Protein AF-A0AAN9JGE2-F1 (afdb_monomer_lite)

Structure (mmCIF, N/CA/C/O backbone):
data_AF-A0AAN9JGE2-F1
#
_entry.id   AF-A0AAN9JGE2-F1
#
loop_
_atom_site.group_PDB
_atom_site.id
_atom_site.type_symbol
_atom_site.label_atom_id
_atom_site.label_alt_id
_atom_site.label_comp_id
_atom_site.label_asym_id
_atom_site.label_entity_id
_atom_site.label_seq_id
_atom_site.pdbx_PDB_ins_code
_atom_site.Cartn_x
_atom_site.Cartn_y
_atom_site.Cartn_z
_atom_site.occupancy
_atom_site.B_iso_or_equiv
_atom_site.auth_seq_id
_atom_site.auth_comp_id
_atom_site.auth_asym_id
_atom_site.auth_atom_id
_atom_site.pdbx_PDB_model_num
ATOM 1 N N . MET A 1 1 ? -5.950 -10.313 -7.139 1.00 84.75 1 MET A N 1
ATOM 2 C CA . MET A 1 1 ? -5.772 -11.489 -8.020 1.00 84.75 1 MET A CA 1
ATOM 3 C C . MET A 1 1 ? -5.142 -11.085 -9.342 1.00 84.75 1 MET A C 1
ATOM 5 O O . MET A 1 1 ? -3.982 -11.417 -9.514 1.00 84.75 1 MET A O 1
ATOM 9 N N . PHE A 1 2 ? -5.814 -10.304 -10.202 1.00 87.06 2 PHE A N 1
ATOM 10 C CA . PHE A 1 2 ? -5.231 -9.838 -11.477 1.00 87.06 2 PHE A CA 1
ATOM 11 C C . PHE A 1 2 ? -3.859 -9.171 -11.321 1.00 87.06 2 PHE A C 1
ATOM 13 O O . PHE A 1 2 ? -2.926 -9.536 -12.023 1.00 87.06 2 PHE A O 1
ATOM 20 N N . LEU A 1 3 ? -3.704 -8.286 -10.329 1.00 87.06 3 LEU A N 1
ATOM 21 C CA . LEU A 1 3 ? -2.427 -7.616 -10.067 1.00 87.06 3 LEU A CA 1
ATOM 22 C C . LEU A 1 3 ? -1.265 -8.584 -9.779 1.00 87.06 3 LEU A C 1
ATOM 24 O O . LEU A 1 3 ? -0.150 -8.345 -10.221 1.00 87.06 3 LEU A O 1
ATOM 28 N N . CYS A 1 4 ? -1.513 -9.690 -9.069 1.00 81.06 4 CYS A N 1
ATOM 29 C CA . CYS A 1 4 ? -0.460 -10.640 -8.690 1.00 81.06 4 CYS A CA 1
ATOM 30 C C . CYS A 1 4 ? 0.099 -11.422 -9.888 1.00 81.06 4 CYS A C 1
ATOM 32 O O . CYS A 1 4 ? 1.195 -11.960 -9.789 1.00 81.06 4 CYS A O 1
ATOM 34 N N . GLY A 1 5 ? -0.655 -11.509 -10.987 1.00 82.44 5 GLY A N 1
ATOM 35 C CA . GLY A 1 5 ? -0.239 -12.152 -12.235 1.00 82.44 5 GLY A CA 1
ATOM 36 C C . GLY A 1 5 ? 0.051 -11.164 -13.364 1.00 82.44 5 GLY A C 1
ATOM 37 O O . GLY A 1 5 ? 0.254 -11.598 -14.490 1.00 82.44 5 GLY A O 1
ATOM 38 N N . ALA A 1 6 ? 0.035 -9.858 -13.091 1.00 88.25 6 ALA A N 1
ATOM 39 C CA . ALA A 1 6 ? 0.161 -8.838 -14.121 1.00 88.25 6 ALA A CA 1
ATOM 40 C C . ALA A 1 6 ? 1.601 -8.763 -14.654 1.00 88.25 6 ALA A C 1
ATOM 42 O O . ALA A 1 6 ? 2.536 -8.550 -13.877 1.00 88.25 6 ALA A O 1
ATOM 43 N N . ASN A 1 7 ? 1.757 -8.930 -15.969 1.00 91.44 7 ASN A N 1
ATOM 44 C CA . ASN A 1 7 ? 3.033 -8.801 -16.682 1.00 91.44 7 ASN A CA 1
ATOM 45 C C . ASN A 1 7 ? 3.090 -7.556 -17.584 1.00 91.44 7 ASN A C 1
ATOM 47 O O . ASN A 1 7 ? 4.145 -7.263 -18.137 1.00 91.44 7 ASN A O 1
ATOM 51 N N . ASP A 1 8 ? 1.991 -6.802 -17.671 1.00 93.19 8 ASP A N 1
ATOM 52 C CA . ASP A 1 8 ? 1.842 -5.662 -18.579 1.00 93.19 8 ASP A CA 1
ATOM 53 C C . ASP A 1 8 ? 1.583 -4.385 -17.784 1.00 93.19 8 ASP A C 1
ATOM 55 O O . ASP A 1 8 ? 0.832 -4.405 -16.798 1.00 93.19 8 ASP A O 1
ATOM 59 N N . LEU A 1 9 ? 2.119 -3.253 -18.252 1.00 92.50 9 LEU A N 1
ATOM 60 C CA . LEU A 1 9 ? 1.913 -1.947 -17.610 1.00 92.50 9 LEU A CA 1
ATOM 61 C C . LEU A 1 9 ? 0.428 -1.588 -17.458 1.00 92.50 9 LEU A C 1
ATOM 63 O O . LEU A 1 9 ? 0.024 -1.036 -16.433 1.00 92.50 9 LEU A O 1
ATOM 67 N N . ILE A 1 10 ? -0.406 -1.939 -18.444 1.00 93.62 10 ILE A N 1
ATOM 68 C CA . ILE A 1 10 ? -1.849 -1.658 -18.409 1.00 93.62 10 ILE A CA 1
ATOM 69 C C . ILE A 1 10 ? -2.514 -2.425 -17.268 1.00 93.62 10 ILE A C 1
ATOM 71 O O . ILE A 1 10 ? -3.238 -1.833 -16.474 1.00 93.62 10 ILE A O 1
ATOM 75 N N . THR A 1 11 ? -2.261 -3.727 -17.147 1.00 93.19 11 THR A N 1
ATOM 76 C CA . THR A 1 11 ? -2.870 -4.552 -16.092 1.00 93.19 11 THR A CA 1
ATOM 77 C C . THR A 1 11 ? -2.390 -4.111 -14.709 1.00 93.19 11 THR A C 1
ATOM 79 O O . THR A 1 11 ? -3.181 -4.050 -13.763 1.00 93.19 11 THR A O 1
ATOM 82 N N . ILE A 1 12 ? -1.113 -3.736 -14.605 1.00 92.50 12 ILE A N 1
ATOM 83 C CA . ILE A 1 12 ? -0.514 -3.172 -13.395 1.00 92.50 12 ILE A CA 1
ATOM 84 C C . ILE A 1 12 ? -1.156 -1.835 -13.010 1.00 92.50 12 ILE A C 1
ATOM 86 O O . ILE A 1 12 ? -1.272 -1.554 -11.822 1.00 92.50 12 ILE A O 1
ATOM 90 N N . PHE A 1 13 ? -1.610 -1.028 -13.970 1.00 93.56 13 PHE A N 1
ATOM 91 C CA . PHE A 1 13 ? -2.326 0.217 -13.693 1.00 93.56 13 PHE A CA 1
ATOM 92 C C . PHE A 1 13 ? -3.817 -0.001 -13.390 1.00 93.56 13 PHE A C 1
ATOM 94 O O . PHE A 1 13 ? -4.349 0.497 -12.400 1.00 93.56 13 PHE A O 1
ATOM 101 N N . VAL A 1 14 ? -4.512 -0.770 -14.227 1.00 94.25 14 VAL A N 1
ATOM 102 C CA . VAL A 1 14 ? -5.971 -0.924 -14.166 1.00 94.25 14 VAL A CA 1
ATOM 103 C C . VAL A 1 14 ? -6.402 -1.725 -12.938 1.00 94.25 14 VAL A C 1
ATOM 105 O O . VAL A 1 14 ? -7.416 -1.399 -12.319 1.00 94.25 14 VAL A O 1
ATOM 108 N N . ALA A 1 15 ? -5.651 -2.758 -12.541 1.00 92.56 15 ALA A N 1
ATOM 109 C CA . ALA A 1 15 ? -6.052 -3.600 -11.415 1.00 92.56 15 ALA A CA 1
ATOM 110 C C . ALA A 1 15 ? -6.058 -2.848 -10.061 1.00 92.56 15 ALA A C 1
ATOM 112 O O . ALA A 1 15 ? -7.058 -2.955 -9.341 1.00 92.56 15 ALA A O 1
ATOM 113 N N . PRO A 1 16 ? -5.026 -2.058 -9.694 1.00 89.50 16 PRO A N 1
ATOM 114 C CA . PRO A 1 16 ? -5.050 -1.231 -8.491 1.00 89.50 16 PRO A CA 1
ATOM 115 C C . PRO A 1 16 ? -6.049 -0.076 -8.561 1.00 89.50 16 PRO A C 1
ATOM 117 O O . PRO A 1 16 ? -6.516 0.345 -7.505 1.00 89.50 16 PRO A O 1
ATOM 120 N N . GLU A 1 17 ? -6.399 0.425 -9.752 1.00 92.75 17 GLU A N 1
ATOM 121 C CA . GLU A 1 17 ? -7.434 1.457 -9.896 1.00 92.75 17 GLU A CA 1
ATOM 122 C C . GLU A 1 17 ? -8.849 0.912 -9.746 1.00 92.75 17 GLU A C 1
ATOM 124 O O . GLU A 1 17 ? -9.671 1.490 -9.039 1.00 92.75 17 GLU A O 1
ATOM 129 N N . CYS A 1 18 ? -9.138 -0.262 -10.304 1.00 92.38 18 CYS A N 1
ATOM 130 C CA . CYS A 1 18 ? -10.411 -0.922 -10.036 1.00 92.38 18 CYS A CA 1
ATOM 131 C C . CYS A 1 18 ? -10.565 -1.232 -8.536 1.00 92.38 18 CYS A C 1
ATOM 133 O O . CYS A 1 18 ? -11.643 -1.064 -7.966 1.00 92.38 18 CYS A O 1
ATOM 135 N N . PHE A 1 19 ? -9.480 -1.658 -7.881 1.00 90.94 19 PHE A N 1
ATOM 136 C CA . PHE A 1 19 ? -9.469 -1.877 -6.437 1.00 90.94 19 PHE A CA 1
ATOM 137 C C . PHE A 1 19 ? -9.648 -0.569 -5.646 1.00 90.94 19 PHE A C 1
ATOM 139 O O . PHE A 1 19 ? -10.393 -0.558 -4.665 1.00 90.94 19 PHE A O 1
ATOM 146 N N . SER A 1 20 ? -9.011 0.525 -6.078 1.00 91.00 20 SER A N 1
ATOM 147 C CA . SER A 1 20 ? -9.074 1.829 -5.407 1.00 91.00 20 SER A CA 1
ATOM 148 C C . SER A 1 20 ? -10.474 2.448 -5.474 1.00 91.00 20 SER A C 1
ATOM 150 O O . SER A 1 20 ? -10.998 2.923 -4.473 1.00 91.00 20 SER A O 1
ATOM 152 N N . LEU A 1 21 ? -11.149 2.362 -6.621 1.00 91.69 21 LEU A N 1
ATOM 153 C CA . LEU A 1 21 ? -12.521 2.854 -6.765 1.00 91.69 21 LEU A CA 1
ATOM 154 C C . LEU A 1 21 ? -13.483 2.119 -5.824 1.00 91.69 21 LEU A C 1
ATOM 156 O O . LEU A 1 21 ? -14.307 2.745 -5.154 1.00 91.69 21 LEU A O 1
ATOM 160 N N . CYS A 1 22 ? -13.334 0.797 -5.712 1.00 91.62 22 CYS A N 1
ATOM 161 C CA . CYS A 1 22 ? -14.091 -0.002 -4.754 1.00 91.62 22 CYS A CA 1
ATOM 162 C C . CYS A 1 22 ? -13.767 0.385 -3.304 1.00 91.62 22 CYS A C 1
ATOM 164 O O . CYS A 1 22 ? -14.681 0.477 -2.484 1.00 91.62 22 CYS A O 1
ATOM 166 N N . SER A 1 23 ? -12.496 0.647 -2.975 1.00 88.75 23 SER A N 1
ATOM 167 C CA . SER A 1 23 ? -12.109 1.054 -1.622 1.00 88.75 23 SER A CA 1
ATOM 168 C C . SER A 1 23 ? -12.645 2.432 -1.239 1.00 88.75 23 SER A C 1
ATOM 170 O O . SER A 1 23 ? -13.103 2.589 -0.107 1.00 88.75 23 SER A O 1
ATOM 172 N N . TYR A 1 24 ? -12.663 3.399 -2.164 1.00 89.88 24 TYR A N 1
ATOM 173 C CA . TYR A 1 24 ? -13.240 4.729 -1.935 1.00 89.88 24 TYR A CA 1
ATOM 174 C C . TYR A 1 24 ? -14.745 4.652 -1.661 1.00 89.88 24 TYR A C 1
ATOM 176 O O . TYR A 1 24 ? -15.251 5.280 -0.732 1.00 89.88 24 TYR A O 1
ATOM 184 N N . LEU A 1 25 ? -15.479 3.847 -2.434 1.00 88.88 25 LEU A N 1
ATOM 185 C CA . LEU A 1 25 ? -16.915 3.655 -2.209 1.00 88.88 25 LEU A CA 1
ATOM 186 C C . LEU A 1 25 ? -17.190 2.989 -0.858 1.00 88.88 25 LEU A C 1
ATOM 188 O O . LEU A 1 25 ? -18.124 3.369 -0.152 1.00 88.88 25 LEU A O 1
ATOM 192 N N . LEU A 1 26 ? -16.361 2.013 -0.490 1.00 87.31 26 LEU A N 1
ATOM 193 C CA . LEU A 1 26 ? -16.529 1.253 0.738 1.00 87.31 26 LEU A CA 1
ATOM 194 C C . LEU A 1 26 ? -16.151 2.074 1.986 1.00 87.31 26 LEU A C 1
ATOM 196 O O . LEU A 1 26 ? -16.805 1.941 3.020 1.00 87.31 26 LEU A O 1
ATOM 200 N N . SER A 1 27 ? -15.163 2.975 1.903 1.00 84.94 27 SER A N 1
ATOM 201 C CA . SER A 1 27 ? -14.836 3.892 3.009 1.00 84.94 27 SER A CA 1
ATOM 202 C C . SER A 1 27 ? -15.950 4.910 3.279 1.00 84.94 27 SER A C 1
ATOM 204 O O . SER A 1 27 ? -16.133 5.321 4.427 1.00 84.94 27 SER A O 1
ATOM 206 N N . GLY A 1 28 ? -16.704 5.283 2.238 1.00 83.06 28 GLY A N 1
ATOM 207 C CA . GLY A 1 28 ? -17.829 6.224 2.282 1.00 83.06 28 GLY A CA 1
ATOM 208 C C . GLY A 1 28 ? -19.195 5.565 2.473 1.00 83.06 28 GLY A C 1
ATOM 209 O O . GLY A 1 28 ? -20.222 6.176 2.169 1.00 83.06 28 GLY A O 1
ATOM 210 N N . TYR A 1 29 ? -19.232 4.312 2.938 1.00 84.50 29 TYR A N 1
ATOM 211 C CA . TYR A 1 29 ? -20.476 3.554 3.079 1.00 84.50 29 TYR A CA 1
ATOM 212 C C . TYR A 1 29 ? -21.480 4.247 4.018 1.00 84.50 29 TYR A C 1
ATOM 214 O O . TYR A 1 29 ? -22.675 4.325 3.716 1.00 84.50 29 TYR A O 1
ATOM 222 N N . THR A 1 30 ? -21.008 4.827 5.129 1.00 81.62 30 THR A N 1
ATOM 223 C CA . THR A 1 30 ? -21.854 5.556 6.086 1.00 81.62 30 THR A CA 1
ATOM 224 C C . THR A 1 30 ? -22.077 7.010 5.657 1.00 81.62 30 THR A C 1
ATOM 226 O O . THR A 1 30 ? -21.629 7.953 6.300 1.00 81.62 30 THR A O 1
ATOM 229 N N . LYS A 1 31 ? -22.875 7.207 4.596 1.00 78.12 31 LYS A N 1
ATOM 230 C CA . LYS A 1 31 ? -23.159 8.521 3.966 1.00 78.12 31 LYS A CA 1
ATOM 231 C C . LYS A 1 31 ? -23.604 9.639 4.921 1.00 78.12 31 LYS A C 1
ATOM 233 O O . LYS A 1 31 ? -23.471 10.816 4.595 1.00 78.12 31 LYS A O 1
ATOM 238 N N . LYS A 1 32 ? -24.188 9.284 6.069 1.00 81.06 32 LYS A N 1
ATOM 239 C CA . LYS A 1 32 ? -24.678 10.236 7.080 1.00 81.06 32 LYS A CA 1
ATOM 240 C C . LYS A 1 32 ? -23.567 10.766 7.993 1.00 81.06 32 LYS A C 1
ATOM 242 O O . LYS A 1 32 ? -23.759 11.803 8.622 1.00 81.06 32 LYS A O 1
ATOM 247 N N . ASP A 1 33 ? -22.423 10.088 8.070 1.00 78.44 33 ASP A N 1
ATOM 248 C CA . ASP A 1 33 ? -21.343 10.465 8.974 1.00 78.44 33 ASP A CA 1
ATOM 249 C C . ASP A 1 33 ? -20.359 11.406 8.276 1.00 78.44 33 ASP A C 1
ATOM 251 O O . ASP A 1 33 ? -19.608 11.020 7.380 1.00 78.44 33 ASP A O 1
ATOM 255 N N . ILE A 1 34 ? -20.306 12.649 8.757 1.00 84.94 34 ILE A N 1
ATOM 256 C CA . ILE A 1 34 ? -19.441 13.701 8.202 1.00 84.94 34 ILE A CA 1
ATOM 257 C C . ILE A 1 34 ? -17.969 13.262 8.195 1.00 84.94 34 ILE A C 1
ATOM 259 O O . ILE A 1 34 ? -17.261 13.505 7.224 1.00 84.94 34 ILE A O 1
ATOM 263 N N . ARG A 1 35 ? -17.515 12.552 9.236 1.00 82.31 35 ARG A N 1
ATOM 264 C CA . ARG A 1 35 ? -16.119 12.102 9.334 1.00 82.31 35 ARG A CA 1
ATOM 265 C C . ARG A 1 35 ? -15.763 10.997 8.334 1.00 82.31 35 ARG A C 1
ATOM 267 O O . ARG A 1 35 ? -14.647 10.994 7.823 1.00 82.31 35 ARG A O 1
ATOM 274 N N . SER A 1 36 ? -16.688 10.077 8.049 1.00 84.94 36 SER A N 1
ATOM 275 C CA . SER A 1 36 ? -16.485 9.055 7.009 1.00 84.94 36 SER A CA 1
ATOM 276 C C . SER A 1 36 ? -16.431 9.714 5.630 1.00 84.94 36 SER A C 1
ATOM 278 O O . SER A 1 36 ? -15.537 9.408 4.838 1.00 84.94 36 SER A O 1
ATOM 280 N N . ASN A 1 37 ? -17.307 10.693 5.377 1.00 87.12 37 ASN A N 1
ATOM 281 C CA . ASN A 1 37 ? -17.305 11.459 4.130 1.00 87.12 37 ASN A CA 1
ATOM 282 C C . ASN A 1 37 ? -16.023 12.291 3.960 1.00 87.12 37 ASN A C 1
ATOM 284 O O . ASN A 1 37 ? -15.447 12.313 2.872 1.00 87.12 37 ASN A O 1
ATOM 288 N N . GLU A 1 38 ? -15.537 12.936 5.024 1.00 87.62 38 GLU A N 1
ATOM 289 C CA . GLU A 1 38 ? -14.271 13.678 5.014 1.00 87.62 38 GLU A CA 1
ATOM 290 C C . GLU A 1 38 ? -13.087 12.750 4.707 1.00 87.62 38 GLU A C 1
ATOM 292 O O . GLU A 1 38 ? -12.303 13.026 3.798 1.00 87.62 38 GLU A O 1
ATOM 297 N N . ALA A 1 39 ? -12.987 11.619 5.413 1.00 87.88 39 ALA A N 1
ATOM 298 C CA . ALA A 1 39 ? -11.929 10.635 5.201 1.00 87.88 39 ALA A CA 1
ATOM 299 C C . ALA A 1 39 ? -11.959 10.051 3.780 1.00 87.88 39 ALA A C 1
ATOM 301 O O . ALA A 1 39 ? -10.919 9.932 3.137 1.00 87.88 39 ALA A O 1
ATOM 302 N N . THR A 1 40 ? -13.150 9.749 3.262 1.00 90.38 40 THR A N 1
ATOM 303 C CA . THR A 1 40 ? -13.338 9.232 1.900 1.00 90.38 40 THR A CA 1
ATOM 304 C C . THR A 1 40 ? -12.945 10.257 0.846 1.00 90.38 40 THR A C 1
ATOM 306 O O . THR A 1 40 ? -12.260 9.920 -0.113 1.00 90.38 40 THR A O 1
ATOM 309 N N . THR A 1 41 ? -13.319 11.523 1.042 1.00 90.94 41 THR A N 1
ATOM 310 C CA . THR A 1 41 ? -12.956 12.607 0.119 1.00 90.94 41 THR A CA 1
ATOM 311 C C . THR A 1 41 ? -11.441 12.805 0.090 1.00 90.94 41 THR A C 1
ATOM 313 O O . THR A 1 41 ? -10.852 12.888 -0.985 1.00 90.94 41 THR A O 1
ATOM 316 N N . LYS A 1 42 ? -10.782 12.798 1.258 1.00 92.19 42 LYS A N 1
ATOM 317 C CA . LYS A 1 42 ? -9.313 12.839 1.358 1.00 92.19 42 LYS A CA 1
ATOM 318 C C . LYS A 1 42 ? -8.670 11.649 0.648 1.00 92.19 42 LYS A C 1
ATOM 320 O O . LYS A 1 42 ? -7.727 11.834 -0.118 1.00 92.19 42 LYS A O 1
ATOM 325 N N . TYR A 1 43 ? -9.193 10.447 0.881 1.00 91.50 43 TYR A N 1
ATOM 326 C CA . TYR A 1 43 ? -8.658 9.222 0.297 1.00 91.50 43 TYR A CA 1
ATOM 327 C C . TYR A 1 43 ? -8.769 9.218 -1.228 1.00 91.50 43 TYR A C 1
ATOM 329 O O . TYR A 1 43 ? -7.783 8.949 -1.909 1.00 91.50 43 TYR A O 1
ATOM 337 N N . LEU A 1 44 ? -9.932 9.603 -1.757 1.00 93.38 44 LEU A N 1
ATOM 338 C CA . LEU A 1 44 ? -10.182 9.701 -3.191 1.00 93.38 44 LEU A CA 1
ATOM 339 C C . LEU A 1 44 ? -9.289 10.755 -3.854 1.00 93.38 44 LEU A C 1
ATOM 341 O O . LEU A 1 44 ? -8.708 10.480 -4.899 1.00 93.38 44 LEU A O 1
ATOM 345 N N . LEU A 1 45 ? -9.140 11.943 -3.256 1.00 94.12 45 LEU A N 1
ATOM 346 C CA . LEU A 1 45 ? -8.324 13.017 -3.833 1.00 94.12 45 LEU A CA 1
ATOM 347 C C . LEU A 1 45 ? -6.833 12.665 -3.850 1.00 94.12 45 LEU A C 1
ATOM 349 O O . LEU A 1 45 ? -6.184 12.793 -4.888 1.00 94.12 45 LEU A O 1
ATOM 353 N N . MET A 1 46 ? -6.288 12.184 -2.727 1.00 92.00 46 MET A N 1
ATOM 354 C CA . MET A 1 46 ? -4.879 11.775 -2.677 1.00 92.00 46 MET A CA 1
ATOM 355 C C . MET A 1 46 ? -4.619 10.538 -3.548 1.00 92.00 46 MET A C 1
ATOM 357 O O . MET A 1 46 ? -3.565 10.425 -4.173 1.00 92.00 46 MET A O 1
ATOM 361 N N . GLY A 1 47 ? -5.593 9.630 -3.628 1.00 92.31 47 GLY A N 1
ATOM 362 C CA . GLY A 1 47 ? -5.531 8.444 -4.468 1.00 92.31 47 GLY A CA 1
ATOM 363 C C . GLY A 1 47 ? -5.610 8.741 -5.963 1.00 92.31 47 GLY A C 1
ATOM 364 O O . GLY A 1 47 ? -4.841 8.181 -6.736 1.00 92.31 47 GLY A O 1
ATOM 365 N N . GLY A 1 48 ? -6.464 9.671 -6.390 1.00 93.50 48 GLY A N 1
ATOM 366 C CA . GLY A 1 48 ? -6.502 10.141 -7.776 1.00 93.50 48 GLY A CA 1
ATOM 367 C C . GLY A 1 48 ? -5.212 10.862 -8.182 1.00 93.50 48 GLY A C 1
ATOM 368 O O . GLY A 1 48 ? -4.674 10.611 -9.263 1.00 93.50 48 GLY A O 1
ATOM 369 N N . ALA A 1 49 ? -4.664 11.699 -7.295 1.00 94.62 49 ALA A N 1
ATOM 370 C CA . ALA A 1 49 ? -3.394 12.385 -7.528 1.00 94.62 49 ALA A CA 1
ATOM 371 C C . ALA A 1 49 ? -2.219 11.402 -7.685 1.00 94.62 49 ALA A C 1
ATOM 373 O O . ALA A 1 49 ? -1.462 11.504 -8.649 1.00 94.62 49 ALA A O 1
ATOM 374 N N . SER A 1 50 ? -2.087 10.414 -6.794 1.00 94.38 50 SER A N 1
ATOM 375 C CA . SER A 1 50 ? -1.015 9.409 -6.881 1.00 94.38 50 SER A CA 1
ATOM 376 C C . SER A 1 50 ? -1.126 8.529 -8.124 1.00 94.38 50 SER A C 1
ATOM 378 O O . SER A 1 50 ? -0.119 8.247 -8.769 1.00 94.38 50 SER A O 1
ATOM 380 N N . SER A 1 51 ? -2.346 8.161 -8.512 1.00 94.38 51 SER A N 1
ATOM 381 C CA . SER A 1 51 ? -2.604 7.372 -9.722 1.00 94.38 51 SER A CA 1
ATOM 382 C C . SER A 1 51 ? -2.248 8.155 -10.986 1.00 94.38 51 SER A C 1
ATOM 384 O O . SER A 1 51 ? -1.670 7.599 -11.913 1.00 94.38 51 SER A O 1
ATOM 386 N N . SER A 1 52 ? -2.497 9.468 -10.996 1.00 95.50 52 SER A N 1
ATOM 387 C CA . SER A 1 52 ? -2.102 10.351 -12.104 1.00 95.50 52 SER A CA 1
ATOM 388 C C . SER A 1 52 ? -0.578 10.434 -12.250 1.00 95.50 52 SER A C 1
ATOM 390 O O . SER A 1 52 ? -0.053 10.346 -13.360 1.00 95.50 52 SER A O 1
ATOM 392 N N . ILE A 1 53 ? 0.141 10.547 -11.125 1.00 95.81 53 ILE A N 1
ATOM 393 C CA . ILE A 1 53 ? 1.613 10.537 -11.094 1.00 95.81 53 ILE A CA 1
ATOM 394 C C . ILE A 1 53 ? 2.148 9.189 -11.598 1.00 95.81 53 ILE A C 1
ATOM 396 O O . ILE A 1 53 ? 3.077 9.157 -12.404 1.00 95.81 53 ILE A O 1
ATOM 400 N N . LEU A 1 54 ? 1.527 8.081 -11.185 1.00 94.88 54 LEU A N 1
ATOM 401 C CA . LEU A 1 54 ? 1.910 6.733 -11.604 1.00 94.88 54 LEU A CA 1
ATOM 402 C C . LEU A 1 54 ? 1.756 6.525 -13.119 1.00 94.88 54 LEU A C 1
ATOM 404 O O . LEU A 1 54 ? 2.685 6.036 -13.758 1.00 94.88 54 LEU A O 1
ATOM 408 N N . VAL A 1 55 ? 0.630 6.951 -13.711 1.00 95.31 55 VAL A N 1
ATOM 409 C CA . VAL A 1 55 ? 0.413 6.878 -15.172 1.00 95.31 55 VAL A CA 1
ATOM 410 C C . VAL A 1 55 ? 1.447 7.696 -15.923 1.00 95.31 55 VAL A C 1
ATOM 412 O O . VAL A 1 55 ? 1.949 7.248 -16.949 1.00 95.31 55 VAL A O 1
ATOM 415 N N . TYR A 1 56 ? 1.800 8.878 -15.420 1.00 95.69 56 TYR A N 1
ATOM 416 C CA . TYR A 1 56 ? 2.838 9.684 -16.051 1.00 95.69 56 TYR A CA 1
ATOM 417 C C . TYR A 1 56 ? 4.203 8.979 -16.003 1.00 95.69 56 TYR A C 1
ATOM 419 O O . TYR A 1 56 ? 4.926 8.988 -16.996 1.00 95.69 56 TYR A O 1
ATOM 427 N N . GLY A 1 57 ? 4.528 8.285 -14.907 1.00 95.44 57 GLY A N 1
ATOM 428 C CA . GLY A 1 57 ? 5.712 7.424 -14.829 1.00 95.44 57 GLY A CA 1
ATOM 429 C C . GLY A 1 57 ? 5.697 6.283 -15.857 1.00 95.44 57 GLY A C 1
ATOM 430 O O . GLY A 1 57 ? 6.685 6.068 -16.559 1.00 95.44 57 GLY A O 1
ATOM 431 N N . PHE A 1 58 ? 4.559 5.602 -16.021 1.00 94.88 58 PHE A N 1
ATOM 432 C CA . PHE A 1 58 ? 4.389 4.573 -17.056 1.00 94.88 58 PHE A CA 1
ATOM 433 C C . PHE A 1 58 ? 4.456 5.137 -18.475 1.00 94.88 58 PHE A C 1
ATOM 435 O O . PHE A 1 58 ? 5.030 4.497 -19.350 1.00 94.88 58 PHE A O 1
ATOM 442 N N . SER A 1 59 ? 3.949 6.348 -18.703 1.00 94.81 59 SER A N 1
ATOM 443 C CA . SER A 1 59 ? 4.056 7.027 -19.996 1.00 94.81 59 SER A CA 1
ATOM 444 C C . SER A 1 59 ? 5.514 7.277 -20.391 1.00 94.81 59 SER A C 1
ATOM 446 O O . SER A 1 59 ? 5.849 7.136 -21.566 1.00 94.81 59 SER A O 1
ATOM 448 N N . TRP A 1 60 ? 6.385 7.625 -19.437 1.00 94.00 60 TRP A N 1
ATOM 449 C CA . TRP A 1 60 ? 7.820 7.790 -19.700 1.00 94.00 60 TRP A CA 1
ATOM 450 C C . TRP A 1 60 ? 8.516 6.466 -20.019 1.00 94.00 60 TRP A C 1
ATOM 452 O O . TRP A 1 60 ? 9.333 6.432 -20.941 1.00 94.00 60 TRP A O 1
ATOM 462 N N . LEU A 1 61 ? 8.174 5.380 -19.313 1.00 93.12 61 LEU A N 1
ATOM 463 C CA . LEU A 1 61 ? 8.673 4.036 -19.635 1.00 93.12 61 LEU A CA 1
ATOM 464 C C . LEU A 1 61 ? 8.249 3.604 -21.040 1.00 93.12 61 LEU A C 1
ATOM 466 O O . LEU A 1 61 ? 9.093 3.232 -21.851 1.00 93.12 61 LEU A O 1
ATOM 470 N N . TYR A 1 62 ? 6.956 3.726 -21.337 1.00 94.00 62 TYR A N 1
ATOM 471 C CA . TYR A 1 62 ? 6.374 3.373 -22.629 1.00 94.00 62 TYR A CA 1
ATOM 472 C C . TYR A 1 62 ? 7.031 4.148 -23.781 1.00 94.00 62 TYR A C 1
ATOM 474 O O . TYR A 1 62 ? 7.457 3.561 -24.776 1.00 94.00 62 TYR A O 1
ATOM 482 N N . GLY A 1 63 ? 7.185 5.468 -23.623 1.00 92.75 63 GLY A N 1
ATOM 483 C CA . GLY A 1 63 ? 7.817 6.322 -24.630 1.00 92.75 63 GLY A CA 1
ATOM 484 C C . GLY A 1 63 ? 9.299 6.010 -24.851 1.00 92.75 63 GLY A C 1
ATOM 485 O O . GLY A 1 63 ? 9.753 5.988 -25.991 1.00 92.75 63 GLY A O 1
ATOM 486 N N . SER A 1 64 ? 10.048 5.727 -23.780 1.00 91.00 64 SER A N 1
ATOM 487 C CA . SER A 1 64 ? 11.489 5.422 -23.862 1.00 91.00 64 SER A CA 1
ATOM 488 C C . SER A 1 64 ? 11.773 4.022 -24.419 1.00 91.00 64 SER A C 1
ATOM 490 O O . SER A 1 64 ? 12.830 3.787 -25.003 1.00 91.00 64 SER A O 1
ATOM 492 N N . SER A 1 65 ? 10.826 3.099 -24.247 1.00 91.25 65 SER A N 1
ATOM 493 C CA . SER A 1 65 ? 10.909 1.732 -24.758 1.00 91.25 65 SER A CA 1
ATOM 494 C C . SER A 1 65 ? 10.609 1.619 -26.259 1.00 91.25 65 SER A C 1
ATOM 496 O O . SER A 1 65 ? 11.042 0.670 -26.902 1.00 91.25 65 SER A O 1
ATOM 498 N N . GLY A 1 66 ? 9.928 2.611 -26.843 1.00 88.50 66 GLY A N 1
ATOM 499 C CA . GLY A 1 66 ? 9.513 2.577 -28.250 1.00 88.50 66 GLY A CA 1
ATOM 500 C C . GLY A 1 66 ? 8.089 2.059 -28.473 1.00 88.50 66 GLY A C 1
ATOM 501 O O . GLY A 1 66 ? 7.716 1.816 -29.616 1.00 88.50 66 GLY A O 1
ATOM 502 N N . GLY A 1 67 ? 7.283 1.955 -27.410 1.00 89.94 67 GLY A N 1
ATOM 503 C CA . GLY A 1 67 ? 5.873 1.563 -27.486 1.00 89.94 67 GLY A CA 1
ATOM 504 C C . GLY A 1 67 ? 5.540 0.179 -26.927 1.00 89.94 67 GLY A C 1
ATOM 505 O O . GLY A 1 67 ? 4.418 -0.284 -27.121 1.00 89.94 67 GLY A O 1
ATOM 506 N N . GLU A 1 68 ? 6.468 -0.467 -26.221 1.00 92.06 68 GLU A N 1
ATOM 507 C CA . GLU A 1 68 ? 6.218 -1.771 -25.603 1.00 92.06 68 GLU A CA 1
ATOM 508 C C . GLU A 1 68 ? 5.453 -1.645 -24.278 1.00 92.06 68 GLU A C 1
ATOM 510 O O . GLU A 1 68 ? 5.618 -0.684 -23.517 1.00 92.06 68 GLU A O 1
ATOM 515 N N . ILE A 1 69 ? 4.596 -2.629 -24.001 1.00 92.12 69 ILE A N 1
ATOM 516 C CA . ILE A 1 69 ? 3.683 -2.628 -22.845 1.00 92.12 69 ILE A CA 1
ATOM 517 C C . ILE A 1 69 ? 4.015 -3.766 -21.872 1.00 92.12 69 ILE A C 1
ATOM 519 O O . ILE A 1 69 ? 3.819 -3.612 -20.659 1.00 92.12 69 ILE A O 1
ATOM 523 N N . GLU A 1 70 ? 4.518 -4.893 -22.381 1.00 94.56 70 GLU A N 1
ATOM 524 C CA . GLU A 1 70 ? 4.954 -6.018 -21.558 1.00 94.56 70 GLU A CA 1
ATOM 525 C C . GLU A 1 70 ? 6.255 -5.672 -20.823 1.00 94.56 70 GLU A C 1
ATOM 527 O O . GLU A 1 70 ? 7.185 -5.110 -21.399 1.00 94.56 70 GLU A O 1
ATOM 532 N N . LEU A 1 71 ? 6.366 -6.033 -19.540 1.00 92.12 71 LEU A N 1
ATOM 533 C CA . LEU A 1 71 ? 7.528 -5.671 -18.715 1.00 92.12 71 LEU A CA 1
ATOM 534 C C . LEU A 1 71 ? 8.860 -6.188 -19.284 1.00 92.12 71 LEU A C 1
ATOM 536 O O . LEU A 1 71 ? 9.873 -5.503 -19.170 1.00 92.12 71 LEU A O 1
ATOM 540 N N . GLN A 1 72 ? 8.869 -7.383 -19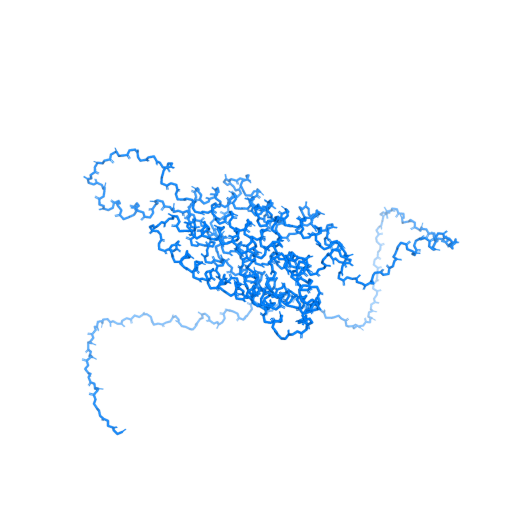.883 1.00 92.62 72 GLN A N 1
ATOM 541 C CA . GLN A 1 72 ? 10.079 -7.969 -20.472 1.00 92.62 72 GLN A CA 1
ATOM 542 C C . GLN A 1 72 ? 10.459 -7.287 -21.790 1.00 92.62 72 GLN A C 1
ATOM 544 O O . GLN A 1 72 ? 11.632 -6.992 -22.022 1.00 92.62 72 GLN A O 1
ATOM 549 N N . GLU A 1 73 ? 9.471 -6.991 -22.632 1.00 92.94 73 GLU A N 1
ATOM 550 C CA . GLU A 1 73 ? 9.682 -6.272 -23.889 1.00 92.94 73 GLU A CA 1
ATOM 551 C C . GLU A 1 73 ? 10.125 -4.834 -23.635 1.00 92.94 73 GLU A C 1
ATOM 553 O O . GLU A 1 73 ? 10.986 -4.330 -24.351 1.00 92.94 73 GLU A O 1
ATOM 558 N N . ILE A 1 74 ? 9.652 -4.217 -22.547 1.00 93.44 74 ILE A N 1
ATOM 559 C CA . ILE A 1 74 ? 10.083 -2.880 -22.144 1.00 93.44 74 ILE A CA 1
ATOM 560 C C . ILE A 1 74 ? 11.599 -2.816 -21.978 1.00 93.44 74 ILE A C 1
ATOM 562 O O . ILE A 1 74 ? 12.237 -1.912 -22.521 1.00 93.44 74 ILE A O 1
ATOM 566 N N . VAL A 1 75 ? 12.180 -3.798 -21.284 1.00 92.50 75 VAL A N 1
ATOM 567 C CA . VAL A 1 75 ? 13.632 -3.904 -21.080 1.00 92.50 75 VAL A CA 1
ATOM 568 C C . VAL A 1 75 ? 14.359 -4.042 -22.419 1.00 92.50 75 VAL A C 1
ATOM 570 O O . VAL A 1 75 ? 15.333 -3.329 -22.661 1.00 92.50 75 VAL A O 1
ATOM 573 N N . ASN A 1 76 ? 13.861 -4.895 -23.316 1.00 92.31 76 ASN A N 1
ATOM 574 C CA . ASN A 1 76 ? 14.442 -5.073 -24.649 1.00 92.31 76 ASN A CA 1
ATOM 575 C C . ASN A 1 76 ? 14.375 -3.778 -25.476 1.00 92.31 76 ASN A C 1
ATOM 577 O O . ASN A 1 76 ? 15.362 -3.398 -26.108 1.00 92.31 76 ASN A O 1
ATOM 581 N N . GLY A 1 77 ? 13.251 -3.062 -25.423 1.00 90.69 77 GLY A N 1
ATOM 582 C CA . GLY A 1 77 ? 13.072 -1.761 -26.063 1.00 90.69 77 GLY A CA 1
ATOM 583 C C . GLY A 1 77 ? 14.055 -0.710 -25.539 1.00 90.69 77 GLY A C 1
ATOM 584 O O . GLY A 1 77 ? 14.697 -0.026 -26.333 1.00 90.69 77 GLY A O 1
ATOM 585 N N . LEU A 1 78 ? 14.271 -0.646 -24.218 1.00 91.38 78 LEU A N 1
ATOM 586 C CA . LEU A 1 78 ? 15.255 0.256 -23.595 1.00 91.38 78 LEU A CA 1
ATOM 587 C C . LEU A 1 78 ? 16.699 -0.037 -24.030 1.00 91.38 78 LEU A C 1
ATOM 589 O O . LEU A 1 78 ? 17.501 0.890 -24.183 1.00 91.38 78 LEU A O 1
ATOM 593 N N . ILE A 1 79 ? 17.042 -1.316 -24.205 1.00 92.25 79 ILE A N 1
ATOM 594 C CA . ILE A 1 79 ? 18.362 -1.739 -24.689 1.00 92.25 79 ILE A CA 1
ATOM 595 C C . ILE A 1 79 ? 18.534 -1.326 -26.153 1.00 92.25 79 ILE A C 1
ATOM 597 O O . ILE A 1 79 ? 19.555 -0.735 -26.508 1.00 92.25 79 ILE A O 1
ATOM 601 N N . ASN A 1 80 ? 17.524 -1.578 -26.988 1.00 91.94 80 ASN A N 1
ATOM 602 C CA . ASN A 1 80 ? 17.556 -1.275 -28.420 1.00 91.94 80 ASN A CA 1
ATOM 603 C C . ASN A 1 80 ? 17.664 0.229 -28.701 1.00 91.94 80 ASN A C 1
ATOM 605 O O . ASN A 1 80 ? 18.408 0.638 -29.591 1.00 91.94 80 ASN A O 1
ATOM 609 N N . THR A 1 81 ? 16.956 1.060 -27.933 1.00 86.94 81 THR A N 1
ATOM 610 C CA . THR A 1 81 ? 17.009 2.524 -28.065 1.00 86.94 81 THR A CA 1
ATOM 611 C C . THR A 1 81 ? 18.204 3.153 -27.346 1.00 86.94 81 THR A C 1
ATOM 613 O O . THR A 1 81 ? 18.421 4.357 -27.477 1.00 86.94 81 THR A O 1
ATOM 616 N N . GLN A 1 82 ? 18.986 2.365 -26.593 1.00 85.88 82 GLN A N 1
ATOM 617 C CA . GLN A 1 82 ? 20.090 2.822 -25.738 1.00 85.88 82 GLN A CA 1
ATOM 618 C C . GLN A 1 82 ? 19.675 3.899 -24.712 1.00 85.88 82 GLN A C 1
ATOM 620 O O . GLN A 1 82 ? 20.506 4.663 -24.221 1.00 85.88 82 GLN A O 1
ATOM 625 N N . MET A 1 83 ? 18.389 3.952 -24.345 1.00 83.75 83 MET A N 1
ATOM 626 C CA . MET A 1 83 ? 17.826 4.963 -23.434 1.00 83.75 83 MET A CA 1
ATOM 627 C C . MET A 1 83 ? 17.873 4.554 -21.954 1.00 83.75 83 MET A C 1
ATOM 629 O O . MET A 1 83 ? 17.350 5.273 -21.100 1.00 83.75 83 MET A O 1
ATOM 633 N N . TYR A 1 84 ? 18.523 3.435 -21.624 1.00 82.69 84 TYR A N 1
ATOM 634 C CA . TYR A 1 84 ? 18.584 2.885 -20.264 1.00 82.69 84 TYR A CA 1
ATOM 635 C C . TYR A 1 84 ? 19.255 3.806 -19.231 1.00 82.69 84 TYR A C 1
ATOM 637 O O . TYR A 1 84 ? 18.954 3.692 -18.050 1.00 82.69 84 TYR A O 1
ATOM 645 N N . ASN A 1 85 ? 20.134 4.723 -19.654 1.00 84.81 85 ASN A N 1
ATOM 646 C CA . ASN A 1 85 ? 20.774 5.720 -18.781 1.00 84.81 85 ASN A CA 1
ATOM 647 C C . ASN A 1 85 ? 20.288 7.156 -19.068 1.00 84.81 85 ASN A C 1
ATOM 649 O O . ASN A 1 85 ? 20.958 8.140 -18.755 1.00 84.81 85 ASN A O 1
ATOM 653 N N . SER A 1 86 ? 19.148 7.295 -19.746 1.00 88.69 86 SER A N 1
ATOM 654 C CA . SER A 1 86 ? 18.576 8.607 -20.038 1.00 88.69 86 SER A CA 1
ATOM 655 C C . SER A 1 86 ? 17.965 9.224 -18.771 1.00 88.69 86 SER A C 1
ATOM 657 O O . SER A 1 86 ? 17.408 8.506 -17.944 1.00 88.69 86 SER A O 1
ATOM 659 N N . PRO A 1 87 ? 17.957 10.559 -18.612 1.00 89.38 87 PRO A N 1
ATOM 660 C CA . PRO A 1 87 ? 17.275 11.198 -17.482 1.00 89.38 87 PRO A CA 1
ATOM 661 C C . PRO A 1 87 ? 15.765 10.890 -17.435 1.00 89.38 87 PRO A C 1
ATOM 663 O O . PRO A 1 87 ? 15.149 10.991 -16.376 1.00 89.38 87 PRO A O 1
ATOM 666 N N . GLY A 1 88 ? 15.166 10.474 -18.560 1.00 90.88 88 GLY A N 1
ATOM 667 C CA . GLY A 1 88 ? 13.768 10.047 -18.627 1.00 90.88 88 GLY A CA 1
ATOM 668 C C . GLY A 1 88 ? 13.469 8.826 -17.754 1.00 90.88 88 GLY A C 1
ATOM 669 O O . GLY A 1 88 ? 12.416 8.787 -17.116 1.00 90.88 88 GLY A O 1
ATOM 670 N N . ILE A 1 89 ? 14.407 7.874 -17.643 1.00 91.75 89 ILE A N 1
ATOM 671 C CA . ILE A 1 89 ? 14.210 6.676 -16.812 1.00 91.75 89 ILE A CA 1
ATOM 672 C C . ILE A 1 89 ? 14.189 7.018 -15.322 1.00 91.75 89 ILE A C 1
ATOM 674 O O . ILE A 1 89 ? 13.386 6.470 -14.573 1.00 91.75 89 ILE A O 1
ATOM 678 N N . LEU A 1 90 ? 15.012 7.984 -14.902 1.00 92.00 90 LEU A N 1
ATOM 679 C CA . LEU A 1 90 ? 15.058 8.467 -13.524 1.00 92.00 90 LEU A CA 1
ATOM 680 C C . LEU A 1 90 ? 13.745 9.171 -13.152 1.00 92.00 90 LEU A C 1
ATOM 682 O O . LEU A 1 90 ? 13.194 8.943 -12.076 1.00 92.00 90 LEU A O 1
ATOM 686 N N . ILE A 1 91 ? 13.207 9.995 -14.057 1.00 93.81 91 ILE A N 1
ATOM 687 C CA . ILE A 1 91 ? 11.904 10.651 -13.867 1.00 93.81 91 ILE A CA 1
ATOM 688 C C . ILE A 1 91 ? 10.797 9.598 -13.740 1.00 93.81 91 ILE A C 1
ATOM 690 O O . ILE A 1 91 ? 9.967 9.687 -12.831 1.00 93.81 91 ILE A O 1
ATOM 694 N N . ALA A 1 92 ? 10.811 8.577 -14.604 1.00 94.75 92 ALA A N 1
ATOM 695 C CA . ALA A 1 92 ? 9.869 7.466 -14.529 1.00 94.75 92 ALA A CA 1
ATOM 696 C C . ALA A 1 92 ? 9.972 6.730 -13.185 1.00 94.75 92 ALA A C 1
ATOM 698 O O . ALA A 1 92 ? 8.952 6.505 -12.532 1.00 94.75 92 ALA A O 1
ATOM 699 N N . LEU A 1 93 ? 11.195 6.428 -12.739 1.00 94.69 93 LEU A N 1
ATOM 700 C CA . LEU A 1 93 ? 11.469 5.757 -11.471 1.00 94.69 93 LEU A CA 1
ATOM 701 C C . LEU A 1 93 ? 10.892 6.532 -10.282 1.00 94.69 93 LEU A C 1
ATOM 703 O O . LEU A 1 93 ? 10.188 5.955 -9.453 1.00 94.69 93 LEU A O 1
ATOM 707 N N . ILE A 1 94 ? 11.144 7.841 -10.205 1.00 94.44 94 ILE A N 1
ATOM 708 C CA . ILE A 1 94 ? 10.644 8.690 -9.114 1.00 94.44 94 ILE A CA 1
ATOM 709 C C . ILE A 1 94 ? 9.112 8.680 -9.095 1.00 94.44 94 ILE A C 1
ATOM 711 O O . ILE A 1 94 ? 8.501 8.490 -8.043 1.00 94.44 94 ILE A O 1
ATOM 715 N N . PHE A 1 95 ? 8.473 8.846 -10.253 1.00 95.69 95 PHE A N 1
ATOM 716 C CA . PHE A 1 95 ? 7.015 8.947 -10.340 1.00 95.69 95 PHE A CA 1
ATOM 717 C C . PHE A 1 95 ? 6.330 7.618 -10.009 1.00 95.69 95 PHE A C 1
ATOM 719 O O . PHE A 1 95 ? 5.340 7.592 -9.275 1.00 95.69 95 PHE A O 1
ATOM 726 N N . ILE A 1 96 ? 6.898 6.504 -10.470 1.00 95.19 96 ILE A N 1
ATOM 727 C CA . ILE A 1 96 ? 6.436 5.156 -10.129 1.00 95.19 96 ILE A CA 1
ATOM 728 C C . ILE A 1 96 ? 6.615 4.886 -8.634 1.00 95.19 96 ILE A C 1
ATOM 730 O O . ILE A 1 96 ? 5.689 4.392 -7.991 1.00 95.19 96 ILE A O 1
ATOM 734 N N . THR A 1 97 ? 7.751 5.279 -8.054 1.00 93.62 97 THR A N 1
ATOM 735 C CA . THR A 1 97 ? 8.010 5.137 -6.613 1.00 93.62 97 THR A CA 1
ATOM 736 C C . THR A 1 97 ? 6.994 5.920 -5.785 1.00 93.62 97 THR A C 1
ATOM 738 O O . THR A 1 97 ? 6.460 5.390 -4.814 1.00 93.62 97 THR A O 1
ATOM 741 N N . VAL A 1 98 ? 6.653 7.148 -6.185 1.00 93.25 98 VAL A N 1
ATOM 742 C CA . VAL A 1 98 ? 5.618 7.956 -5.516 1.00 93.25 98 VAL A CA 1
ATOM 743 C C . VAL A 1 98 ? 4.230 7.318 -5.654 1.00 93.25 98 VAL A C 1
ATOM 745 O O . VAL A 1 98 ? 3.489 7.232 -4.672 1.00 93.25 98 VAL A O 1
ATOM 748 N N . GLY A 1 99 ? 3.879 6.840 -6.849 1.00 92.12 99 GLY A N 1
ATOM 749 C CA . GLY A 1 99 ? 2.583 6.224 -7.129 1.00 92.12 99 GLY A CA 1
ATOM 750 C C . GLY A 1 99 ? 2.357 4.901 -6.390 1.00 92.12 99 GLY A C 1
ATOM 751 O O . GLY A 1 99 ? 1.345 4.732 -5.706 1.00 92.12 99 GLY A O 1
ATOM 752 N N . ILE A 1 100 ? 3.317 3.975 -6.477 1.00 91.31 100 ILE A N 1
ATOM 753 C CA . ILE A 1 100 ? 3.287 2.693 -5.755 1.00 91.31 100 ILE A CA 1
ATOM 754 C C . ILE A 1 100 ? 3.422 2.938 -4.252 1.00 91.31 100 ILE A C 1
ATOM 756 O O . ILE A 1 100 ? 2.716 2.310 -3.458 1.00 91.31 100 ILE A O 1
ATOM 760 N N . GLY A 1 101 ? 4.274 3.893 -3.862 1.00 90.44 101 GLY A N 1
ATOM 761 C CA . GLY A 1 101 ? 4.437 4.347 -2.487 1.00 90.44 101 GLY A CA 1
ATOM 762 C C . GLY A 1 101 ? 3.089 4.682 -1.862 1.00 90.44 101 GLY A C 1
ATOM 763 O O . GLY A 1 101 ? 2.719 4.073 -0.866 1.00 90.44 101 GLY A O 1
ATOM 764 N N . PHE A 1 102 ? 2.266 5.516 -2.498 1.00 91.25 102 PHE A N 1
ATOM 765 C CA . PHE A 1 102 ? 0.937 5.840 -1.970 1.00 91.25 102 PHE A CA 1
ATOM 766 C C . PHE A 1 102 ? 0.068 4.607 -1.641 1.00 91.25 102 PHE A C 1
ATOM 768 O O . PHE A 1 102 ? -0.624 4.609 -0.621 1.00 91.25 102 PHE A O 1
ATOM 775 N N . LYS A 1 103 ? 0.113 3.548 -2.465 1.00 91.00 103 LYS A N 1
ATOM 776 C CA . LYS A 1 103 ? -0.667 2.309 -2.255 1.00 91.00 103 LYS A CA 1
ATOM 777 C C . LYS A 1 103 ? -0.108 1.443 -1.110 1.00 91.00 103 LYS A C 1
ATOM 779 O O . LYS A 1 103 ? -0.880 0.746 -0.449 1.00 91.00 103 LYS A O 1
ATOM 784 N N . LEU A 1 104 ? 1.207 1.493 -0.872 1.00 89.06 104 LEU A N 1
ATOM 785 C CA . LEU A 1 104 ? 1.907 0.843 0.252 1.00 89.06 104 LEU A CA 1
ATOM 786 C C . LEU A 1 104 ? 1.768 1.635 1.577 1.00 89.06 104 LEU A C 1
ATOM 788 O O . LEU A 1 104 ? 1.772 1.052 2.671 1.00 89.06 104 LEU A O 1
ATOM 792 N N . SER A 1 105 ? 1.613 2.957 1.477 1.00 90.12 105 SER A N 1
ATOM 793 C CA . SER A 1 105 ? 1.627 3.945 2.566 1.00 90.12 105 SER A CA 1
ATOM 794 C C . SER A 1 105 ? 2.924 4.042 3.398 1.00 90.12 105 SER A C 1
ATOM 796 O O . SER A 1 105 ? 2.821 4.208 4.618 1.00 90.12 105 SER A O 1
ATOM 798 N N . PRO A 1 106 ? 4.144 3.964 2.826 1.00 90.50 106 PRO A N 1
ATOM 799 C CA . PRO A 1 106 ? 5.345 4.359 3.538 1.00 90.50 106 PRO A CA 1
ATOM 800 C C . PRO A 1 106 ? 5.349 5.878 3.747 1.00 90.50 106 PRO A C 1
ATOM 802 O O . PRO A 1 106 ? 4.699 6.647 3.026 1.00 90.50 106 PRO A O 1
ATOM 805 N N . ALA A 1 107 ? 6.110 6.331 4.733 1.00 89.31 107 ALA A N 1
ATOM 806 C CA . ALA A 1 107 ? 6.420 7.740 4.872 1.00 89.31 107 ALA A CA 1
ATOM 807 C C . ALA A 1 107 ? 7.311 8.197 3.696 1.00 89.31 107 ALA A C 1
ATOM 809 O O . ALA A 1 107 ? 8.260 7.493 3.358 1.00 89.31 107 ALA A O 1
ATOM 810 N N . PRO A 1 108 ? 7.035 9.354 3.065 1.00 88.75 108 PRO A N 1
ATOM 811 C CA . PRO A 1 108 ? 6.111 10.397 3.506 1.00 88.75 108 PRO A CA 1
ATOM 812 C C . PRO A 1 108 ? 4.659 10.224 3.044 1.00 88.75 108 PRO A C 1
ATOM 814 O O . PRO A 1 108 ? 3.812 10.873 3.633 1.00 88.75 108 PRO A O 1
ATOM 817 N N . SER A 1 109 ? 4.334 9.365 2.075 1.00 88.06 109 SER A N 1
ATOM 818 C CA . SER A 1 109 ? 3.001 9.234 1.430 1.00 88.06 109 SER A CA 1
ATOM 819 C C . SER A 1 109 ? 1.843 8.687 2.297 1.00 88.06 109 SER A C 1
ATOM 821 O O . SER A 1 109 ? 0.745 8.416 1.813 1.00 88.06 109 SER A O 1
ATOM 823 N N . HIS A 1 110 ? 2.076 8.514 3.595 1.00 90.88 110 HIS A N 1
ATOM 824 C CA . HIS A 1 110 ? 1.178 7.885 4.560 1.00 90.88 110 HIS A CA 1
ATOM 825 C C . HIS A 1 110 ? -0.055 8.705 5.007 1.00 90.88 110 HIS A C 1
ATOM 827 O O . HIS A 1 110 ? -0.894 8.145 5.715 1.00 90.88 110 HIS A O 1
ATOM 833 N N . GLN A 1 111 ? -0.192 9.988 4.634 1.00 91.69 111 GLN A N 1
ATOM 834 C CA . GLN A 1 111 ? -1.130 10.954 5.253 1.00 91.69 111 GLN A CA 1
ATOM 835 C C . GLN A 1 111 ? -2.594 10.503 5.249 1.00 91.69 111 GLN A C 1
ATOM 837 O O . GLN A 1 111 ? -3.336 10.814 6.176 1.00 91.69 111 GLN A O 1
ATOM 842 N N . TRP A 1 112 ? -3.015 9.765 4.225 1.00 89.12 112 TRP A N 1
ATOM 843 C CA . TRP A 1 112 ? -4.387 9.279 4.111 1.00 89.12 112 TRP A CA 1
ATOM 844 C C . TRP A 1 112 ? -4.713 8.165 5.121 1.00 89.12 112 TRP A C 1
ATOM 846 O O . TRP A 1 112 ? -5.857 8.028 5.549 1.00 89.12 112 TRP A O 1
ATOM 856 N N . THR A 1 113 ? -3.716 7.370 5.522 1.00 89.25 113 THR A N 1
ATOM 857 C CA . THR A 1 113 ? -3.919 6.101 6.242 1.00 89.25 113 THR A CA 1
ATOM 858 C C . THR A 1 113 ? -4.550 6.302 7.626 1.00 89.25 113 THR A C 1
ATOM 860 O O . THR A 1 113 ? -5.568 5.664 7.900 1.00 89.25 113 THR A O 1
ATOM 863 N N . PRO A 1 114 ? -4.039 7.195 8.503 1.00 90.50 114 PRO A N 1
ATOM 864 C CA . PRO A 1 114 ? -4.629 7.401 9.828 1.00 90.50 114 PRO A CA 1
ATOM 865 C C . PRO A 1 114 ? -6.058 7.950 9.767 1.00 90.50 114 PRO A C 1
ATOM 867 O O . PRO A 1 114 ? -6.920 7.508 10.528 1.00 90.50 114 PRO A O 1
ATOM 870 N N . ASP A 1 115 ? -6.317 8.872 8.837 1.00 89.00 115 ASP A N 1
ATOM 871 C CA . ASP A 1 115 ? -7.624 9.509 8.672 1.00 89.00 115 ASP A CA 1
ATOM 872 C C . ASP A 1 115 ? -8.677 8.517 8.163 1.00 89.00 115 ASP A C 1
ATOM 874 O O . ASP A 1 115 ? -9.793 8.486 8.683 1.00 89.00 115 ASP A O 1
ATOM 878 N N . VAL A 1 116 ? -8.320 7.654 7.203 1.00 87.56 116 VAL A N 1
ATOM 879 C CA . VAL A 1 116 ? -9.217 6.604 6.692 1.00 87.56 116 VAL A CA 1
ATOM 880 C C . VAL A 1 116 ? -9.498 5.543 7.750 1.00 87.56 116 VAL A C 1
ATOM 882 O O . VAL A 1 116 ? -10.643 5.127 7.905 1.00 87.56 116 VAL A O 1
ATOM 885 N N . TYR A 1 117 ? -8.498 5.141 8.535 1.00 88.56 117 TYR A N 1
ATOM 886 C CA . TYR A 1 117 ? -8.702 4.145 9.591 1.00 88.56 117 TYR A CA 1
ATOM 887 C C . TYR A 1 117 ? -9.631 4.664 10.691 1.00 88.56 117 TYR A C 1
ATOM 889 O O . TYR A 1 117 ? -10.399 3.904 11.281 1.00 88.56 117 TYR A O 1
ATOM 897 N N . GLU A 1 118 ? -9.565 5.959 10.991 1.00 84.38 118 GLU A N 1
ATOM 898 C CA . GLU A 1 118 ? -10.348 6.554 12.066 1.00 84.38 118 GLU A CA 1
ATOM 899 C C . GLU A 1 118 ? -11.728 7.052 11.623 1.00 84.38 118 GLU A C 1
ATOM 901 O O . GLU A 1 118 ? -12.677 6.980 12.404 1.00 84.38 118 GLU A O 1
ATOM 906 N N . GLY A 1 119 ? -11.863 7.564 10.396 1.00 74.62 119 GLY A N 1
ATOM 907 C CA . GLY A 1 119 ? -13.125 8.108 9.881 1.00 74.62 119 GLY A CA 1
ATOM 908 C C . GLY A 1 119 ? -14.219 7.056 9.720 1.00 74.62 119 GLY A C 1
ATOM 909 O O . GLY A 1 119 ? -15.408 7.361 9.789 1.00 74.62 119 GLY A O 1
ATOM 910 N N . VAL A 1 120 ? -13.803 5.806 9.583 1.00 67.69 120 VAL A N 1
ATOM 911 C CA . VAL A 1 120 ? -14.629 4.634 9.348 1.00 67.69 120 VAL A CA 1
ATOM 912 C C . VAL A 1 120 ? -14.994 4.039 10.725 1.00 67.69 120 VAL A C 1
ATOM 914 O O . VAL A 1 120 ? -14.240 3.254 11.305 1.00 67.69 120 VAL A O 1
ATOM 917 N N . ARG A 1 121 ? -16.114 4.485 11.327 1.00 63.25 121 ARG A N 1
ATOM 918 C CA . ARG A 1 121 ? -16.531 4.134 12.708 1.00 63.25 121 ARG A CA 1
ATOM 919 C C . ARG A 1 121 ? -17.832 3.346 12.826 1.00 63.25 121 ARG A C 1
ATOM 921 O O . ARG A 1 121 ? -18.779 3.621 12.103 1.00 63.25 121 ARG A O 1
ATOM 928 N N . VAL A 1 122 ? -17.895 2.452 13.814 1.00 53.81 122 VAL A N 1
ATOM 929 C CA . VAL A 1 122 ? -19.169 1.911 14.318 1.00 53.81 122 VAL A CA 1
ATOM 930 C C . VAL A 1 122 ? -19.899 3.039 15.040 1.00 53.81 122 VAL A C 1
ATOM 932 O O . VAL A 1 122 ? -19.309 3.696 15.900 1.00 53.81 122 VAL A O 1
ATOM 935 N N . ARG A 1 123 ? -21.152 3.312 14.674 1.00 49.47 123 ARG A N 1
ATOM 936 C CA . ARG A 1 123 ? -21.961 4.315 15.370 1.00 49.47 123 ARG A CA 1
ATOM 937 C C . ARG A 1 123 ? -22.593 3.678 16.606 1.00 49.47 123 ARG A C 1
ATOM 939 O O . ARG A 1 123 ? -23.151 2.589 16.531 1.00 49.47 123 ARG A O 1
ATOM 946 N N . ASN A 1 124 ? -22.588 4.413 17.716 1.00 46.56 124 ASN A N 1
ATOM 947 C CA . ASN A 1 124 ? -23.504 4.160 18.822 1.00 46.56 124 ASN A CA 1
ATOM 948 C C . ASN A 1 124 ? -24.841 4.860 18.564 1.00 46.56 124 ASN A C 1
ATOM 950 O O . ASN A 1 124 ? -24.901 6.088 18.446 1.00 46.56 124 ASN A O 1
ATOM 954 N N . ASN A 1 125 ? -25.927 4.085 18.561 1.00 39.72 125 ASN A N 1
ATOM 955 C CA . ASN A 1 125 ? -27.296 4.609 18.536 1.00 39.72 125 ASN A CA 1
ATOM 956 C C . ASN A 1 125 ? -27.675 5.390 19.816 1.00 39.72 125 ASN A C 1
ATOM 958 O O . ASN A 1 125 ? -28.722 6.032 19.852 1.00 39.72 125 ASN A O 1
ATOM 962 N N . GLU A 1 126 ? -26.826 5.413 20.850 1.00 42.28 126 GLU A N 1
ATOM 963 C CA . GLU A 1 126 ? -27.099 6.125 22.108 1.00 42.28 126 GLU A CA 1
ATOM 964 C C . GLU A 1 126 ? -27.076 7.658 21.990 1.00 42.28 126 GLU A C 1
ATOM 966 O O . GLU A 1 126 ? -27.808 8.328 22.713 1.00 42.28 126 GLU A O 1
ATOM 971 N N . SER A 1 127 ? -26.336 8.256 21.044 1.00 37.38 127 SER A N 1
ATOM 972 C CA . SER A 1 127 ? -26.297 9.734 20.930 1.00 37.38 127 SER A CA 1
ATOM 973 C C . SER A 1 127 ? -27.616 10.369 20.454 1.00 37.38 127 SER A C 1
ATOM 975 O O . SER A 1 127 ? -27.810 11.580 20.578 1.00 37.38 127 SER A O 1
ATOM 977 N N . LEU A 1 128 ? -28.544 9.560 19.934 1.00 42.00 128 LEU A N 1
ATOM 978 C CA . LEU A 1 128 ? -29.902 9.984 19.588 1.00 42.00 128 LEU A CA 1
ATOM 979 C C . LEU A 1 128 ? -30.886 9.823 20.751 1.00 42.00 128 LEU A C 1
ATOM 981 O O . LEU A 1 128 ? -31.911 10.503 20.753 1.00 42.00 128 LEU A O 1
ATOM 985 N N . TYR A 1 129 ? -30.565 9.013 21.765 1.00 38.59 129 TYR A N 1
ATOM 986 C CA . TYR A 1 129 ? -31.418 8.862 22.942 1.00 38.59 129 TYR A CA 1
ATOM 987 C C . TYR A 1 129 ? -31.457 10.145 23.778 1.00 38.59 129 TYR A C 1
ATOM 989 O O . TYR A 1 129 ? -32.543 10.582 24.145 1.00 38.59 129 TYR A O 1
ATOM 997 N N . ASP A 1 130 ? -30.333 10.838 23.969 1.00 32.97 130 ASP A N 1
ATOM 998 C CA . ASP A 1 130 ? -30.314 12.071 24.778 1.00 32.97 130 ASP A CA 1
ATOM 999 C C . ASP A 1 130 ? -31.046 13.253 24.118 1.00 32.97 130 ASP A C 1
ATOM 1001 O O . ASP A 1 130 ? -31.630 14.096 24.799 1.00 32.97 130 ASP A O 1
ATOM 1005 N N . LYS A 1 131 ? -31.093 13.302 22.779 1.00 39.66 131 LYS A N 1
ATOM 1006 C CA . LYS A 1 131 ? -31.863 14.328 22.052 1.00 39.66 131 LYS A CA 1
ATOM 1007 C C . LYS A 1 131 ? -33.328 13.958 21.828 1.00 39.66 131 LYS A C 1
ATOM 1009 O O . LYS A 1 131 ? -34.137 14.864 21.640 1.00 39.66 131 LYS A O 1
ATOM 1014 N N . GLN A 1 132 ? -33.692 12.673 21.855 1.00 37.22 132 GLN A N 1
ATOM 1015 C CA . GLN A 1 132 ? -35.085 12.240 21.706 1.00 37.22 132 GLN A CA 1
ATOM 1016 C C . GLN A 1 132 ? -35.812 12.003 23.029 1.00 37.22 132 GLN A C 1
ATOM 1018 O O . GLN A 1 132 ? -37.023 12.183 23.040 1.00 37.22 132 GLN A O 1
ATOM 1023 N N . ILE A 1 133 ? -35.156 11.694 24.152 1.00 39.91 133 ILE A N 1
ATOM 1024 C CA . ILE A 1 133 ? -35.858 11.475 25.434 1.00 39.91 133 ILE A CA 1
ATOM 1025 C C . ILE A 1 133 ? -36.584 12.746 25.915 1.00 39.91 133 ILE A C 1
ATOM 1027 O O . ILE A 1 133 ? -37.660 12.645 26.501 1.00 39.91 133 ILE A O 1
ATOM 1031 N N . HIS A 1 134 ? -36.097 13.944 25.572 1.00 39.53 134 HIS A N 1
ATOM 1032 C CA . HIS A 1 134 ? -36.794 15.192 25.908 1.00 39.53 134 HIS A CA 1
ATOM 1033 C C . HIS A 1 134 ? -38.034 15.496 25.040 1.00 39.53 134 HIS A C 1
ATOM 1035 O O . HIS A 1 134 ? -38.787 16.409 25.371 1.00 39.53 134 HIS A O 1
ATOM 1041 N N . PHE A 1 135 ? -38.276 14.741 23.958 1.00 42.78 135 PHE A N 1
ATOM 1042 C CA . PHE A 1 135 ? -39.395 14.969 23.026 1.00 42.78 135 PHE A CA 1
ATOM 1043 C C . PHE A 1 135 ? -40.293 13.729 22.821 1.00 42.78 135 PHE A C 1
ATOM 1045 O O . PHE A 1 135 ? -41.487 13.846 22.547 1.00 42.78 135 PHE A O 1
ATOM 1052 N N . ALA A 1 136 ? -39.740 12.527 22.995 1.00 38.44 136 ALA A N 1
ATOM 1053 C CA . ALA A 1 136 ? -40.344 11.240 22.650 1.00 38.44 136 ALA A CA 1
ATOM 1054 C C . ALA A 1 136 ? -40.971 10.489 23.839 1.00 38.44 136 ALA A C 1
ATOM 1056 O O . ALA A 1 136 ? -41.378 9.341 23.683 1.00 38.44 136 ALA A O 1
ATOM 1057 N N . SER A 1 137 ? -41.121 11.120 25.008 1.00 38.78 137 SER A N 1
ATOM 1058 C CA . SER A 1 137 ? -42.026 10.618 26.056 1.00 38.78 137 SER A CA 1
ATOM 1059 C C . SER A 1 137 ? -43.508 10.871 25.731 1.00 38.78 137 SER A C 1
ATOM 1061 O O . SER A 1 137 ? -44.381 10.385 26.446 1.00 38.78 137 SER A O 1
ATOM 1063 N N . SER A 1 138 ? -43.809 11.596 24.644 1.00 38.81 138 SER A N 1
ATOM 1064 C CA . SER A 1 138 ? -45.175 12.002 24.289 1.00 38.81 138 SER A CA 1
ATOM 1065 C C . SER A 1 138 ? -45.848 11.171 23.192 1.00 38.81 138 SER A C 1
ATOM 1067 O O . SER A 1 138 ? -47.068 11.243 23.067 1.00 38.81 138 SER A O 1
ATOM 1069 N N . LEU A 1 139 ? -45.124 10.368 22.400 1.00 41.00 139 LEU A N 1
ATOM 1070 C CA . LEU A 1 139 ? -45.730 9.677 21.254 1.00 41.00 139 LEU A CA 1
ATOM 1071 C C . LEU A 1 139 ? -45.212 8.249 21.069 1.00 41.00 139 LEU A C 1
ATOM 1073 O O . LEU A 1 139 ? -44.198 7.985 20.428 1.00 41.00 139 LEU A O 1
ATOM 1077 N N . LEU A 1 140 ? -46.007 7.325 21.607 1.00 40.78 140 LEU A N 1
ATOM 1078 C CA . LEU A 1 140 ? -46.073 5.912 21.255 1.00 40.78 140 LEU A CA 1
ATOM 1079 C C . LEU A 1 140 ? -45.866 5.663 19.750 1.00 40.78 140 LEU A C 1
ATOM 1081 O O . LEU A 1 140 ? -46.764 5.890 18.939 1.00 40.78 140 LEU A O 1
ATOM 1085 N N . ARG A 1 141 ? -44.740 5.041 19.396 1.00 33.47 141 ARG A N 1
ATOM 1086 C CA . ARG A 1 141 ? -44.699 4.083 18.288 1.00 33.47 141 ARG A CA 1
ATOM 1087 C C . ARG A 1 141 ? -43.702 2.973 18.603 1.00 33.47 141 ARG A C 1
ATOM 1089 O O . ARG A 1 141 ? -42.491 3.147 18.514 1.00 33.47 141 ARG A O 1
ATOM 1096 N N . LYS A 1 142 ? -44.255 1.818 18.983 1.00 37.19 142 LYS A N 1
ATOM 1097 C CA . LYS A 1 142 ? -43.613 0.501 18.895 1.00 37.19 142 LYS A CA 1
ATOM 1098 C C . LYS A 1 142 ? -43.326 0.227 17.414 1.00 37.19 142 LYS A C 1
ATOM 1100 O O . LYS A 1 142 ? -44.121 -0.408 16.735 1.00 37.19 142 LYS A O 1
ATOM 1105 N N . GLU A 1 143 ? -42.208 0.725 16.910 1.00 35.47 143 GLU A N 1
ATOM 1106 C CA . GLU A 1 143 ? -41.550 0.122 15.756 1.00 35.47 143 GLU A CA 1
ATOM 1107 C C . GLU A 1 143 ? -40.505 -0.821 16.358 1.00 35.47 143 GLU A C 1
ATOM 1109 O O . GLU A 1 143 ? -39.523 -0.363 16.945 1.00 35.47 143 GLU A O 1
ATOM 1114 N N . VAL A 1 144 ? -40.730 -2.136 16.291 1.00 44.03 144 VAL A N 1
ATOM 1115 C CA . VAL A 1 144 ? -39.675 -3.124 16.563 1.00 44.03 144 VAL A CA 1
ATOM 1116 C C . VAL A 1 144 ? -38.681 -2.992 15.415 1.00 44.03 144 VAL A C 1
ATOM 1118 O O . VAL A 1 144 ? -38.771 -3.669 14.395 1.00 44.03 144 VAL A O 1
ATOM 1121 N N . ARG A 1 145 ? -37.797 -2.002 15.528 1.00 35.81 145 ARG A N 1
ATOM 1122 C CA . ARG A 1 145 ? -36.759 -1.734 14.544 1.00 35.81 145 ARG A CA 1
ATOM 1123 C C . ARG A 1 145 ? -35.675 -2.776 14.776 1.00 35.81 145 ARG A C 1
ATOM 1125 O O . ARG A 1 145 ? -35.049 -2.779 15.830 1.00 35.81 145 ARG A O 1
ATOM 1132 N N . ASN A 1 146 ? -35.508 -3.696 13.828 1.00 28.11 146 ASN A N 1
ATOM 1133 C CA . ASN A 1 146 ? -34.483 -4.733 13.900 1.00 28.11 146 ASN A CA 1
ATOM 1134 C C . ASN A 1 146 ? -33.093 -4.071 13.990 1.00 28.11 146 ASN A C 1
ATOM 1136 O O . ASN A 1 146 ? -32.661 -3.472 13.003 1.00 28.11 146 ASN A O 1
ATOM 1140 N N . PRO A 1 147 ? -32.354 -4.210 15.108 1.00 39.34 147 PRO A N 1
ATOM 1141 C CA . PRO A 1 147 ? -31.010 -3.641 15.245 1.00 39.34 147 PRO A CA 1
ATOM 1142 C C . PRO A 1 147 ? -29.987 -4.302 14.306 1.00 39.34 147 PRO A C 1
ATOM 1144 O O . PRO A 1 147 ? -28.862 -3.833 14.193 1.00 39.34 147 PRO A O 1
ATOM 1147 N N . LEU A 1 148 ? -30.380 -5.368 13.597 1.00 37.59 148 LEU A N 1
ATOM 1148 C CA . LEU A 1 148 ? -29.550 -6.038 12.599 1.00 37.59 148 LEU A CA 1
ATOM 1149 C C . LEU A 1 148 ? -29.348 -5.231 11.304 1.00 37.59 148 LEU A C 1
ATOM 1151 O O . LEU A 1 148 ? -28.404 -5.519 10.582 1.00 37.59 148 LEU A O 1
ATOM 1155 N N . PHE A 1 149 ? -30.223 -4.266 10.986 1.00 36.22 149 PHE A N 1
ATOM 1156 C CA . PHE A 1 149 ? -30.164 -3.510 9.721 1.00 36.22 149 PHE A CA 1
ATOM 1157 C C . PHE A 1 149 ? -29.658 -2.066 9.861 1.00 36.22 149 PHE A C 1
ATOM 1159 O O . PHE A 1 149 ? -29.313 -1.455 8.855 1.00 36.22 149 PHE A O 1
ATOM 1166 N N . ASP A 1 150 ? -29.534 -1.549 11.086 1.00 36.31 150 ASP A N 1
ATOM 1167 C CA . ASP A 1 150 ? -28.792 -0.313 11.393 1.00 36.31 150 ASP A CA 1
ATOM 1168 C C . ASP A 1 150 ? -27.316 -0.629 11.725 1.00 36.31 150 ASP A C 1
ATOM 1170 O O . ASP A 1 150 ? -26.653 0.135 12.419 1.00 36.31 150 ASP A O 1
ATOM 1174 N N . SER A 1 151 ? -26.786 -1.775 11.268 1.00 37.28 151 SER A N 1
ATOM 1175 C CA . SER A 1 151 ? -25.417 -2.206 11.564 1.00 37.28 151 SER A CA 1
ATOM 1176 C C . SER A 1 151 ? -24.394 -1.354 10.805 1.00 37.28 151 SER A C 1
ATOM 1178 O O . SER A 1 151 ? -23.863 -1.720 9.753 1.00 37.28 151 SER A O 1
ATOM 1180 N N . ASP A 1 152 ? -24.130 -0.193 11.385 1.00 43.59 152 ASP A N 1
ATOM 1181 C CA . ASP A 1 152 ? -22.963 0.644 11.210 1.00 43.59 152 ASP A CA 1
ATOM 1182 C C . ASP A 1 152 ? -21.696 -0.184 11.496 1.00 43.59 152 ASP A C 1
ATOM 1184 O O . ASP A 1 152 ? -21.167 -0.168 12.602 1.00 43.59 152 ASP A O 1
ATOM 1188 N N . SER A 1 153 ? -21.164 -0.925 10.525 1.00 46.00 153 SER A N 1
ATOM 1189 C CA . SER A 1 153 ? -19.810 -1.472 10.669 1.00 46.00 153 SER A CA 1
ATOM 1190 C C . SER A 1 153 ? -18.959 -1.152 9.453 1.00 46.00 153 SER A C 1
ATOM 1192 O O . SER A 1 153 ? -18.758 -1.991 8.577 1.00 46.00 153 SER A O 1
ATOM 1194 N N . PRO A 1 154 ? -18.419 0.065 9.391 1.00 65.62 154 PRO A N 1
ATOM 1195 C CA . PRO A 1 154 ? -17.402 0.392 8.416 1.00 65.62 154 PRO A CA 1
ATOM 1196 C C . PRO A 1 154 ? -16.022 -0.155 8.894 1.00 65.62 154 PRO A C 1
ATOM 1198 O O . PRO A 1 154 ? -15.114 -0.333 8.099 1.00 65.62 154 PRO A O 1
ATOM 1201 N N . THR A 1 155 ? -15.828 -0.567 10.155 1.00 76.56 155 THR A N 1
ATOM 1202 C CA . THR A 1 155 ? -14.534 -1.098 10.660 1.00 76.56 155 THR A CA 1
ATOM 1203 C C . THR A 1 155 ? -13.980 -2.349 9.935 1.00 76.56 155 THR A C 1
ATOM 1205 O O . THR A 1 155 ? -12.768 -2.401 9.713 1.00 76.56 155 THR A O 1
ATOM 1208 N N . PRO A 1 156 ? -14.795 -3.330 9.490 1.00 85.25 156 PRO A N 1
ATOM 1209 C CA . PRO A 1 156 ? -14.342 -4.409 8.603 1.00 85.25 156 PRO A CA 1
ATOM 1210 C C . PRO A 1 156 ? -13.754 -3.915 7.273 1.00 85.25 156 PRO A C 1
ATOM 1212 O O . PRO A 1 156 ? -12.868 -4.560 6.717 1.00 85.25 156 PRO A O 1
ATOM 1215 N N . VAL A 1 157 ? -14.187 -2.746 6.788 1.00 85.62 157 VAL A N 1
ATOM 1216 C CA . VAL A 1 157 ? -13.595 -2.085 5.615 1.00 85.62 157 VAL A CA 1
ATOM 1217 C C . VAL A 1 157 ? -12.148 -1.718 5.906 1.00 85.62 157 VAL A C 1
ATOM 1219 O O . VAL A 1 157 ? -11.271 -2.027 5.108 1.00 85.62 157 VAL A O 1
ATOM 1222 N N . VAL A 1 158 ? -11.871 -1.129 7.074 1.00 85.94 158 VAL A N 1
ATOM 1223 C CA . VAL A 1 158 ? -10.494 -0.811 7.487 1.00 85.94 158 VAL A CA 1
ATOM 1224 C C . VAL A 1 158 ? -9.647 -2.075 7.553 1.00 85.94 158 VAL A C 1
ATOM 1226 O O . VAL A 1 158 ? -8.528 -2.079 7.048 1.00 85.94 158 VAL A O 1
ATOM 1229 N N . ALA A 1 159 ? -10.190 -3.163 8.106 1.00 87.50 159 ALA A N 1
ATOM 1230 C CA . ALA A 1 159 ? -9.498 -4.447 8.162 1.00 87.50 159 ALA A CA 1
ATOM 1231 C C . ALA A 1 159 ? -9.123 -4.941 6.755 1.00 87.50 159 ALA A C 1
ATOM 1233 O O . ALA A 1 159 ? -7.962 -5.257 6.493 1.00 87.50 159 ALA A O 1
ATOM 1234 N N . PHE A 1 160 ? -10.077 -4.911 5.823 1.00 89.00 160 PHE A N 1
ATOM 1235 C CA . PHE A 1 160 ? -9.857 -5.285 4.429 1.00 89.00 160 PHE A CA 1
ATOM 1236 C C . PHE A 1 160 ? -8.801 -4.408 3.737 1.00 89.00 160 PHE A C 1
ATOM 1238 O O . PHE A 1 160 ? -7.904 -4.937 3.073 1.00 89.00 160 PHE A O 1
ATOM 1245 N N . LEU A 1 161 ? -8.870 -3.084 3.914 1.00 86.06 161 LEU A N 1
ATOM 1246 C CA . LEU A 1 161 ? -7.938 -2.127 3.308 1.00 86.06 161 LEU A CA 1
ATOM 1247 C C . LEU A 1 161 ? -6.535 -2.213 3.903 1.00 86.06 161 LEU A C 1
ATOM 1249 O O . LEU A 1 161 ? -5.555 -2.086 3.169 1.00 86.06 161 LEU A O 1
ATOM 1253 N N . SER A 1 162 ? -6.437 -2.469 5.210 1.00 85.88 162 SER A N 1
ATOM 1254 C CA . SER A 1 162 ? -5.163 -2.576 5.921 1.00 85.88 162 SER A CA 1
ATOM 1255 C C . SER A 1 162 ? -4.282 -3.704 5.412 1.00 85.88 162 SER A C 1
ATOM 1257 O O . SER A 1 162 ? -3.063 -3.613 5.488 1.00 85.88 162 SER A O 1
ATOM 1259 N N . VAL A 1 163 ? -4.896 -4.747 4.861 1.00 89.06 163 VAL A N 1
ATOM 1260 C CA . VAL A 1 163 ? -4.194 -5.940 4.414 1.00 89.06 163 VAL A CA 1
ATOM 1261 C C . VAL A 1 163 ? -4.126 -5.988 2.893 1.00 89.06 163 VAL A C 1
ATOM 1263 O O . VAL A 1 163 ? -3.041 -5.978 2.316 1.00 89.06 163 VAL A O 1
ATOM 1266 N N . THR A 1 164 ? -5.279 -5.992 2.224 1.00 87.69 164 THR A N 1
ATOM 1267 C CA . THR A 1 164 ? -5.368 -6.323 0.795 1.00 87.69 164 THR A CA 1
ATOM 1268 C C . THR A 1 164 ? -4.595 -5.335 -0.072 1.00 87.69 164 THR A C 1
ATOM 1270 O O . THR A 1 164 ? -3.858 -5.756 -0.961 1.00 87.69 164 THR A O 1
ATOM 1273 N N . SER A 1 165 ? -4.706 -4.032 0.215 1.00 86.00 165 SER A N 1
ATOM 1274 C CA . SER A 1 165 ? -4.009 -2.990 -0.550 1.00 86.00 165 SER A CA 1
ATOM 1275 C C . SER A 1 165 ? -2.491 -3.120 -0.438 1.00 86.00 165 SER A C 1
ATOM 1277 O O . SER A 1 165 ? -1.789 -2.974 -1.433 1.00 86.00 165 SER A O 1
ATOM 1279 N N . LYS A 1 166 ? -1.981 -3.426 0.763 1.00 89.06 166 LYS A N 1
ATOM 1280 C CA . LYS A 1 166 ? -0.539 -3.504 1.032 1.00 89.06 166 LYS A CA 1
ATOM 1281 C C . LYS A 1 166 ? 0.091 -4.741 0.408 1.00 89.06 166 LYS A C 1
ATOM 1283 O O . LYS A 1 166 ? 1.139 -4.625 -0.211 1.00 89.06 166 LYS A O 1
ATOM 1288 N N . VAL A 1 167 ? -0.575 -5.891 0.519 1.00 89.38 167 VAL A N 1
ATOM 1289 C CA . VAL A 1 167 ? -0.133 -7.156 -0.094 1.00 89.38 167 VAL A CA 1
ATOM 1290 C C . VAL A 1 167 ? -0.129 -7.045 -1.619 1.00 89.38 167 VAL A C 1
ATOM 1292 O O . VAL A 1 167 ? 0.801 -7.483 -2.290 1.00 89.38 167 VAL A O 1
ATOM 1295 N N . ALA A 1 168 ? -1.181 -6.447 -2.179 1.00 88.31 168 ALA A N 1
ATOM 1296 C CA . ALA A 1 168 ? -1.294 -6.227 -3.612 1.00 88.31 168 ALA A CA 1
ATOM 1297 C C . ALA A 1 168 ? -0.181 -5.287 -4.107 1.00 88.31 168 ALA A C 1
ATOM 1299 O O . ALA A 1 168 ? 0.521 -5.613 -5.063 1.00 88.31 168 ALA A O 1
ATOM 1300 N N . ALA A 1 169 ? 0.016 -4.160 -3.418 1.00 88.75 169 ALA A N 1
ATOM 1301 C CA . ALA A 1 169 ? 1.025 -3.179 -3.785 1.00 88.75 169 ALA A CA 1
ATOM 1302 C C . ALA A 1 169 ? 2.458 -3.717 -3.634 1.00 88.75 169 ALA A C 1
ATOM 1304 O O . ALA A 1 169 ? 3.289 -3.436 -4.496 1.00 88.75 169 ALA A O 1
ATOM 1305 N N . SER A 1 170 ? 2.752 -4.526 -2.606 1.00 89.75 170 SER A N 1
ATOM 1306 C CA . SER A 1 170 ? 4.083 -5.124 -2.430 1.00 89.75 170 SER A CA 1
ATOM 1307 C C . SER A 1 170 ? 4.394 -6.139 -3.527 1.00 89.75 170 SER A C 1
ATOM 1309 O O . SER A 1 170 ? 5.484 -6.108 -4.089 1.00 89.75 170 SER A O 1
ATOM 1311 N N . ALA A 1 171 ? 3.417 -6.961 -3.920 1.00 89.31 171 ALA A N 1
ATOM 1312 C CA . ALA A 1 171 ? 3.568 -7.901 -5.030 1.00 89.31 171 ALA A CA 1
ATOM 1313 C C . ALA A 1 171 ? 3.761 -7.206 -6.391 1.00 89.31 171 ALA A C 1
ATOM 1315 O O . ALA A 1 171 ? 4.512 -7.698 -7.229 1.00 89.31 171 ALA A O 1
ATOM 1316 N N . SER A 1 172 ? 3.098 -6.069 -6.636 1.00 89.31 172 SER A N 1
ATOM 1317 C CA . SER A 1 172 ? 3.349 -5.284 -7.855 1.00 89.31 172 SER A CA 1
ATOM 1318 C C . SER A 1 172 ? 4.690 -4.554 -7.816 1.00 89.31 172 SER A C 1
ATOM 1320 O O . SER A 1 172 ? 5.342 -4.431 -8.849 1.00 89.31 172 SER A O 1
ATOM 1322 N N . ALA A 1 173 ? 5.110 -4.088 -6.636 1.00 90.88 173 ALA A N 1
ATOM 1323 C CA . ALA A 1 173 ? 6.357 -3.353 -6.467 1.00 90.88 173 ALA A CA 1
ATOM 1324 C C . ALA A 1 173 ? 7.563 -4.211 -6.859 1.00 90.88 173 ALA A C 1
ATOM 1326 O O . ALA A 1 173 ? 8.397 -3.741 -7.625 1.00 90.88 173 ALA A O 1
ATOM 1327 N N . THR A 1 174 ? 7.622 -5.474 -6.417 1.00 90.00 174 THR A N 1
ATOM 1328 C CA . THR A 1 174 ? 8.736 -6.370 -6.775 1.00 90.00 174 THR A CA 1
ATOM 1329 C C . THR A 1 174 ? 8.888 -6.503 -8.288 1.00 90.00 174 THR A C 1
ATOM 1331 O O . THR A 1 174 ? 9.978 -6.323 -8.810 1.00 90.00 174 THR A O 1
ATOM 1334 N N . ARG A 1 175 ? 7.789 -6.714 -9.021 1.00 89.69 175 ARG A N 1
ATOM 1335 C CA . ARG A 1 175 ? 7.827 -6.855 -10.487 1.00 89.69 175 ARG A CA 1
ATOM 1336 C C . ARG A 1 175 ? 8.267 -5.579 -11.201 1.00 89.69 175 ARG A C 1
ATOM 1338 O O . ARG A 1 175 ? 9.039 -5.649 -12.150 1.00 89.69 175 ARG A O 1
ATOM 1345 N N . ILE A 1 176 ? 7.756 -4.425 -10.773 1.00 91.81 176 ILE A N 1
ATOM 1346 C CA . ILE A 1 176 ? 8.005 -3.145 -11.451 1.00 91.81 176 ILE A CA 1
ATOM 1347 C C . ILE A 1 176 ? 9.430 -2.646 -11.204 1.00 91.81 176 ILE A C 1
ATOM 1349 O O . ILE A 1 176 ? 10.024 -2.083 -12.117 1.00 91.81 176 ILE A O 1
ATOM 1353 N N . PHE A 1 177 ? 9.976 -2.835 -10.000 1.00 91.56 177 PHE A N 1
ATOM 1354 C CA . PHE A 1 177 ? 11.343 -2.407 -9.693 1.00 91.56 177 PHE A CA 1
ATOM 1355 C C . PHE A 1 177 ? 12.397 -3.372 -10.242 1.00 91.56 177 PHE A C 1
ATOM 1357 O O . PHE A 1 177 ? 13.398 -2.918 -10.787 1.00 91.56 177 PHE A O 1
ATOM 1364 N N . ASP A 1 178 ? 12.164 -4.682 -10.167 1.00 90.31 178 ASP A N 1
ATOM 1365 C CA . ASP A 1 178 ? 13.174 -5.676 -10.551 1.00 90.31 178 ASP A CA 1
ATOM 1366 C C . ASP A 1 178 ? 13.311 -5.816 -12.079 1.00 90.31 178 ASP A C 1
ATOM 1368 O O . ASP A 1 178 ? 14.418 -5.925 -12.601 1.00 90.31 178 ASP A O 1
ATOM 1372 N N . ILE A 1 179 ? 12.195 -5.754 -12.826 1.00 91.44 179 ILE A N 1
ATOM 1373 C CA . ILE A 1 179 ? 12.201 -6.014 -14.276 1.00 91.44 179 ILE A CA 1
ATOM 1374 C C . ILE A 1 179 ? 12.579 -4.742 -15.081 1.00 91.44 179 ILE A C 1
ATOM 1376 O O . ILE A 1 179 ? 13.702 -4.687 -15.584 1.00 91.44 179 ILE A O 1
ATOM 1380 N N . PRO A 1 180 ? 11.730 -3.692 -15.206 1.00 90.38 180 PRO A N 1
ATOM 1381 C CA . PRO A 1 180 ? 12.072 -2.478 -15.960 1.00 90.38 180 PRO A CA 1
ATOM 1382 C C . PRO A 1 180 ? 13.343 -1.751 -15.510 1.00 90.38 180 PRO A C 1
ATOM 1384 O O . PRO A 1 180 ? 14.043 -1.176 -16.342 1.00 90.38 180 PRO A O 1
ATOM 1387 N N . PHE A 1 181 ? 13.630 -1.734 -14.204 1.00 90.50 181 PHE A N 1
ATOM 1388 C CA . PHE A 1 181 ? 14.719 -0.938 -13.627 1.00 90.50 181 PHE A CA 1
ATOM 1389 C C . PHE A 1 181 ? 15.961 -1.761 -13.280 1.00 90.50 181 PHE A C 1
ATOM 1391 O O . PHE A 1 181 ? 16.781 -1.324 -12.472 1.00 90.50 181 PHE A O 1
ATOM 1398 N N . TYR A 1 182 ? 16.157 -2.898 -13.952 1.00 88.12 182 TYR A N 1
ATOM 1399 C CA . TYR A 1 182 ? 17.345 -3.738 -13.796 1.00 88.12 182 TYR A CA 1
ATOM 1400 C C . TYR A 1 182 ? 18.664 -2.949 -13.940 1.00 88.12 182 TYR A C 1
ATOM 1402 O O . TYR A 1 182 ? 19.579 -3.094 -13.132 1.00 88.12 182 TYR A O 1
ATOM 1410 N N . PHE A 1 183 ? 18.747 -2.044 -14.923 1.00 86.38 183 PHE A N 1
ATOM 1411 C CA . PHE A 1 183 ? 19.939 -1.218 -15.170 1.00 86.38 183 PHE A CA 1
ATOM 1412 C C . PHE A 1 183 ? 20.180 -0.121 -14.123 1.00 86.38 183 PHE A C 1
ATOM 1414 O O . PHE A 1 183 ? 21.298 0.373 -14.005 1.00 86.38 183 PHE A O 1
ATOM 1421 N N . SER A 1 184 ? 19.147 0.269 -13.374 1.00 87.44 184 SER A N 1
ATOM 1422 C CA . SER A 1 184 ? 19.177 1.374 -12.410 1.00 87.44 184 SER A CA 1
ATOM 1423 C C . SER A 1 184 ? 18.999 0.866 -10.975 1.00 87.44 184 SER A C 1
ATOM 1425 O O . SER A 1 184 ? 18.379 1.546 -10.152 1.00 87.44 184 SER A O 1
ATOM 1427 N N . SER A 1 185 ? 19.530 -0.327 -10.678 1.00 87.44 18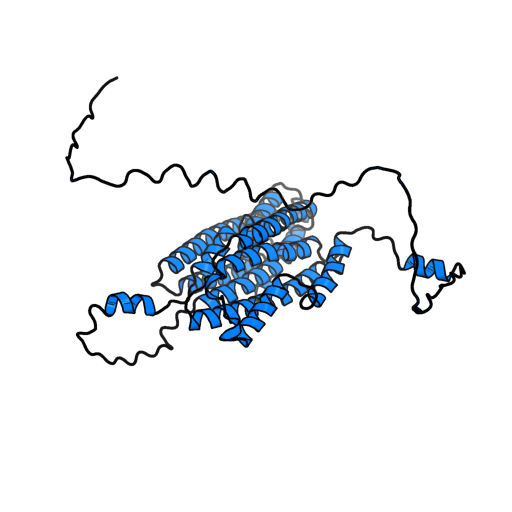5 SER A N 1
ATOM 1428 C CA . SER A 1 185 ? 19.341 -1.010 -9.393 1.00 87.44 185 SER A CA 1
ATOM 1429 C C . SER A 1 185 ? 19.732 -0.157 -8.193 1.00 87.44 185 SER A C 1
ATOM 1431 O O . SER A 1 185 ? 18.940 0.035 -7.273 1.00 87.44 185 SER A O 1
ATOM 1433 N N . ASN A 1 186 ? 20.918 0.446 -8.247 1.00 90.31 186 ASN A N 1
ATOM 1434 C CA . ASN A 1 186 ? 21.447 1.271 -7.166 1.00 90.31 186 ASN A CA 1
ATOM 1435 C C . ASN A 1 186 ? 20.515 2.439 -6.782 1.00 90.31 186 ASN A C 1
ATOM 1437 O O . ASN A 1 186 ? 20.298 2.694 -5.599 1.00 90.31 186 ASN A O 1
ATOM 1441 N N . GLU A 1 187 ? 19.926 3.119 -7.771 1.00 92.12 187 GLU A N 1
ATOM 1442 C CA . GLU A 1 187 ? 19.063 4.282 -7.529 1.00 92.12 187 GLU A CA 1
ATOM 1443 C C . GLU A 1 187 ? 17.745 3.888 -6.852 1.00 92.12 187 GLU A C 1
ATOM 1445 O O . GLU A 1 187 ? 17.296 4.556 -5.919 1.00 92.12 187 GLU A O 1
ATOM 1450 N N . TRP A 1 188 ? 17.115 2.789 -7.286 1.00 91.62 188 TRP A N 1
ATOM 1451 C CA . TRP A 1 188 ? 15.841 2.376 -6.698 1.00 91.62 188 TRP A CA 1
ATOM 1452 C C . TRP A 1 188 ? 16.013 1.705 -5.334 1.00 91.62 188 TRP A C 1
ATOM 1454 O O . TRP A 1 188 ? 15.166 1.919 -4.462 1.00 91.62 188 TRP A O 1
ATOM 1464 N N . HIS A 1 189 ? 17.116 0.980 -5.103 1.00 92.12 189 HIS A N 1
ATOM 1465 C CA . HIS A 1 189 ? 17.467 0.484 -3.769 1.00 92.12 189 HIS A CA 1
ATOM 1466 C C . HIS A 1 189 ? 17.606 1.645 -2.781 1.00 92.12 189 HIS A C 1
ATOM 1468 O O . HIS A 1 189 ? 16.929 1.645 -1.754 1.00 92.12 189 HIS A O 1
ATOM 1474 N N . LEU A 1 190 ? 18.378 2.682 -3.128 1.00 92.94 190 LEU A N 1
ATOM 1475 C CA . LEU A 1 190 ? 18.582 3.856 -2.274 1.00 92.94 190 LEU A CA 1
ATOM 1476 C C . LEU A 1 190 ? 17.265 4.583 -1.967 1.00 92.94 190 LEU A C 1
ATOM 1478 O O . LEU A 1 190 ? 17.009 4.954 -0.818 1.00 92.94 190 LEU A O 1
ATOM 1482 N N . LEU A 1 191 ? 16.399 4.768 -2.971 1.00 93.50 191 LEU A N 1
ATOM 1483 C CA . LEU A 1 191 ? 15.078 5.364 -2.758 1.00 93.50 191 LEU A CA 1
ATOM 1484 C C . LEU A 1 191 ? 14.264 4.544 -1.747 1.00 93.50 191 LEU A C 1
ATOM 1486 O O . LEU A 1 191 ? 13.779 5.092 -0.752 1.00 93.50 191 LEU A O 1
ATOM 1490 N N . LEU A 1 192 ? 14.138 3.233 -1.966 1.00 93.12 192 LEU A N 1
ATOM 1491 C CA . LEU A 1 192 ? 13.371 2.356 -1.084 1.00 93.12 192 LEU A CA 1
ATOM 1492 C C . LEU A 1 192 ? 13.974 2.252 0.325 1.00 93.12 192 LEU A C 1
ATOM 1494 O O . LEU A 1 192 ? 13.213 2.184 1.289 1.00 93.12 192 LEU A O 1
ATOM 1498 N N . GLU A 1 193 ? 15.298 2.297 0.474 1.00 92.81 193 GLU A N 1
ATOM 1499 C CA . GLU A 1 193 ? 15.977 2.303 1.777 1.00 92.81 193 GLU A CA 1
ATOM 1500 C C . GLU A 1 193 ? 15.584 3.524 2.610 1.00 92.81 193 GLU A C 1
ATOM 1502 O O . GLU A 1 193 ? 15.182 3.389 3.771 1.00 92.81 193 GLU A O 1
ATOM 1507 N N . ILE A 1 194 ? 15.623 4.716 2.006 1.00 94.44 194 ILE A N 1
ATOM 1508 C CA . ILE A 1 194 ? 15.206 5.957 2.670 1.00 94.44 194 ILE A CA 1
ATOM 1509 C C . ILE A 1 194 ? 13.734 5.859 3.090 1.00 94.44 194 ILE A C 1
ATOM 1511 O O . ILE A 1 194 ? 13.391 6.178 4.232 1.00 94.44 194 ILE A O 1
ATOM 1515 N N . LEU A 1 195 ? 12.865 5.379 2.195 1.00 93.56 195 LEU A N 1
ATOM 1516 C CA . LEU A 1 195 ? 11.442 5.158 2.472 1.00 93.56 195 LEU A CA 1
ATOM 1517 C C . LEU A 1 195 ? 11.226 4.151 3.618 1.00 93.56 195 LEU A C 1
ATOM 1519 O O . LEU A 1 195 ? 10.374 4.383 4.481 1.00 93.56 195 LEU A O 1
ATOM 1523 N N . ALA A 1 196 ? 11.997 3.063 3.671 1.00 93.25 196 ALA A N 1
ATOM 1524 C CA . ALA A 1 196 ? 11.899 2.039 4.710 1.00 93.25 196 ALA A CA 1
ATOM 1525 C C . ALA A 1 196 ? 12.310 2.581 6.084 1.00 93.25 196 ALA A C 1
ATOM 1527 O O . ALA A 1 196 ? 11.547 2.462 7.048 1.00 93.25 196 ALA A O 1
ATOM 1528 N N . ILE A 1 197 ? 13.478 3.229 6.167 1.00 94.56 197 ILE A N 1
ATOM 1529 C CA . ILE A 1 197 ? 14.001 3.831 7.402 1.00 94.56 197 ILE A CA 1
ATOM 1530 C C . ILE A 1 197 ? 13.021 4.877 7.933 1.00 94.56 197 ILE A C 1
ATOM 1532 O O . ILE A 1 197 ? 12.638 4.845 9.106 1.00 94.56 197 ILE A O 1
ATOM 1536 N N . LEU A 1 198 ? 12.555 5.770 7.059 1.00 95.12 198 LEU A N 1
ATOM 1537 C CA . LEU A 1 198 ? 11.633 6.834 7.434 1.00 95.12 198 LEU A CA 1
ATOM 1538 C C . LEU A 1 198 ? 10.292 6.275 7.939 1.00 95.12 198 LEU A C 1
ATOM 1540 O O . LEU A 1 198 ? 9.747 6.775 8.925 1.00 95.12 198 LEU A O 1
ATOM 1544 N N . SER A 1 199 ? 9.782 5.214 7.308 1.00 94.31 199 SER A N 1
ATOM 1545 C CA . SER A 1 199 ? 8.524 4.559 7.694 1.00 94.31 199 SER A CA 1
ATOM 1546 C C . SER A 1 199 ? 8.615 3.849 9.041 1.00 94.31 199 SER A C 1
ATOM 1548 O O . SER A 1 199 ? 7.712 4.000 9.865 1.00 94.31 199 SER A O 1
ATOM 1550 N N . MET A 1 200 ? 9.714 3.134 9.303 1.00 92.44 200 MET A N 1
ATOM 1551 C CA . MET A 1 200 ? 9.945 2.471 10.591 1.00 92.44 200 MET A CA 1
ATOM 1552 C C . MET A 1 200 ? 10.041 3.485 11.734 1.00 92.44 200 MET A C 1
ATOM 1554 O O . MET A 1 200 ? 9.431 3.289 12.786 1.00 92.44 200 MET A O 1
ATOM 1558 N N . ILE A 1 201 ? 10.758 4.595 11.521 1.00 94.50 201 ILE A N 1
ATOM 1559 C CA . ILE A 1 201 ? 10.920 5.644 12.535 1.00 94.50 201 ILE A CA 1
ATOM 1560 C C . ILE A 1 201 ? 9.586 6.353 12.797 1.00 94.50 201 ILE A C 1
ATOM 1562 O O . ILE A 1 201 ? 9.126 6.390 13.939 1.00 94.50 201 ILE A O 1
ATOM 1566 N N . LEU A 1 202 ? 8.938 6.899 11.761 1.00 94.25 202 LEU A N 1
ATOM 1567 C CA . LEU A 1 202 ? 7.698 7.667 11.928 1.00 94.25 202 LEU A CA 1
ATOM 1568 C C . LEU A 1 202 ? 6.534 6.799 12.406 1.00 94.25 202 LEU A C 1
ATOM 1570 O O . LEU A 1 202 ? 5.788 7.222 13.290 1.00 94.25 202 LEU A O 1
ATOM 1574 N N . GLY A 1 203 ? 6.386 5.592 11.854 1.00 93.12 203 GLY A N 1
ATOM 1575 C CA . GLY A 1 203 ? 5.325 4.663 12.233 1.00 93.12 203 GLY A CA 1
ATOM 1576 C C . GLY A 1 203 ? 5.386 4.312 13.717 1.00 93.12 203 GLY A C 1
ATOM 1577 O O . GLY A 1 203 ? 4.400 4.483 14.433 1.00 93.12 203 GLY A O 1
ATOM 1578 N N . ASN A 1 204 ? 6.562 3.913 14.206 1.00 92.50 204 ASN A N 1
ATOM 1579 C CA . ASN A 1 204 ? 6.723 3.493 15.597 1.00 92.50 204 ASN A CA 1
ATOM 1580 C C . ASN A 1 204 ? 6.679 4.676 16.577 1.00 92.50 204 ASN A C 1
ATOM 1582 O O . ASN A 1 204 ? 6.062 4.566 17.636 1.00 92.50 204 ASN A O 1
ATOM 1586 N N . LEU A 1 205 ? 7.267 5.826 16.228 1.00 94.38 205 LEU A N 1
ATOM 1587 C CA . LEU A 1 205 ? 7.300 6.991 17.116 1.00 94.38 205 LEU A CA 1
ATOM 1588 C C . LEU A 1 205 ? 5.916 7.637 17.273 1.00 94.38 205 LEU A C 1
ATOM 1590 O O . LEU A 1 205 ? 5.499 7.965 18.385 1.00 94.38 205 LEU A O 1
ATOM 1594 N N . ILE A 1 206 ? 5.177 7.799 16.170 1.00 95.19 206 ILE A N 1
ATOM 1595 C CA . I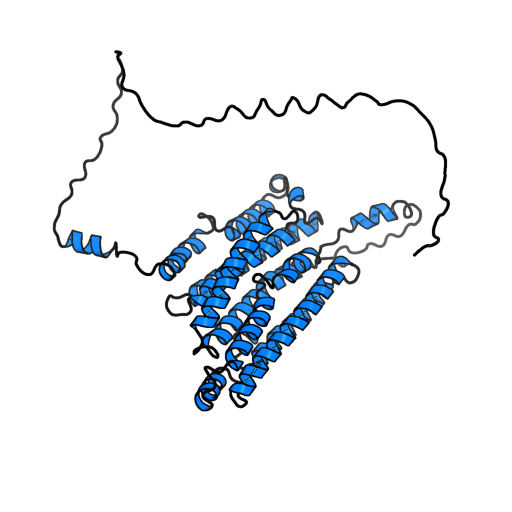LE A 1 206 ? 3.860 8.442 16.211 1.00 95.19 206 ILE A CA 1
ATOM 1596 C C . ILE A 1 206 ? 2.811 7.505 16.821 1.00 95.19 206 ILE A C 1
ATOM 1598 O O . ILE A 1 206 ? 1.915 7.995 17.515 1.00 95.19 206 ILE A O 1
ATOM 1602 N N . ALA A 1 207 ? 2.942 6.181 16.656 1.00 92.94 207 ALA A N 1
ATOM 1603 C CA . ALA A 1 207 ? 2.042 5.204 17.275 1.00 92.94 207 ALA A CA 1
ATOM 1604 C C . ALA A 1 207 ? 1.949 5.359 18.806 1.00 92.94 207 ALA A C 1
ATOM 1606 O O . ALA A 1 207 ? 0.852 5.253 19.351 1.00 92.94 207 ALA A O 1
ATOM 1607 N N . ILE A 1 208 ? 3.055 5.696 19.484 1.00 93.81 208 ILE A N 1
ATOM 1608 C CA . ILE A 1 208 ? 3.118 5.864 20.951 1.00 93.81 208 ILE A CA 1
ATOM 1609 C C . ILE A 1 208 ? 2.199 6.990 21.449 1.00 93.81 208 ILE A C 1
ATOM 1611 O O . ILE A 1 208 ? 1.664 6.922 22.554 1.00 93.81 208 ILE A O 1
ATOM 1615 N N . THR A 1 209 ? 2.000 8.033 20.643 1.00 94.81 209 THR A N 1
ATOM 1616 C CA . THR A 1 209 ? 1.224 9.219 21.046 1.00 94.81 209 THR A CA 1
ATOM 1617 C C . THR A 1 209 ? -0.275 9.089 20.768 1.00 94.81 209 THR A C 1
ATOM 1619 O O . THR A 1 209 ? -1.051 9.974 21.134 1.00 94.81 209 THR A O 1
ATOM 1622 N N . GLN A 1 210 ? -0.709 8.005 20.119 1.00 94.94 210 GLN A N 1
ATOM 1623 C CA . GLN A 1 210 ? -2.101 7.852 19.709 1.00 94.94 210 GLN A CA 1
ATOM 1624 C C . GLN A 1 210 ? -3.015 7.489 20.882 1.00 94.94 210 GLN A C 1
ATOM 1626 O O . GLN A 1 210 ? -2.676 6.689 21.747 1.00 94.94 210 GLN A O 1
ATOM 1631 N N . THR A 1 211 ? -4.222 8.053 20.877 1.00 91.75 211 THR A N 1
ATOM 1632 C CA . THR A 1 211 ? -5.257 7.816 21.899 1.00 91.75 211 THR A CA 1
ATOM 1633 C C . THR A 1 211 ? -6.355 6.859 21.435 1.00 91.75 211 THR A C 1
ATOM 1635 O O . THR A 1 211 ? -6.995 6.200 22.257 1.00 91.75 211 THR A O 1
ATOM 1638 N N . SER A 1 212 ? -6.578 6.772 20.122 1.00 89.44 212 SER A N 1
ATOM 1639 C CA . SER A 1 212 ? -7.540 5.856 19.510 1.00 89.44 212 SER A CA 1
ATOM 1640 C C . SER A 1 212 ? -6.850 4.586 19.020 1.00 89.44 212 SER A C 1
ATOM 1642 O O . SER A 1 212 ? -5.789 4.665 18.390 1.00 89.44 212 SER A O 1
ATOM 1644 N N . MET A 1 213 ? -7.508 3.444 19.194 1.00 89.19 213 MET A N 1
ATOM 1645 C CA . MET A 1 213 ? -6.980 2.141 18.802 1.00 89.19 213 MET A CA 1
ATOM 1646 C C . MET A 1 213 ? -6.747 2.047 17.285 1.00 89.19 213 MET A C 1
ATOM 1648 O O . MET A 1 213 ? -5.701 1.586 16.834 1.00 89.19 213 MET A O 1
ATOM 1652 N N . LYS A 1 214 ? -7.681 2.566 16.476 1.00 89.81 214 LYS A N 1
ATOM 1653 C CA . LYS A 1 214 ? -7.587 2.511 15.006 1.00 89.81 214 LYS A CA 1
ATOM 1654 C C . LYS A 1 214 ? -6.455 3.366 14.434 1.00 89.81 214 LYS A C 1
ATOM 1656 O O . LYS A 1 214 ? -5.740 2.885 13.561 1.00 89.81 214 LYS A O 1
ATOM 1661 N N . ARG A 1 215 ? -6.233 4.590 14.943 1.00 91.19 215 ARG A N 1
ATOM 1662 C CA . ARG A 1 215 ? -5.066 5.399 14.529 1.00 91.19 215 ARG A CA 1
ATOM 1663 C C . ARG A 1 215 ? -3.755 4.741 14.942 1.00 91.19 215 ARG A C 1
ATOM 1665 O O . ARG A 1 215 ? -2.815 4.748 14.158 1.00 91.19 215 ARG A O 1
ATOM 1672 N N . MET A 1 216 ? -3.686 4.166 16.147 1.00 93.81 216 MET A N 1
ATOM 1673 C CA . MET A 1 216 ? -2.490 3.452 16.603 1.00 93.81 216 MET A CA 1
ATOM 1674 C C . MET A 1 216 ? -2.135 2.313 15.635 1.00 93.81 216 MET A C 1
ATOM 1676 O O . MET A 1 216 ? -0.987 2.209 15.209 1.00 93.81 216 MET A O 1
ATOM 1680 N N . LEU A 1 217 ? -3.129 1.524 15.208 1.00 91.69 217 LEU A N 1
ATOM 1681 C CA . LEU A 1 217 ? -2.931 0.477 14.202 1.00 91.69 217 LEU A CA 1
ATOM 1682 C C . LEU A 1 217 ? -2.593 1.017 12.813 1.00 91.69 217 LEU A C 1
ATOM 1684 O O . LEU A 1 217 ? -1.806 0.393 12.106 1.00 91.69 217 LEU A O 1
ATOM 1688 N N . ALA A 1 218 ? -3.129 2.175 12.424 1.00 92.44 218 ALA A N 1
ATOM 1689 C CA . ALA A 1 218 ? -2.738 2.825 11.178 1.00 92.44 218 ALA A CA 1
ATOM 1690 C C . ALA A 1 218 ? -1.233 3.128 11.178 1.00 92.44 218 ALA A C 1
ATOM 1692 O O . ALA A 1 218 ? -0.534 2.738 10.245 1.00 92.44 218 ALA A O 1
ATOM 1693 N N . TYR A 1 219 ? -0.711 3.735 12.248 1.00 94.50 219 TYR A N 1
ATOM 1694 C CA . TYR A 1 219 ? 0.722 4.019 12.378 1.00 94.50 219 TYR A CA 1
ATOM 1695 C C . TYR A 1 219 ? 1.576 2.757 12.526 1.00 94.50 219 TYR A C 1
ATOM 1697 O O . TYR A 1 219 ? 2.629 2.676 11.898 1.00 94.50 219 TYR A O 1
ATOM 1705 N N . SER A 1 220 ? 1.095 1.732 13.236 1.00 93.06 220 SER A N 1
ATOM 1706 C CA . SER A 1 220 ? 1.753 0.420 13.243 1.00 93.06 220 SER A CA 1
ATOM 1707 C C . SER A 1 220 ? 1.855 -0.147 11.822 1.00 93.06 220 SER A C 1
ATOM 1709 O O . SER A 1 220 ? 2.936 -0.534 11.401 1.00 93.06 220 SER A O 1
ATOM 1711 N N . SER A 1 221 ? 0.788 -0.083 11.017 1.00 92.50 221 SER A N 1
ATOM 1712 C CA . SER A 1 221 ? 0.796 -0.541 9.618 1.00 92.50 221 SER A CA 1
ATOM 1713 C C . SER A 1 221 ? 1.779 0.222 8.715 1.00 92.50 221 SER A C 1
ATOM 1715 O O . SER A 1 221 ? 2.236 -0.321 7.705 1.00 92.50 221 SER A O 1
ATOM 1717 N N . ILE A 1 222 ? 2.078 1.480 9.058 1.00 93.25 222 ILE A N 1
ATOM 1718 C CA . ILE A 1 222 ? 3.080 2.319 8.389 1.00 93.25 222 ILE A CA 1
ATOM 1719 C C . ILE A 1 222 ? 4.488 1.901 8.828 1.00 93.25 222 ILE A C 1
ATOM 1721 O O . ILE A 1 222 ? 5.376 1.841 7.994 1.00 93.25 222 ILE A O 1
ATOM 1725 N N . GLY A 1 223 ? 4.702 1.538 10.094 1.00 91.44 223 GLY A N 1
ATOM 1726 C CA . GLY A 1 223 ? 5.973 0.955 10.539 1.00 91.44 223 GLY A CA 1
ATOM 1727 C C . GLY A 1 223 ? 6.239 -0.410 9.896 1.00 91.44 223 GLY A C 1
ATOM 1728 O O . GLY A 1 223 ? 7.312 -0.635 9.338 1.00 91.44 223 GLY A O 1
ATOM 1729 N N . GLN A 1 224 ? 5.227 -1.285 9.885 1.00 91.44 224 GLN A N 1
ATOM 1730 C CA . GLN A 1 224 ? 5.348 -2.652 9.372 1.00 91.44 224 GLN A CA 1
ATOM 1731 C C . GLN A 1 224 ? 5.679 -2.714 7.870 1.00 91.44 224 GLN A C 1
ATOM 1733 O O . GLN A 1 224 ? 6.377 -3.625 7.431 1.00 91.44 224 GLN A O 1
ATOM 1738 N N . ILE A 1 225 ? 5.237 -1.731 7.068 1.00 92.00 225 ILE A N 1
ATOM 1739 C CA . ILE A 1 225 ? 5.589 -1.693 5.639 1.00 92.00 225 ILE A CA 1
ATOM 1740 C C . ILE A 1 225 ? 7.088 -1.474 5.419 1.00 92.00 225 ILE A C 1
ATOM 1742 O O . ILE A 1 225 ? 7.622 -1.939 4.420 1.00 92.00 225 ILE A O 1
ATOM 1746 N N . GLY A 1 226 ? 7.783 -0.827 6.361 1.00 90.62 226 GLY A N 1
ATOM 1747 C CA . GLY A 1 226 ? 9.233 -0.668 6.297 1.00 90.62 226 GLY A CA 1
ATOM 1748 C C . GLY A 1 226 ? 9.960 -2.014 6.307 1.00 90.62 226 GLY A C 1
ATOM 1749 O O . GLY A 1 226 ? 10.883 -2.203 5.522 1.00 90.62 226 GLY A O 1
ATOM 1750 N N . TYR A 1 227 ? 9.486 -2.985 7.099 1.00 88.81 227 TYR A N 1
ATOM 1751 C CA . TYR A 1 227 ? 10.039 -4.346 7.100 1.00 88.81 227 TYR A CA 1
ATOM 1752 C C . TYR A 1 227 ? 9.764 -5.092 5.790 1.00 88.81 227 TYR A C 1
ATOM 1754 O O . TYR A 1 227 ? 10.644 -5.784 5.286 1.00 88.81 227 TYR A O 1
ATOM 1762 N N . VAL A 1 228 ? 8.582 -4.898 5.192 1.00 90.50 228 VAL A N 1
ATOM 1763 C CA . VAL A 1 228 ? 8.260 -5.450 3.863 1.00 90.50 228 VAL A CA 1
ATOM 1764 C C . VAL A 1 228 ? 9.197 -4.878 2.797 1.00 90.50 228 VAL A C 1
ATOM 1766 O O . VAL A 1 228 ? 9.709 -5.628 1.972 1.00 90.50 228 VAL A O 1
ATOM 1769 N N . ILE A 1 229 ? 9.459 -3.565 2.829 1.00 91.81 229 ILE A N 1
ATOM 1770 C CA . ILE A 1 229 ? 10.341 -2.894 1.864 1.00 91.81 229 ILE A CA 1
ATOM 1771 C C . ILE A 1 229 ? 11.783 -3.415 1.967 1.00 91.81 229 ILE A C 1
ATOM 1773 O O . ILE A 1 229 ? 12.414 -3.601 0.932 1.00 91.81 229 ILE A O 1
ATOM 1777 N N . ILE A 1 230 ? 12.286 -3.734 3.168 1.00 90.19 230 ILE A N 1
ATOM 1778 C CA . ILE A 1 230 ? 13.616 -4.359 3.323 1.00 90.19 230 ILE A CA 1
ATOM 1779 C C . ILE A 1 230 ? 13.702 -5.674 2.535 1.00 90.19 230 ILE A C 1
ATOM 1781 O O . ILE A 1 230 ? 14.686 -5.905 1.835 1.00 90.19 230 ILE A O 1
ATOM 1785 N N . GLY A 1 231 ? 12.662 -6.510 2.583 1.00 88.00 231 GLY A N 1
ATOM 1786 C CA . GLY A 1 231 ? 12.622 -7.749 1.802 1.00 88.00 231 GLY A CA 1
ATOM 1787 C C . GLY A 1 231 ? 12.635 -7.514 0.284 1.00 88.00 231 GLY A C 1
ATOM 1788 O O . GLY A 1 231 ? 13.252 -8.290 -0.442 1.00 88.00 231 GLY A O 1
ATOM 1789 N N . ILE A 1 232 ? 12.016 -6.423 -0.191 1.00 90.38 232 ILE A N 1
ATOM 1790 C CA . ILE A 1 232 ? 12.056 -6.009 -1.607 1.00 90.38 232 ILE A CA 1
ATOM 1791 C C . ILE A 1 232 ? 13.469 -5.565 -2.005 1.00 90.38 232 ILE A C 1
ATOM 1793 O O . ILE A 1 232 ? 13.939 -5.937 -3.074 1.00 90.38 232 ILE A O 1
ATOM 1797 N N . ILE A 1 233 ? 14.154 -4.798 -1.150 1.00 90.75 233 ILE A N 1
ATOM 1798 C CA . ILE A 1 233 ? 15.511 -4.290 -1.414 1.00 90.75 233 ILE A CA 1
ATOM 1799 C C . ILE A 1 233 ? 16.519 -5.437 -1.530 1.00 90.75 233 ILE A C 1
ATOM 1801 O O . ILE A 1 233 ? 17.358 -5.420 -2.420 1.00 90.75 233 ILE A O 1
ATOM 1805 N N . VAL A 1 234 ? 16.438 -6.443 -0.656 1.00 87.88 234 VAL A N 1
ATOM 1806 C CA . VAL A 1 234 ? 17.372 -7.584 -0.672 1.00 87.88 234 VAL A CA 1
ATOM 1807 C C . VAL A 1 234 ? 17.189 -8.466 -1.921 1.00 87.88 234 VAL A C 1
ATOM 1809 O O . VAL A 1 234 ? 18.149 -9.081 -2.398 1.00 87.88 234 VAL A O 1
ATOM 1812 N N . GLY A 1 235 ? 15.969 -8.531 -2.463 1.00 82.69 235 GLY A N 1
ATOM 1813 C CA . GLY A 1 235 ? 15.651 -9.321 -3.652 1.00 82.69 235 GLY A CA 1
ATOM 1814 C C . GLY A 1 235 ? 15.852 -10.829 -3.453 1.00 82.69 235 GLY A C 1
ATOM 1815 O O . GLY A 1 235 ? 15.738 -11.348 -2.341 1.00 82.69 235 GLY A O 1
ATOM 1816 N N . ASP A 1 236 ? 16.146 -11.558 -4.532 1.00 76.56 236 ASP A N 1
ATOM 1817 C CA . ASP A 1 236 ? 16.273 -13.026 -4.496 1.00 76.56 236 ASP A CA 1
ATOM 1818 C C . ASP A 1 236 ? 17.629 -13.514 -3.949 1.00 76.56 236 ASP A C 1
ATOM 1820 O O . ASP A 1 236 ? 17.711 -14.579 -3.343 1.00 76.56 236 ASP A O 1
ATOM 1824 N N . SER A 1 237 ? 18.685 -12.700 -4.085 1.00 73.38 237 SER A N 1
ATOM 1825 C CA . SER A 1 237 ? 20.082 -13.087 -3.811 1.00 73.38 237 SER A CA 1
ATOM 1826 C C . SER A 1 237 ? 20.317 -13.720 -2.432 1.00 73.38 237 SER A C 1
ATOM 1828 O O . SER A 1 237 ? 21.059 -14.694 -2.320 1.00 73.38 237 SER A O 1
ATOM 1830 N N . ASN A 1 238 ? 19.635 -13.217 -1.400 1.00 74.00 238 ASN A N 1
ATOM 1831 C CA . ASN A 1 238 ? 19.724 -13.722 -0.029 1.00 74.00 238 ASN A CA 1
ATOM 1832 C C . ASN A 1 238 ? 18.371 -14.237 0.504 1.00 74.00 238 ASN A C 1
ATOM 1834 O O . ASN A 1 238 ? 18.156 -14.293 1.715 1.00 74.00 238 ASN A O 1
ATOM 1838 N N . GLY A 1 239 ? 17.430 -14.586 -0.381 1.00 80.19 239 GLY A N 1
ATOM 1839 C CA . GLY A 1 239 ? 16.082 -15.007 0.017 1.00 80.19 239 GLY A CA 1
ATOM 1840 C C . GLY A 1 239 ? 15.211 -13.869 0.571 1.00 80.19 239 GLY A C 1
ATOM 1841 O O . GLY A 1 239 ? 14.286 -14.114 1.348 1.00 80.19 239 GLY A O 1
ATOM 1842 N N . GLY A 1 240 ? 15.473 -12.623 0.167 1.00 84.00 240 GLY A N 1
ATOM 1843 C CA . GLY A 1 240 ? 14.711 -11.441 0.577 1.00 84.00 240 GLY A CA 1
ATOM 1844 C C . GLY A 1 240 ? 13.231 -11.539 0.208 1.00 84.00 240 GLY A C 1
ATOM 1845 O O . GLY A 1 240 ? 12.369 -11.335 1.066 1.00 84.00 240 GLY A O 1
ATOM 1846 N N . TYR A 1 241 ? 12.907 -11.973 -1.014 1.00 86.62 241 TYR A N 1
ATOM 1847 C CA . TYR A 1 241 ? 11.514 -12.188 -1.423 1.00 86.62 241 TYR A CA 1
ATOM 1848 C C . TYR A 1 241 ? 10.793 -13.256 -0.594 1.00 86.62 241 TYR A C 1
ATOM 1850 O O . TYR A 1 241 ? 9.621 -13.072 -0.259 1.00 86.62 241 TYR A O 1
ATOM 1858 N N . ALA A 1 242 ? 11.481 -14.337 -0.211 1.00 85.31 242 ALA A N 1
ATOM 1859 C CA . ALA A 1 242 ? 10.909 -15.353 0.670 1.00 85.31 242 ALA A CA 1
ATOM 1860 C C . ALA A 1 242 ? 10.551 -14.740 2.032 1.00 85.31 242 ALA A C 1
ATOM 1862 O O . ALA A 1 242 ? 9.402 -14.855 2.458 1.00 85.31 242 ALA A O 1
ATOM 1863 N N . SER A 1 243 ? 11.484 -13.986 2.629 1.00 82.38 243 SER A N 1
ATOM 1864 C CA . SER A 1 243 ? 11.266 -13.297 3.908 1.00 82.38 243 SER A CA 1
ATOM 1865 C C . SER A 1 243 ? 10.137 -12.258 3.850 1.00 82.38 243 SER A C 1
ATOM 1867 O O . SER A 1 243 ? 9.347 -12.115 4.781 1.00 82.38 243 SER A O 1
ATOM 1869 N N . MET A 1 244 ? 9.997 -11.556 2.721 1.00 88.06 244 MET A N 1
ATOM 1870 C CA . MET A 1 244 ? 8.909 -10.607 2.498 1.00 88.06 244 MET A CA 1
ATOM 1871 C C . MET A 1 244 ? 7.552 -11.320 2.483 1.00 88.06 244 MET A C 1
ATOM 1873 O O . MET A 1 244 ? 6.592 -10.847 3.098 1.00 88.06 244 MET A O 1
ATOM 1877 N N . ILE A 1 245 ? 7.451 -12.442 1.763 1.00 88.06 245 ILE A N 1
ATOM 1878 C CA . ILE A 1 245 ? 6.210 -13.211 1.623 1.00 88.06 245 ILE A CA 1
ATOM 1879 C C . ILE A 1 245 ? 5.809 -13.822 2.968 1.00 88.06 245 ILE A C 1
ATOM 1881 O O . ILE A 1 245 ? 4.646 -13.699 3.359 1.00 88.06 245 ILE A O 1
ATOM 1885 N N . THR A 1 246 ? 6.751 -14.436 3.691 1.00 84.25 246 THR A N 1
ATOM 1886 C CA . THR A 1 246 ? 6.495 -15.027 5.014 1.00 84.25 246 THR A CA 1
ATOM 1887 C C . THR A 1 246 ? 6.044 -13.959 6.004 1.00 84.25 246 THR A C 1
ATOM 1889 O O . THR A 1 246 ? 4.984 -14.098 6.620 1.00 84.25 246 THR A O 1
ATOM 1892 N N . TYR A 1 247 ? 6.761 -12.837 6.082 1.00 86.69 247 TYR A N 1
ATOM 1893 C CA . TYR A 1 247 ? 6.387 -11.705 6.925 1.00 86.69 247 TYR A CA 1
ATOM 1894 C C . TYR A 1 247 ? 4.986 -11.169 6.586 1.00 86.69 247 TYR A C 1
ATOM 1896 O O . TYR A 1 247 ? 4.153 -10.965 7.472 1.00 86.69 247 TYR A O 1
ATOM 1904 N N . THR A 1 248 ? 4.688 -10.994 5.296 1.00 87.81 248 THR A N 1
ATOM 1905 C CA . THR A 1 248 ? 3.385 -10.499 4.829 1.00 87.81 248 THR A CA 1
ATOM 1906 C C . THR A 1 248 ? 2.250 -11.469 5.181 1.00 87.81 248 THR A C 1
ATOM 1908 O O . THR A 1 248 ? 1.162 -11.030 5.557 1.00 87.81 248 THR A O 1
ATOM 1911 N N . LEU A 1 249 ? 2.492 -12.782 5.123 1.00 86.94 249 LEU A N 1
ATOM 1912 C CA . LEU A 1 249 ? 1.531 -13.811 5.529 1.00 86.94 249 LEU A CA 1
ATOM 1913 C C . LEU A 1 249 ? 1.185 -13.714 7.019 1.00 86.94 249 LEU A C 1
ATOM 1915 O O . LEU A 1 249 ? 0.005 -13.721 7.385 1.00 86.94 249 LEU A O 1
ATOM 1919 N N . PHE A 1 250 ? 2.189 -13.554 7.880 1.00 86.00 250 PHE A N 1
ATOM 1920 C CA . PHE A 1 250 ? 1.953 -13.350 9.308 1.00 86.00 250 PHE A CA 1
ATOM 1921 C C . PHE A 1 250 ? 1.255 -12.017 9.587 1.00 86.00 250 PHE A C 1
ATOM 1923 O O . PHE A 1 250 ? 0.312 -11.970 10.379 1.00 86.00 250 PHE A O 1
ATOM 1930 N N . TYR A 1 251 ? 1.651 -10.951 8.890 1.00 88.12 251 TYR A N 1
ATOM 1931 C CA . TYR A 1 251 ? 1.013 -9.640 8.976 1.00 88.12 251 TYR A CA 1
ATOM 1932 C C . TYR A 1 251 ? -0.486 -9.696 8.643 1.00 88.12 251 TYR A C 1
ATOM 1934 O O . TYR A 1 251 ? -1.293 -9.146 9.393 1.00 88.12 251 TYR A O 1
ATOM 1942 N N . ILE A 1 252 ? -0.877 -10.409 7.574 1.00 90.06 252 ILE A N 1
ATOM 1943 C CA . ILE A 1 252 ? -2.285 -10.653 7.213 1.00 90.06 252 ILE A CA 1
ATOM 1944 C C . ILE A 1 252 ? -3.036 -11.272 8.400 1.00 90.06 252 ILE A C 1
ATOM 1946 O O . ILE A 1 252 ? -4.068 -10.746 8.826 1.00 90.06 252 ILE A O 1
ATOM 1950 N N . SER A 1 253 ? -2.511 -12.372 8.947 1.00 87.50 253 SER A N 1
ATOM 1951 C CA . SER A 1 253 ? -3.161 -13.117 10.029 1.00 87.50 253 SER A CA 1
ATOM 1952 C C . SER A 1 253 ? -3.309 -12.274 11.300 1.00 87.50 253 SER A C 1
ATOM 1954 O O . SER A 1 253 ? -4.383 -12.229 11.901 1.00 87.50 253 SER A O 1
ATOM 1956 N N . MET A 1 254 ? -2.249 -11.566 11.697 1.00 89.19 254 MET A N 1
ATOM 1957 C CA . MET A 1 254 ? -2.242 -10.732 12.899 1.00 89.19 254 MET A CA 1
ATOM 1958 C C . MET A 1 254 ? -3.170 -9.522 12.788 1.00 89.19 254 MET A C 1
ATOM 1960 O O . MET A 1 254 ? -3.910 -9.222 13.728 1.00 89.19 254 MET A O 1
ATOM 1964 N N . ASN A 1 255 ? -3.158 -8.821 11.652 1.00 90.56 255 ASN A N 1
ATOM 1965 C CA . ASN A 1 255 ? -4.015 -7.654 11.457 1.00 90.56 255 ASN A CA 1
ATOM 1966 C C . ASN A 1 255 ? -5.486 -8.039 11.409 1.00 90.56 255 ASN A C 1
ATOM 1968 O O . ASN A 1 255 ? -6.295 -7.395 12.073 1.00 90.56 255 ASN A O 1
ATOM 1972 N N . LEU A 1 256 ? -5.839 -9.097 10.671 1.00 90.12 256 LEU A N 1
ATOM 1973 C CA . LEU A 1 256 ? -7.216 -9.586 10.638 1.00 90.12 256 LEU A CA 1
ATOM 1974 C C . LEU A 1 256 ? -7.680 -10.016 12.034 1.00 90.12 256 LEU A C 1
ATOM 1976 O O . LEU A 1 256 ? -8.775 -9.633 12.442 1.00 90.12 256 LEU A O 1
ATOM 1980 N N . GLY A 1 257 ? -6.836 -10.719 12.799 1.00 91.06 257 GLY A N 1
ATOM 1981 C CA . GLY A 1 257 ? -7.124 -11.077 14.192 1.00 91.06 257 GLY A CA 1
ATOM 1982 C C . GLY A 1 257 ? -7.330 -9.855 15.094 1.00 91.06 257 GLY A C 1
ATOM 1983 O O . GLY A 1 257 ? -8.308 -9.781 15.842 1.00 91.06 257 GLY A O 1
ATOM 1984 N N . THR A 1 258 ? -6.467 -8.844 14.968 1.00 91.81 258 THR A N 1
ATOM 1985 C CA . THR A 1 258 ? -6.561 -7.601 15.749 1.00 91.81 258 THR A CA 1
ATOM 1986 C C . THR A 1 258 ? -7.833 -6.823 15.409 1.00 91.81 258 THR A C 1
ATOM 1988 O O . THR A 1 258 ? -8.573 -6.416 16.307 1.00 91.81 258 THR A O 1
ATOM 1991 N N . PHE A 1 259 ? -8.137 -6.646 14.121 1.00 91.31 259 PHE A N 1
ATOM 1992 C CA . PHE A 1 259 ? -9.352 -5.957 13.695 1.00 91.31 259 PHE A CA 1
ATOM 1993 C C . PHE A 1 259 ? -10.620 -6.737 14.046 1.00 91.31 259 PHE A C 1
ATOM 1995 O O . PHE A 1 259 ? -11.606 -6.109 14.417 1.00 91.31 259 PHE A O 1
ATOM 2002 N N . ALA A 1 260 ? -10.608 -8.072 14.014 1.00 90.50 260 ALA A N 1
ATOM 2003 C CA . ALA A 1 260 ? -11.737 -8.881 14.476 1.00 90.50 260 ALA A CA 1
ATOM 2004 C C . ALA A 1 260 ? -12.041 -8.635 15.965 1.00 90.50 260 ALA A C 1
ATOM 2006 O O . ALA A 1 260 ? -13.206 -8.486 16.349 1.00 90.50 260 ALA A O 1
ATOM 2007 N N . CYS A 1 261 ? -11.000 -8.510 16.796 1.00 90.88 261 CYS A N 1
ATOM 2008 C CA . CYS A 1 261 ? -11.148 -8.167 18.210 1.00 90.88 261 CYS A CA 1
ATOM 2009 C C . CYS A 1 261 ? -11.685 -6.739 18.400 1.00 90.88 261 CYS A C 1
ATOM 2011 O O . CYS A 1 261 ? -12.607 -6.530 19.186 1.00 90.88 261 CYS A O 1
ATOM 2013 N N . ILE A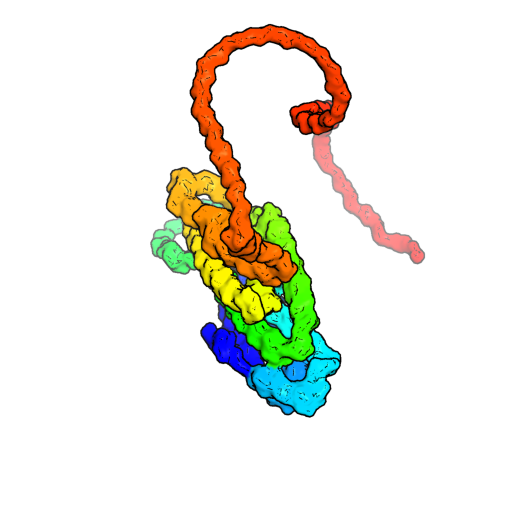 1 262 ? -11.166 -5.763 17.647 1.00 89.88 262 ILE A N 1
ATOM 2014 C CA . ILE A 1 262 ? -11.623 -4.362 17.708 1.00 89.88 262 ILE A CA 1
ATOM 2015 C C . ILE A 1 262 ? -13.069 -4.221 17.235 1.00 89.88 262 ILE A C 1
ATOM 2017 O O . ILE A 1 262 ? -13.840 -3.501 17.858 1.00 89.88 262 ILE A O 1
ATOM 2021 N N . VAL A 1 263 ? -13.466 -4.922 16.169 1.00 87.81 263 VAL A N 1
ATOM 2022 C CA . VAL A 1 263 ? -14.859 -4.960 15.698 1.00 87.81 263 VAL A CA 1
ATOM 2023 C C . VAL A 1 263 ? -15.755 -5.551 16.783 1.00 87.81 263 VAL A C 1
ATOM 2025 O O . VAL A 1 263 ? -16.780 -4.965 17.112 1.00 87.81 263 VAL A O 1
ATOM 2028 N N . SER A 1 264 ? -15.352 -6.672 17.385 1.00 86.75 264 SER A N 1
ATOM 2029 C CA . SER A 1 264 ? -16.127 -7.325 18.445 1.00 86.75 264 SER A CA 1
ATOM 2030 C C . SER A 1 264 ? -16.289 -6.440 19.684 1.00 86.75 264 SER A C 1
ATOM 2032 O O . SER A 1 264 ? -17.370 -6.404 20.268 1.00 86.75 264 SER A O 1
ATOM 2034 N N . PHE A 1 265 ? -15.242 -5.703 20.071 1.00 88.00 265 PHE A N 1
ATOM 2035 C CA . PHE A 1 265 ? -15.304 -4.716 21.150 1.00 88.00 265 PHE A CA 1
ATOM 2036 C C . PHE A 1 265 ? -16.201 -3.530 20.771 1.00 88.00 265 PHE A C 1
ATOM 2038 O O . PHE A 1 265 ? -17.131 -3.200 21.505 1.00 88.00 265 PHE A O 1
ATOM 2045 N N . GLY A 1 266 ? -15.980 -2.945 19.592 1.00 83.50 266 GLY A N 1
ATOM 2046 C CA . GLY A 1 266 ? -16.718 -1.787 19.095 1.00 83.50 266 GLY A CA 1
ATOM 2047 C C . GLY A 1 266 ? -18.210 -2.054 18.902 1.00 83.50 266 GLY A C 1
ATOM 2048 O O . GLY A 1 266 ? -19.012 -1.161 19.122 1.00 83.50 266 GLY A O 1
ATOM 2049 N N . LEU A 1 267 ? -18.624 -3.282 18.583 1.00 82.81 267 LEU A N 1
ATOM 2050 C CA . LEU A 1 267 ? -20.047 -3.642 18.532 1.00 82.81 267 LEU A CA 1
ATOM 2051 C C . LEU A 1 267 ? -20.720 -3.671 19.916 1.00 82.81 267 LEU A C 1
ATOM 2053 O O . LEU A 1 267 ? -21.941 -3.580 19.993 1.00 82.81 267 LEU A O 1
ATOM 2057 N N . ARG A 1 268 ? -19.951 -3.818 21.005 1.00 82.75 268 ARG A N 1
ATOM 2058 C CA . ARG A 1 268 ? -20.474 -3.887 22.382 1.00 82.75 268 ARG A CA 1
ATOM 2059 C C . ARG A 1 268 ? -20.443 -2.539 23.098 1.00 82.75 268 ARG A C 1
ATOM 2061 O O . ARG A 1 268 ? -21.332 -2.266 23.895 1.00 82.75 268 ARG A O 1
ATOM 2068 N N . THR A 1 269 ? -19.410 -1.733 22.864 1.00 80.25 269 THR A N 1
ATOM 2069 C CA . THR A 1 269 ? -19.190 -0.448 23.555 1.00 80.25 269 THR A CA 1
ATOM 2070 C C . THR A 1 269 ? -19.395 0.766 22.650 1.00 80.25 269 THR A C 1
ATOM 2072 O O . THR A 1 269 ? -19.675 1.855 23.146 1.00 80.25 269 THR A O 1
ATOM 2075 N N . GLY A 1 270 ? -19.216 0.596 21.336 1.00 76.00 270 GLY A N 1
ATOM 2076 C CA . GLY A 1 270 ? -19.196 1.642 20.306 1.00 76.00 270 GLY A CA 1
ATOM 2077 C C . GLY A 1 270 ? -18.206 2.771 20.532 1.00 76.00 270 GLY A C 1
ATOM 2078 O O . GLY A 1 270 ? -18.387 3.874 20.012 1.00 76.00 270 GLY A O 1
ATOM 2079 N N . THR A 1 271 ? -17.137 2.493 21.276 1.00 79.62 271 THR A N 1
ATOM 2080 C CA . THR A 1 271 ? -15.992 3.388 21.398 1.00 79.62 271 THR A CA 1
ATOM 2081 C C . THR A 1 271 ? -14.724 2.714 20.882 1.00 79.62 271 THR A C 1
ATOM 2083 O O . THR A 1 271 ? -14.535 1.505 20.994 1.00 79.62 271 THR A O 1
ATOM 2086 N N . ASP A 1 272 ? -13.830 3.522 20.307 1.00 81.38 272 ASP A N 1
ATOM 2087 C CA . ASP A 1 272 ? -12.545 3.072 19.754 1.00 81.38 272 ASP A CA 1
ATOM 2088 C C . ASP A 1 272 ? -11.343 3.613 20.558 1.00 81.38 272 ASP A C 1
ATOM 2090 O O . ASP A 1 272 ? -10.198 3.555 20.094 1.00 81.38 272 ASP A O 1
ATOM 2094 N N . ASN A 1 273 ? -11.573 4.201 21.738 1.00 87.56 273 ASN A N 1
ATOM 2095 C CA . ASN A 1 273 ? -10.508 4.797 22.547 1.00 87.56 273 ASN A CA 1
ATOM 2096 C C . ASN A 1 273 ? -9.758 3.726 23.332 1.00 87.56 273 ASN A C 1
ATOM 2098 O O . ASN A 1 273 ? -10.366 2.843 23.928 1.00 87.56 273 ASN A O 1
ATOM 2102 N N . ILE A 1 274 ? -8.435 3.866 23.430 1.00 91.06 274 ILE A N 1
ATOM 2103 C CA . ILE A 1 274 ? -7.578 2.913 24.153 1.00 91.06 274 ILE A CA 1
ATOM 2104 C C . ILE A 1 274 ? -7.955 2.841 25.643 1.00 91.06 274 ILE A C 1
ATOM 2106 O O . ILE A 1 274 ? -7.901 1.777 26.252 1.00 91.06 274 ILE A O 1
ATOM 2110 N N . ARG A 1 275 ? -8.396 3.962 26.230 1.00 91.62 275 ARG A N 1
ATOM 2111 C CA . ARG A 1 275 ? -8.789 4.049 27.649 1.00 91.62 275 ARG A CA 1
ATOM 2112 C C . ARG A 1 275 ? -9.981 3.158 28.001 1.00 91.62 275 ARG A C 1
ATOM 2114 O O . ARG A 1 275 ? -10.049 2.669 29.124 1.00 91.62 275 ARG A O 1
ATOM 2121 N N . ASP A 1 276 ? -10.871 2.910 27.046 1.00 89.50 276 ASP A N 1
ATOM 2122 C CA . ASP A 1 276 ? -12.117 2.176 27.287 1.00 89.50 276 ASP A CA 1
ATOM 2123 C C . ASP A 1 276 ? -11.890 0.655 27.345 1.00 89.50 276 ASP A C 1
ATOM 2125 O O . ASP A 1 276 ? -12.752 -0.092 27.804 1.00 89.50 276 ASP A O 1
ATOM 2129 N N . TYR A 1 277 ? -10.698 0.190 26.955 1.00 90.00 277 TYR A N 1
ATOM 2130 C CA . TYR A 1 277 ? -10.265 -1.202 27.108 1.00 90.00 277 TYR A CA 1
ATOM 2131 C C . TYR A 1 277 ? -9.831 -1.534 28.551 1.00 90.00 277 TYR A C 1
ATOM 2133 O O . TYR A 1 277 ? -9.547 -2.694 28.864 1.00 90.00 277 TYR A O 1
ATOM 2141 N N . ALA A 1 278 ? -9.768 -0.548 29.455 1.00 91.94 278 ALA A N 1
ATOM 2142 C CA . ALA A 1 278 ? -9.400 -0.777 30.849 1.00 91.94 278 ALA A CA 1
ATOM 2143 C C . ALA A 1 278 ? -10.403 -1.718 31.542 1.00 91.94 278 ALA A C 1
ATOM 2145 O O . ALA A 1 278 ? -11.611 -1.490 31.548 1.00 91.94 278 ALA A O 1
ATOM 2146 N N . GLY A 1 279 ? -9.891 -2.796 32.140 1.00 90.81 279 GLY A N 1
ATOM 2147 C CA . GLY A 1 279 ? -10.723 -3.814 32.786 1.00 90.81 279 GLY A CA 1
ATOM 2148 C C . GLY A 1 279 ? -11.393 -4.798 31.820 1.00 90.81 279 GLY A C 1
ATOM 2149 O O . GLY A 1 279 ? -12.245 -5.568 32.250 1.00 90.81 279 GLY A O 1
ATOM 2150 N N . LEU A 1 280 ? -11.005 -4.838 30.537 1.00 91.00 280 LEU A N 1
ATOM 2151 C CA . LEU A 1 280 ? -11.587 -5.786 29.579 1.00 91.00 280 LEU A CA 1
ATOM 2152 C C . LEU A 1 280 ? -11.404 -7.253 30.004 1.00 91.00 280 LEU A C 1
ATOM 2154 O O . LEU A 1 280 ? -12.307 -8.062 29.813 1.00 91.00 280 LEU A O 1
ATOM 2158 N N . TYR A 1 281 ? -10.278 -7.585 30.644 1.00 93.62 281 TYR A N 1
ATOM 2159 C CA . TYR A 1 281 ? -9.978 -8.947 31.098 1.00 93.62 281 TYR A CA 1
ATOM 2160 C C . TYR A 1 281 ? -10.993 -9.503 32.109 1.00 93.62 281 TYR A C 1
ATOM 2162 O O . TYR A 1 281 ? -11.240 -10.704 32.124 1.00 93.62 281 TYR A O 1
ATOM 2170 N N . THR A 1 282 ? -11.601 -8.653 32.945 1.00 93.50 282 THR A N 1
ATOM 2171 C CA . THR A 1 282 ? -12.573 -9.116 33.949 1.00 93.50 282 THR A CA 1
ATOM 2172 C C . THR A 1 282 ? -13.962 -9.341 33.361 1.00 93.50 282 THR A C 1
ATOM 2174 O O . THR A 1 282 ? -14.705 -10.168 33.881 1.00 93.50 282 THR A O 1
ATOM 2177 N N . LYS A 1 283 ? -14.313 -8.624 32.285 1.00 89.88 283 LYS A N 1
ATOM 2178 C CA . LYS A 1 283 ? -15.605 -8.761 31.599 1.00 89.88 283 LYS A CA 1
ATOM 2179 C C . LYS A 1 283 ? -15.580 -9.874 30.554 1.00 89.88 283 LYS A C 1
ATOM 2181 O O . LYS A 1 283 ? -16.456 -10.727 30.551 1.00 89.88 283 LYS A O 1
ATOM 2186 N N . ASP A 1 284 ? -14.566 -9.858 29.692 1.00 91.44 284 ASP A N 1
ATOM 2187 C CA . ASP A 1 284 ? -14.438 -10.738 28.531 1.00 91.44 284 ASP A CA 1
ATOM 2188 C C . ASP A 1 284 ? -12.985 -11.240 28.395 1.00 91.44 284 ASP A C 1
ATOM 2190 O O . ASP A 1 284 ? -12.214 -10.729 27.571 1.00 91.44 284 ASP A O 1
ATOM 2194 N N . PRO A 1 285 ? -12.578 -12.261 29.175 1.00 92.81 285 PRO A N 1
ATOM 2195 C CA . PRO A 1 285 ? -11.190 -12.727 29.203 1.00 92.81 285 PRO A CA 1
ATOM 2196 C C . PRO A 1 285 ? -10.722 -13.279 27.849 1.00 92.81 285 PRO A C 1
ATOM 2198 O O . PRO A 1 285 ? -9.570 -13.077 27.472 1.00 92.81 285 PRO A O 1
ATOM 2201 N N . PHE A 1 286 ? -11.609 -13.916 27.077 1.00 93.44 286 PHE A N 1
ATOM 2202 C CA . PHE A 1 286 ? -11.276 -14.448 25.749 1.00 93.44 286 PHE A CA 1
ATOM 2203 C C . PHE A 1 286 ? -10.970 -13.348 24.723 1.00 93.44 286 PHE A C 1
ATOM 2205 O O . PHE A 1 286 ? -10.031 -13.479 23.933 1.00 93.44 286 PHE A O 1
ATOM 2212 N N . LEU A 1 287 ? -11.724 -12.243 24.744 1.00 91.38 287 LEU A N 1
ATOM 2213 C CA . LEU A 1 287 ? -11.484 -11.101 23.858 1.00 91.38 287 LEU A CA 1
ATOM 2214 C C . LEU A 1 287 ? -10.189 -10.377 24.244 1.00 91.38 287 LEU A C 1
ATOM 2216 O O . LEU A 1 287 ? -9.383 -10.044 23.382 1.00 91.38 287 LEU A O 1
ATOM 2220 N N . ALA A 1 288 ? -9.964 -10.183 25.546 1.00 92.88 288 ALA A N 1
ATOM 2221 C CA . ALA A 1 288 ? -8.736 -9.578 26.049 1.00 92.88 288 ALA A CA 1
ATOM 2222 C C . ALA A 1 288 ? -7.495 -10.410 25.687 1.00 92.88 288 ALA A C 1
ATOM 2224 O O . ALA A 1 288 ? -6.497 -9.853 25.235 1.00 92.88 288 ALA A O 1
ATOM 2225 N N . LEU A 1 289 ? -7.562 -11.736 25.848 1.00 92.75 289 LEU A N 1
ATOM 2226 C CA . LEU A 1 289 ? -6.452 -12.640 25.549 1.00 92.75 289 LEU A CA 1
ATOM 2227 C C . LEU A 1 289 ? -6.157 -12.683 24.047 1.00 92.75 289 LEU A C 1
ATOM 2229 O O . LEU A 1 289 ? -5.005 -12.529 23.658 1.00 92.75 289 LEU A O 1
ATOM 2233 N N . SER A 1 290 ? -7.174 -12.837 23.197 1.00 92.12 290 SER A N 1
ATOM 2234 C CA . SER A 1 290 ? -6.983 -12.840 21.737 1.00 92.12 290 SER A CA 1
ATOM 2235 C C . SER A 1 290 ? -6.404 -11.520 21.220 1.00 92.12 290 SER A C 1
ATOM 2237 O O . SER A 1 290 ? -5.445 -11.541 20.446 1.00 92.12 290 SER A O 1
ATOM 2239 N N . LEU A 1 291 ? -6.905 -10.378 21.704 1.00 91.88 291 LEU A N 1
ATOM 2240 C CA . LEU A 1 291 ? -6.357 -9.064 21.369 1.00 91.88 291 LEU A CA 1
ATOM 2241 C C . LEU A 1 291 ? -4.906 -8.917 21.849 1.00 91.88 291 LEU A C 1
ATOM 2243 O O . LEU A 1 291 ? -4.062 -8.436 21.094 1.00 91.88 291 LEU A O 1
ATOM 2247 N N . ALA A 1 292 ? -4.604 -9.361 23.074 1.00 91.75 292 ALA A N 1
ATOM 2248 C CA . ALA A 1 292 ? -3.250 -9.338 23.616 1.00 91.75 292 ALA A CA 1
ATOM 2249 C C . ALA A 1 292 ? -2.296 -10.179 22.762 1.00 91.75 292 ALA A C 1
ATOM 2251 O O . ALA A 1 292 ? -1.255 -9.669 22.366 1.00 91.75 292 ALA A O 1
ATOM 2252 N N . LEU A 1 293 ? -2.662 -11.417 22.410 1.00 89.50 293 LEU A N 1
ATOM 2253 C CA . LEU A 1 293 ? -1.841 -12.280 21.555 1.00 89.50 293 LEU A CA 1
ATOM 2254 C C . LEU A 1 293 ? -1.568 -11.640 20.185 1.00 89.50 293 LEU A C 1
ATOM 2256 O O . LEU A 1 293 ? -0.424 -11.640 19.734 1.00 89.50 293 LEU A O 1
ATOM 2260 N N . CYS A 1 294 ? -2.586 -11.055 19.544 1.00 89.75 294 CYS A N 1
ATOM 2261 C CA . CYS A 1 294 ? -2.426 -10.426 18.230 1.00 89.75 294 CYS A CA 1
ATOM 2262 C C . CYS A 1 294 ? -1.511 -9.190 18.284 1.00 89.75 294 CYS A C 1
ATOM 2264 O O . CYS A 1 294 ? -0.617 -9.048 17.452 1.00 89.75 294 CYS A O 1
ATOM 2266 N N . LEU A 1 295 ? -1.688 -8.316 19.282 1.00 90.00 295 LEU A N 1
ATOM 2267 C CA . LEU A 1 295 ? -0.855 -7.118 19.446 1.00 90.00 295 LEU A CA 1
ATOM 2268 C C . LEU A 1 295 ? 0.582 -7.456 19.855 1.00 90.00 295 LEU A C 1
ATOM 2270 O O . LEU A 1 295 ? 1.521 -6.805 19.403 1.00 90.00 295 LEU A O 1
ATOM 2274 N N . LEU A 1 296 ? 0.767 -8.482 20.686 1.00 87.81 296 LEU A N 1
ATOM 2275 C CA . LEU A 1 296 ? 2.089 -8.938 21.106 1.00 87.81 296 LEU A CA 1
ATOM 2276 C C . LEU A 1 296 ? 2.864 -9.574 19.948 1.00 87.81 296 LEU A C 1
ATOM 2278 O O . LEU A 1 296 ? 4.079 -9.406 19.849 1.00 87.81 296 LEU A O 1
ATOM 2282 N N . SER A 1 297 ? 2.146 -10.264 19.059 1.00 85.38 297 SER A N 1
ATOM 2283 C CA . SER A 1 297 ? 2.690 -10.804 17.815 1.00 85.38 297 SER A CA 1
ATOM 2284 C C . SER A 1 297 ? 3.093 -9.677 16.854 1.00 85.38 297 SER A C 1
ATOM 2286 O O . SER A 1 297 ? 4.215 -9.696 16.355 1.00 85.38 297 SER A O 1
ATOM 2288 N N . LEU A 1 298 ? 2.267 -8.626 16.702 1.00 83.12 298 LEU A N 1
ATOM 2289 C CA . LEU A 1 298 ? 2.634 -7.422 15.931 1.00 83.12 298 LEU A CA 1
ATOM 2290 C C . LEU A 1 298 ? 3.867 -6.711 16.509 1.00 83.12 298 LEU A C 1
ATOM 2292 O O . LEU A 1 298 ? 4.631 -6.104 15.762 1.00 83.12 298 LEU A O 1
ATOM 2296 N N . GLY A 1 299 ? 4.063 -6.785 17.828 1.00 80.06 299 GLY A N 1
ATOM 2297 C CA . GLY A 1 299 ? 5.235 -6.250 18.522 1.00 80.06 299 GLY A CA 1
ATOM 2298 C C . GLY A 1 299 ? 6.489 -7.130 18.452 1.00 80.06 299 GLY A C 1
ATOM 2299 O O . GLY A 1 299 ? 7.552 -6.674 18.864 1.00 80.06 299 GLY A O 1
ATOM 2300 N N . GLY A 1 300 ? 6.393 -8.368 17.955 1.00 74.88 300 GLY A N 1
ATOM 2301 C CA . GLY A 1 300 ? 7.548 -9.247 17.760 1.00 74.88 300 GLY A CA 1
ATOM 2302 C C . GLY A 1 300 ? 8.144 -9.864 19.037 1.00 74.88 300 GLY A C 1
ATOM 2303 O O . GLY A 1 300 ? 9.348 -10.105 19.075 1.00 74.88 300 GLY A O 1
ATOM 2304 N N . LEU A 1 301 ? 7.354 -10.131 20.092 1.00 71.19 301 LEU A N 1
ATOM 2305 C CA . LEU A 1 301 ? 7.893 -10.722 21.335 1.00 71.19 301 LEU A CA 1
ATOM 2306 C C . LEU A 1 301 ? 8.144 -12.244 21.266 1.00 71.19 301 LEU A C 1
ATOM 2308 O O . LEU A 1 301 ? 7.266 -12.979 20.810 1.00 71.19 301 LEU A O 1
ATOM 2312 N N . PRO A 1 302 ? 9.255 -12.743 21.850 1.00 50.62 302 PRO A N 1
ATOM 2313 C CA . PRO A 1 302 ? 9.773 -14.105 21.668 1.00 50.62 302 PRO A CA 1
ATOM 2314 C C . PRO A 1 302 ? 8.751 -15.255 21.794 1.00 50.62 302 PRO A C 1
ATOM 2316 O O . PRO A 1 302 ? 8.625 -16.009 20.844 1.00 50.62 302 PRO A O 1
ATOM 2319 N N . PRO A 1 303 ? 7.897 -15.384 22.830 1.00 58.44 303 PRO A N 1
ATOM 2320 C CA . PRO A 1 303 ? 7.027 -16.566 22.953 1.00 58.44 303 PRO A CA 1
ATOM 2321 C C . PRO A 1 303 ? 5.920 -16.693 21.884 1.00 58.44 303 PRO A C 1
ATOM 2323 O O . PRO A 1 303 ? 5.336 -17.764 21.743 1.00 58.44 303 PRO A O 1
ATOM 2326 N N . LEU A 1 304 ? 5.596 -15.621 21.149 1.00 58.69 304 LEU A N 1
ATOM 2327 C CA . LEU A 1 304 ? 4.626 -15.631 20.034 1.00 58.69 304 LEU A CA 1
ATOM 2328 C C . LEU A 1 304 ? 5.274 -15.300 18.690 1.00 58.69 304 LEU A C 1
ATOM 2330 O O . LEU A 1 304 ? 4.720 -15.601 17.635 1.00 58.69 304 LEU A O 1
ATOM 2334 N N . ALA A 1 305 ? 6.439 -14.666 18.743 1.00 49.94 305 ALA A N 1
ATOM 2335 C CA . ALA A 1 305 ? 7.234 -14.247 17.613 1.00 49.94 305 ALA A CA 1
ATOM 2336 C C . ALA A 1 305 ? 8.460 -15.134 17.405 1.00 49.94 305 ALA A C 1
ATOM 2338 O O . ALA A 1 305 ? 9.244 -14.808 16.532 1.00 49.94 305 ALA A O 1
ATOM 2339 N N . ASP A 1 306 ? 8.630 -16.259 18.106 1.00 42.16 306 ASP A N 1
ATOM 2340 C CA . ASP A 1 306 ? 9.721 -17.212 17.840 1.00 42.16 306 ASP A CA 1
ATOM 2341 C C . ASP A 1 306 ? 9.704 -17.696 16.372 1.00 42.16 306 ASP A C 1
ATOM 2343 O O . ASP A 1 306 ? 10.744 -18.052 15.832 1.00 42.16 306 ASP A O 1
ATOM 2347 N N . ILE A 1 307 ? 8.568 -17.590 15.666 1.00 49.16 307 ILE A N 1
ATOM 2348 C CA . ILE A 1 307 ? 8.468 -17.815 14.212 1.00 49.16 307 ILE A CA 1
ATOM 2349 C C . ILE A 1 307 ? 8.955 -16.603 13.384 1.00 49.16 307 ILE A C 1
ATOM 2351 O O . ILE A 1 307 ? 9.566 -16.777 12.338 1.00 49.16 307 ILE A O 1
ATOM 2355 N N . ILE A 1 308 ? 8.734 -15.374 13.856 1.00 45.88 308 ILE A N 1
ATOM 2356 C CA . ILE A 1 308 ? 9.143 -14.122 13.188 1.00 45.88 308 ILE A CA 1
ATOM 2357 C C . ILE A 1 308 ? 10.632 -13.818 13.473 1.00 45.88 308 ILE A C 1
ATOM 2359 O O . ILE A 1 308 ? 11.354 -13.319 12.614 1.00 45.88 308 ILE A O 1
ATOM 2363 N N . PHE A 1 309 ? 11.123 -14.161 14.667 1.00 42.62 309 PHE A N 1
ATOM 2364 C CA . PHE A 1 309 ? 12.489 -13.934 15.143 1.00 42.62 309 PHE A CA 1
ATOM 2365 C C . PHE A 1 309 ? 13.473 -14.991 14.621 1.00 42.62 309 PHE A C 1
ATOM 2367 O O . PHE A 1 309 ? 14.629 -14.662 14.362 1.00 42.62 309 PHE A O 1
ATOM 2374 N N . MET A 1 310 ? 13.017 -16.228 14.367 1.00 42.94 310 MET A N 1
ATOM 2375 C CA . MET A 1 310 ? 13.812 -17.216 13.622 1.00 42.94 310 MET A CA 1
ATOM 2376 C C . MET A 1 310 ? 14.140 -16.761 12.188 1.00 42.94 310 MET A C 1
ATOM 2378 O O . MET A 1 310 ? 15.108 -17.256 11.619 1.00 42.94 310 MET A O 1
ATOM 2382 N N . GLU A 1 311 ? 13.404 -15.797 11.620 1.00 46.38 311 GLU A N 1
ATOM 2383 C CA . GLU A 1 311 ? 13.651 -15.261 10.272 1.00 46.38 311 GLU A CA 1
ATOM 2384 C C . GLU A 1 311 ? 14.303 -13.863 10.268 1.00 46.38 311 GLU A C 1
ATOM 2386 O O . GLU A 1 311 ? 14.970 -13.500 9.301 1.00 46.38 311 GLU A O 1
ATOM 2391 N N . TYR A 1 312 ? 14.270 -13.119 11.384 1.00 49.78 312 TYR A N 1
ATOM 2392 C CA . TYR A 1 312 ? 15.216 -12.010 11.604 1.00 49.78 312 TYR A CA 1
ATOM 2393 C C . TYR A 1 312 ? 16.678 -12.486 11.567 1.00 49.78 312 TYR A C 1
ATOM 2395 O O . TYR A 1 312 ? 17.546 -11.703 11.196 1.00 49.78 312 TYR A O 1
ATOM 2403 N N . ASP A 1 313 ? 16.963 -13.758 11.874 1.00 46.06 313 ASP A N 1
ATOM 2404 C CA . ASP A 1 313 ? 18.280 -14.373 11.635 1.00 46.06 313 ASP A CA 1
ATOM 2405 C C . ASP A 1 313 ? 18.618 -14.426 10.127 1.00 46.06 313 ASP A C 1
ATOM 2407 O O . ASP A 1 313 ? 19.764 -14.213 9.738 1.00 46.06 313 ASP A O 1
ATOM 2411 N N . SER A 1 314 ? 17.625 -14.595 9.246 1.00 43.25 314 SER A N 1
ATOM 2412 C CA . SER A 1 314 ? 17.786 -14.469 7.788 1.00 43.25 314 SER A CA 1
ATOM 2413 C C . SER A 1 314 ? 18.037 -13.014 7.372 1.00 43.25 314 SER A C 1
ATOM 2415 O O . SER A 1 314 ? 18.955 -12.751 6.601 1.00 43.25 314 SER A O 1
ATOM 2417 N N . LEU A 1 315 ? 17.307 -12.049 7.947 1.00 43.09 315 LEU A N 1
ATOM 2418 C CA . LEU A 1 315 ? 17.506 -10.609 7.703 1.00 43.09 315 LEU A CA 1
ATOM 2419 C C . LEU A 1 315 ? 18.870 -10.106 8.234 1.00 43.09 315 LEU A C 1
ATOM 2421 O O . LEU A 1 315 ? 19.540 -9.296 7.596 1.00 43.09 315 LEU A O 1
ATOM 2425 N N . SER A 1 316 ? 19.320 -10.641 9.374 1.00 45.41 316 SER A N 1
ATOM 2426 C CA . SER A 1 316 ? 20.643 -10.423 9.975 1.00 45.41 316 SER A CA 1
ATOM 2427 C C . SER A 1 316 ? 21.768 -11.013 9.127 1.00 45.41 316 SER A C 1
ATOM 2429 O O . SER A 1 316 ? 22.850 -10.433 9.086 1.00 45.41 316 SER A O 1
ATOM 2431 N N . ARG A 1 317 ? 21.538 -12.146 8.456 1.00 44.56 317 ARG A N 1
ATOM 2432 C CA . ARG A 1 317 ? 22.486 -12.722 7.489 1.00 44.56 317 ARG A CA 1
ATOM 2433 C C . ARG A 1 317 ? 22.545 -11.921 6.185 1.00 44.56 317 ARG A C 1
ATOM 2435 O O . ARG A 1 317 ? 23.587 -11.916 5.546 1.00 44.56 317 ARG A O 1
ATOM 2442 N N . CYS A 1 318 ? 21.467 -11.222 5.819 1.00 42.78 318 CYS A N 1
ATOM 2443 C CA . CYS A 1 318 ? 21.424 -10.341 4.645 1.00 42.78 318 CYS A CA 1
ATOM 2444 C C . CYS A 1 318 ? 22.127 -8.994 4.878 1.00 42.78 318 CYS A C 1
ATOM 2446 O O . CYS A 1 318 ? 22.787 -8.493 3.976 1.00 42.78 318 CYS A O 1
ATOM 2448 N N . LEU A 1 319 ? 21.987 -8.405 6.073 1.00 44.50 319 LEU A N 1
ATOM 2449 C CA . LEU A 1 319 ? 22.642 -7.138 6.443 1.00 44.50 319 LEU A CA 1
ATOM 2450 C C . LEU A 1 319 ? 24.088 -7.332 6.940 1.00 44.50 319 LEU A C 1
ATOM 2452 O O . LEU A 1 319 ? 24.893 -6.407 6.868 1.00 44.50 319 LEU A O 1
ATOM 2456 N N . GLY A 1 320 ? 24.424 -8.524 7.442 1.00 38.91 320 GLY A N 1
ATOM 2457 C CA . GLY A 1 320 ? 25.753 -8.903 7.920 1.00 38.91 320 GLY A CA 1
ATOM 2458 C C . GLY A 1 320 ? 26.527 -9.731 6.898 1.00 38.91 320 GLY A C 1
ATOM 2459 O O . GLY A 1 320 ? 26.757 -10.921 7.113 1.00 38.91 320 GLY A O 1
ATOM 2460 N N . GLY A 1 321 ? 26.961 -9.104 5.803 1.00 41.53 321 GLY A N 1
ATOM 2461 C CA . GLY A 1 321 ? 28.150 -9.584 5.102 1.00 41.53 321 GLY A CA 1
ATOM 2462 C C . GLY A 1 321 ? 29.319 -9.583 6.093 1.00 41.53 321 GLY A C 1
ATOM 2463 O O . GLY A 1 321 ? 29.626 -8.544 6.663 1.00 41.53 321 GLY A O 1
ATOM 2464 N N . GLU A 1 322 ? 29.914 -10.759 6.303 1.00 38.16 322 GLU A N 1
ATOM 2465 C CA . GLU A 1 322 ? 30.865 -11.133 7.367 1.00 38.16 322 GLU A CA 1
ATOM 2466 C C . GLU A 1 322 ? 30.241 -11.517 8.722 1.00 38.16 322 GLU A C 1
ATOM 2468 O O . GLU A 1 322 ? 30.301 -10.793 9.713 1.00 38.16 322 GLU A O 1
ATOM 2473 N N . MET A 1 323 ? 29.775 -12.767 8.822 1.00 30.95 323 MET A N 1
ATOM 2474 C CA . MET A 1 323 ? 29.938 -13.514 10.069 1.00 30.95 323 MET A CA 1
ATOM 2475 C C . MET A 1 323 ? 31.078 -14.514 9.919 1.00 30.95 323 MET A C 1
ATOM 2477 O O . MET A 1 323 ? 31.004 -15.464 9.141 1.00 30.95 323 MET A O 1
ATOM 2481 N N . VAL A 1 324 ? 32.120 -14.286 10.722 1.00 36.47 324 VAL A N 1
ATOM 2482 C CA . VAL A 1 324 ? 33.125 -15.272 11.113 1.00 36.47 324 VAL A CA 1
ATOM 2483 C C . VAL A 1 324 ? 32.438 -16.608 11.366 1.00 36.47 324 VAL A C 1
ATOM 2485 O O . VAL A 1 324 ? 31.612 -16.759 12.271 1.00 36.47 324 VAL A O 1
ATOM 2488 N N . ASP A 1 325 ? 32.806 -17.573 10.535 1.00 28.17 325 ASP A N 1
ATOM 2489 C CA . ASP A 1 325 ? 32.297 -18.926 10.552 1.00 28.17 325 ASP A CA 1
ATOM 2490 C C . ASP A 1 325 ? 32.676 -19.620 11.875 1.00 28.17 325 ASP A C 1
ATOM 2492 O O . ASP A 1 325 ? 33.769 -20.156 12.066 1.00 28.17 325 ASP A O 1
ATOM 2496 N N . THR A 1 326 ? 31.764 -19.584 12.847 1.00 34.88 326 THR A N 1
ATOM 2497 C CA . THR A 1 326 ? 31.900 -20.321 14.114 1.00 34.88 326 THR A CA 1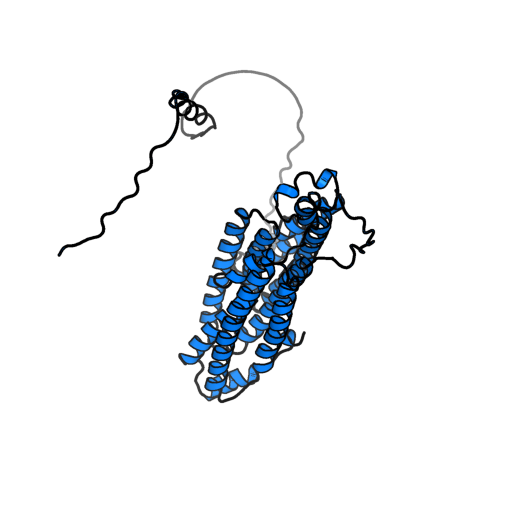
ATOM 2498 C C . THR A 1 326 ? 31.526 -21.800 13.974 1.00 34.88 326 THR A C 1
ATOM 2500 O O . THR A 1 326 ? 31.622 -22.550 14.952 1.00 34.88 326 THR A O 1
ATOM 2503 N N . ARG A 1 327 ? 31.163 -22.271 12.769 1.00 32.00 327 ARG A N 1
ATOM 2504 C CA . ARG A 1 327 ? 31.144 -23.712 12.463 1.00 32.00 327 ARG A CA 1
ATOM 2505 C C . ARG A 1 327 ? 32.523 -24.198 12.036 1.00 32.00 327 ARG A C 1
ATOM 2507 O O . ARG A 1 327 ? 32.881 -25.322 12.393 1.00 32.00 327 ARG A O 1
ATOM 2514 N N . ASP A 1 328 ? 33.331 -23.329 11.430 1.00 31.19 328 ASP A N 1
ATOM 2515 C CA . ASP A 1 328 ? 34.681 -23.681 10.988 1.00 31.19 328 ASP A CA 1
ATOM 2516 C C . ASP A 1 328 ? 35.731 -23.694 12.121 1.00 31.19 328 ASP A C 1
ATOM 2518 O O . ASP A 1 328 ? 36.765 -24.361 12.046 1.00 31.19 328 ASP A O 1
ATOM 2522 N N . SER A 1 329 ? 35.446 -23.032 13.250 1.00 33.91 329 SER A N 1
ATOM 2523 C CA . SER A 1 329 ? 36.271 -23.141 14.464 1.00 33.91 329 SER A CA 1
ATOM 2524 C C . SER A 1 329 ? 36.018 -24.435 15.249 1.00 33.91 329 SER A C 1
ATOM 2526 O O . SER A 1 329 ? 36.939 -24.951 15.884 1.00 33.91 329 SER A O 1
ATOM 2528 N N . LYS A 1 330 ? 34.810 -25.018 15.171 1.00 31.36 330 LYS A N 1
ATOM 2529 C CA . LYS A 1 330 ? 34.495 -26.328 15.776 1.00 31.36 330 LYS A CA 1
ATOM 2530 C C . LYS A 1 330 ? 34.940 -27.507 14.909 1.00 31.36 330 LYS A C 1
ATOM 2532 O O . LYS A 1 330 ? 35.312 -28.534 15.475 1.00 31.36 330 LYS A O 1
ATOM 2537 N N . SER A 1 331 ? 34.947 -27.374 13.580 1.00 32.84 331 SER A N 1
ATOM 2538 C CA . SER A 1 331 ? 35.535 -28.376 12.676 1.00 32.84 331 SER A CA 1
ATOM 2539 C C . SER A 1 331 ? 37.067 -28.393 12.800 1.00 32.84 331 SER A C 1
ATOM 2541 O O . SER A 1 331 ? 37.637 -29.450 13.074 1.00 32.84 331 SER A O 1
ATOM 2543 N N . ARG A 1 332 ? 37.738 -27.227 12.775 1.00 30.11 332 ARG A N 1
ATOM 2544 C CA . ARG A 1 332 ? 39.207 -27.140 12.938 1.00 30.11 332 ARG A CA 1
ATOM 2545 C C . ARG A 1 332 ? 39.715 -27.466 14.344 1.00 30.11 332 ARG A C 1
ATOM 2547 O O . ARG A 1 332 ? 40.829 -27.971 14.473 1.00 30.11 332 ARG A O 1
ATOM 2554 N N . ALA A 1 333 ? 38.936 -27.220 15.402 1.00 37.06 333 ALA A N 1
ATOM 2555 C CA . ALA A 1 333 ? 39.304 -27.633 16.765 1.00 37.06 333 ALA A CA 1
ATOM 2556 C C . ALA A 1 333 ? 39.094 -29.136 17.022 1.00 37.06 333 ALA A C 1
ATOM 2558 O O . ALA A 1 333 ? 39.641 -29.677 17.979 1.00 37.06 333 ALA A O 1
ATOM 2559 N N . LYS A 1 334 ? 38.323 -29.826 16.170 1.00 33.88 334 LYS A N 1
ATOM 2560 C CA . LYS A 1 334 ? 38.169 -31.285 16.225 1.00 33.88 334 LYS A CA 1
ATOM 2561 C C . LYS A 1 334 ? 39.263 -32.007 15.430 1.00 33.88 334 LYS A C 1
ATOM 2563 O O . LYS A 1 334 ? 39.640 -33.112 15.806 1.00 33.88 334 LYS A O 1
ATOM 2568 N N . GLU A 1 335 ? 39.816 -31.368 14.397 1.00 36.72 335 GLU A N 1
ATOM 2569 C CA . GLU A 1 335 ? 40.979 -31.871 13.646 1.00 36.72 335 GLU A CA 1
ATOM 2570 C C . GLU A 1 335 ? 42.323 -31.591 14.334 1.00 36.72 335 GLU A C 1
ATOM 2572 O O . GLU A 1 335 ? 43.265 -32.370 14.203 1.00 36.72 335 GLU A O 1
ATOM 2577 N N . ARG A 1 336 ? 42.425 -30.523 15.132 1.00 35.97 336 ARG A N 1
ATOM 2578 C CA . ARG A 1 336 ? 43.586 -30.271 15.997 1.00 35.97 336 ARG A CA 1
ATOM 2579 C C . ARG A 1 336 ? 43.267 -30.770 17.396 1.00 35.97 336 ARG A C 1
ATOM 2581 O O . ARG A 1 336 ? 42.689 -30.022 18.170 1.00 35.97 336 ARG A O 1
ATOM 2588 N N . GLY A 1 337 ? 43.613 -32.020 17.706 1.00 34.19 337 GLY A N 1
ATOM 2589 C CA . GLY A 1 337 ? 43.324 -32.700 18.978 1.00 34.19 337 GLY A CA 1
ATOM 2590 C C . GLY A 1 337 ? 43.809 -31.981 20.247 1.00 34.19 337 GLY A C 1
ATOM 2591 O O . GLY A 1 337 ? 44.742 -32.432 20.905 1.00 34.19 337 GLY A O 1
ATOM 2592 N N . VAL A 1 338 ? 43.144 -30.892 20.631 1.00 39.19 338 VAL A N 1
ATOM 2593 C CA . VAL A 1 338 ? 43.378 -30.149 21.868 1.00 39.19 338 VAL A CA 1
ATOM 2594 C C . VAL A 1 338 ? 42.259 -30.504 22.840 1.00 39.19 338 VAL A C 1
ATOM 2596 O O . VAL A 1 338 ? 41.103 -30.114 22.689 1.00 39.19 338 VAL A O 1
ATOM 2599 N N . ARG A 1 339 ? 42.617 -31.317 23.832 1.00 27.39 339 ARG A N 1
ATOM 2600 C CA . ARG A 1 339 ? 41.739 -31.805 24.894 1.00 27.39 339 ARG A CA 1
ATOM 2601 C C . ARG A 1 339 ? 41.624 -30.713 25.970 1.00 27.39 339 ARG A C 1
ATOM 2603 O O . ARG A 1 339 ? 42.603 -30.442 26.653 1.00 27.39 339 ARG A O 1
ATOM 2610 N N . PHE A 1 340 ? 40.452 -30.097 26.131 1.00 32.25 340 PHE A N 1
ATOM 2611 C CA . PHE A 1 340 ? 40.163 -29.213 27.270 1.00 32.25 340 PHE A CA 1
ATOM 2612 C C . PHE A 1 340 ? 39.440 -30.001 28.373 1.00 32.25 340 PHE A C 1
ATOM 2614 O O . PHE A 1 340 ? 38.348 -30.528 28.157 1.00 32.25 340 PHE A O 1
ATOM 2621 N N . GLU A 1 341 ? 40.069 -30.106 29.547 1.00 28.88 341 GLU A N 1
ATOM 2622 C CA . GLU A 1 341 ? 39.470 -30.649 30.771 1.00 28.88 341 GLU A CA 1
ATOM 2623 C C . GLU A 1 341 ? 38.375 -29.715 31.304 1.00 28.88 341 GLU A C 1
ATOM 2625 O O . GLU A 1 341 ? 38.596 -28.525 31.524 1.00 28.88 341 GLU A O 1
ATOM 2630 N N . ILE A 1 342 ? 37.185 -30.271 31.542 1.00 30.45 342 ILE A N 1
ATOM 2631 C CA . ILE A 1 342 ? 36.061 -29.582 32.182 1.00 30.45 342 ILE A CA 1
ATOM 2632 C C . ILE A 1 342 ? 36.086 -29.931 33.674 1.00 30.45 342 ILE A C 1
ATOM 2634 O O . ILE A 1 342 ? 35.710 -31.037 34.068 1.00 30.45 342 ILE A O 1
ATOM 2638 N N . ILE A 1 343 ? 36.502 -28.980 34.510 1.00 28.30 343 ILE A N 1
ATOM 2639 C CA . ILE A 1 343 ? 36.374 -29.060 35.970 1.00 28.30 343 ILE A CA 1
ATOM 2640 C C . ILE A 1 343 ? 34.889 -28.875 36.329 1.00 28.30 343 ILE A C 1
ATOM 2642 O O . ILE A 1 343 ? 34.308 -27.821 36.073 1.00 28.30 343 ILE A O 1
ATOM 2646 N N . ARG A 1 344 ? 34.255 -29.899 36.918 1.00 25.25 344 ARG A N 1
ATOM 2647 C CA . ARG A 1 344 ? 32.895 -29.799 37.483 1.00 25.25 344 ARG A CA 1
ATOM 2648 C C . ARG A 1 344 ? 32.954 -29.195 38.896 1.00 25.25 344 ARG A C 1
ATOM 2650 O O . ARG A 1 344 ? 33.767 -29.669 39.689 1.00 25.25 344 ARG A O 1
ATOM 2657 N N . PRO A 1 345 ? 32.085 -28.241 39.276 1.00 29.80 345 PRO A N 1
ATOM 2658 C CA . PRO A 1 345 ? 31.973 -27.826 40.670 1.00 29.80 345 PRO A CA 1
ATOM 2659 C C . PRO A 1 345 ? 31.155 -28.843 41.488 1.00 29.80 345 PRO A C 1
ATOM 2661 O O . PRO A 1 345 ? 30.113 -29.331 41.048 1.00 29.80 345 PRO A O 1
ATOM 2664 N N . ALA A 1 346 ? 31.656 -29.168 42.683 1.00 30.81 346 ALA A N 1
ATOM 2665 C CA . ALA A 1 346 ? 31.027 -30.034 43.684 1.00 30.81 346 ALA A CA 1
ATOM 2666 C C . ALA A 1 346 ? 29.933 -29.286 44.492 1.00 30.81 346 ALA A C 1
ATOM 2668 O O . ALA A 1 346 ? 29.988 -28.059 44.588 1.00 30.81 346 ALA A O 1
ATOM 2669 N N . PRO A 1 347 ? 28.941 -29.989 45.083 1.00 30.47 347 PRO A N 1
ATOM 2670 C CA . PRO A 1 347 ? 27.788 -29.365 45.742 1.00 30.47 347 PRO A CA 1
ATOM 2671 C C . PRO A 1 347 ? 28.131 -28.774 47.127 1.00 30.47 347 PRO A C 1
ATOM 2673 O O . PRO A 1 347 ? 29.100 -29.207 47.759 1.00 30.47 347 PRO A O 1
ATOM 2676 N N . PRO A 1 348 ? 27.340 -27.808 47.642 1.00 31.45 348 PRO A N 1
ATOM 2677 C CA . PRO A 1 348 ? 27.701 -27.049 48.834 1.00 31.45 348 PRO A CA 1
ATOM 2678 C C . PRO A 1 348 ? 27.435 -27.840 50.124 1.00 31.45 348 PRO A C 1
ATOM 2680 O O . PRO A 1 348 ? 26.331 -28.332 50.356 1.00 31.45 348 PRO A O 1
ATOM 2683 N N . ARG A 1 349 ? 28.444 -27.909 51.003 1.00 28.16 349 ARG A N 1
ATOM 2684 C CA . ARG A 1 349 ? 28.290 -28.286 52.417 1.00 28.16 349 ARG A CA 1
ATOM 2685 C C . ARG A 1 349 ? 28.323 -27.032 53.294 1.00 28.16 349 ARG A C 1
ATOM 2687 O O . ARG A 1 349 ? 29.215 -26.201 53.185 1.00 28.16 349 ARG A O 1
ATOM 2694 N N . ILE A 1 350 ? 27.319 -26.942 54.156 1.00 33.44 350 ILE A N 1
ATOM 2695 C CA . ILE A 1 350 ? 27.102 -25.962 55.227 1.00 33.44 350 ILE A CA 1
ATOM 2696 C C . ILE A 1 350 ? 28.224 -26.069 56.280 1.00 33.44 350 ILE A C 1
ATOM 2698 O O . ILE A 1 350 ? 28.567 -27.193 56.624 1.00 33.44 350 ILE A O 1
ATOM 2702 N N . TYR A 1 351 ? 28.754 -24.948 56.803 1.00 28.45 351 TYR A N 1
ATOM 2703 C CA . TYR A 1 351 ? 29.015 -24.670 58.239 1.00 28.45 351 TYR A CA 1
ATOM 2704 C C . TYR A 1 351 ? 29.607 -23.255 58.462 1.00 28.45 351 TYR A C 1
ATOM 2706 O O . TYR A 1 351 ? 30.131 -22.625 57.550 1.00 28.45 351 TYR A O 1
ATOM 2714 N N . ALA A 1 352 ? 29.435 -22.750 59.687 1.00 28.75 352 ALA A N 1
ATOM 2715 C CA . ALA A 1 352 ? 29.438 -21.348 60.111 1.00 28.75 352 ALA A CA 1
ATOM 2716 C C . ALA A 1 352 ? 30.749 -20.809 60.747 1.00 28.75 352 ALA A C 1
ATOM 2718 O O . ALA A 1 352 ? 31.609 -21.579 61.163 1.00 28.75 352 ALA A O 1
ATOM 2719 N N . SER A 1 353 ? 30.770 -19.477 60.975 1.00 27.56 353 SER A N 1
ATOM 2720 C CA . SER A 1 353 ? 31.673 -18.664 61.841 1.00 27.56 353 SER A CA 1
ATOM 2721 C C . SER A 1 353 ? 33.125 -18.485 61.333 1.00 27.56 353 SER A C 1
ATOM 2723 O O . SER A 1 353 ? 33.676 -19.392 60.737 1.00 27.56 353 SER A O 1
ATOM 2725 N N . THR A 1 354 ? 33.853 -17.363 61.466 1.00 27.56 354 THR A N 1
ATOM 2726 C CA . THR A 1 354 ? 33.877 -16.293 62.483 1.00 27.56 354 THR A CA 1
ATOM 2727 C C . THR A 1 354 ? 34.651 -15.051 61.959 1.00 27.56 354 THR A C 1
ATOM 2729 O O . THR A 1 354 ? 35.461 -15.158 61.047 1.00 27.56 354 THR A O 1
ATOM 2732 N N . ARG A 1 355 ? 34.398 -13.883 62.577 1.00 27.69 355 ARG A N 1
ATOM 2733 C CA . ARG A 1 355 ? 35.055 -12.547 62.494 1.00 27.69 355 ARG A CA 1
ATOM 2734 C C . ARG A 1 355 ? 36.573 -12.500 62.173 1.00 27.69 355 ARG A C 1
ATOM 2736 O O . ARG A 1 355 ? 37.321 -13.251 62.778 1.00 27.69 355 ARG A O 1
ATOM 2743 N N . ILE A 1 356 ? 37.030 -11.441 61.471 1.00 30.56 356 ILE A N 1
ATOM 2744 C CA . ILE A 1 356 ? 37.851 -10.304 61.994 1.00 30.56 356 ILE A CA 1
ATOM 2745 C C . ILE A 1 356 ? 38.279 -9.319 60.863 1.00 30.56 356 ILE A C 1
ATOM 2747 O O . ILE A 1 356 ? 38.582 -9.713 59.746 1.00 30.56 356 ILE A O 1
ATOM 2751 N N . LYS A 1 357 ? 38.252 -8.021 61.224 1.00 30.80 357 LYS A N 1
ATOM 2752 C CA . LYS A 1 357 ? 38.751 -6.757 60.607 1.00 30.80 357 LYS A CA 1
ATOM 2753 C C . LYS A 1 357 ? 40.107 -6.888 59.849 1.00 30.80 357 LYS A C 1
ATOM 2755 O O . LYS A 1 357 ? 40.889 -7.746 60.207 1.00 30.80 357 LYS A O 1
ATOM 2760 N N . GLN A 1 358 ? 40.544 -6.035 58.904 1.00 28.16 358 GLN A N 1
ATOM 2761 C CA . GLN A 1 358 ? 40.570 -4.562 58.909 1.00 28.16 358 GLN A CA 1
ATOM 2762 C C . GLN A 1 358 ? 41.181 -3.987 57.596 1.00 28.16 358 GLN A C 1
ATOM 2764 O O . GLN A 1 358 ? 42.195 -4.483 57.129 1.00 28.16 358 GLN A O 1
ATOM 2769 N N . ARG A 1 359 ? 40.645 -2.831 57.159 1.00 27.59 359 ARG A N 1
ATOM 2770 C CA . ARG A 1 359 ? 41.297 -1.659 56.508 1.00 27.59 359 ARG A CA 1
ATOM 2771 C C . ARG A 1 359 ? 41.772 -1.667 55.031 1.00 27.59 359 ARG A C 1
ATOM 2773 O O . ARG A 1 359 ? 42.828 -2.171 54.697 1.00 27.59 359 ARG A O 1
ATOM 2780 N N . ARG A 1 360 ? 41.061 -0.798 54.284 1.00 26.30 360 ARG A N 1
ATOM 2781 C CA . ARG A 1 360 ? 41.507 0.296 53.383 1.00 26.30 360 ARG A CA 1
ATOM 2782 C C . ARG A 1 360 ? 42.426 -0.047 52.200 1.00 26.30 360 ARG A C 1
ATOM 2784 O O . ARG A 1 360 ? 43.629 -0.144 52.378 1.00 26.30 360 ARG A O 1
ATOM 2791 N N . LEU A 1 361 ? 41.875 0.113 50.994 1.00 26.75 361 LEU A N 1
ATOM 2792 C CA . LEU A 1 361 ? 42.385 1.069 50.001 1.00 26.75 361 LEU A CA 1
ATOM 2793 C C . LEU A 1 361 ? 41.215 1.594 49.149 1.00 26.75 361 LEU A C 1
ATOM 2795 O O . LEU A 1 361 ? 40.328 0.850 48.748 1.00 26.75 361 LEU A O 1
ATOM 2799 N N . LEU A 1 362 ? 41.187 2.916 49.008 1.00 25.62 362 LEU A N 1
ATOM 2800 C CA . LEU A 1 362 ? 40.197 3.735 48.315 1.00 25.62 362 LEU A CA 1
ATOM 2801 C C . LEU A 1 362 ? 40.425 3.670 46.798 1.00 25.62 362 LEU A C 1
ATOM 2803 O O . LEU A 1 362 ? 41.574 3.749 46.377 1.00 25.62 362 LEU A O 1
ATOM 2807 N N . ALA A 1 363 ? 39.349 3.648 46.005 1.00 25.42 363 ALA A N 1
ATOM 2808 C CA . ALA A 1 363 ? 38.941 4.758 45.127 1.00 25.42 363 ALA A CA 1
ATOM 2809 C C . ALA A 1 363 ? 38.139 4.279 43.893 1.00 25.42 363 ALA A C 1
ATOM 2811 O O . ALA A 1 363 ? 38.473 3.281 43.267 1.00 25.42 363 ALA A O 1
ATOM 2812 N N . PHE A 1 364 ? 37.124 5.080 43.547 1.00 25.34 364 PHE A N 1
ATOM 2813 C CA . PHE A 1 364 ? 36.353 5.126 42.294 1.00 25.34 364 PHE A CA 1
ATOM 2814 C C . PHE A 1 364 ? 35.294 4.042 42.001 1.00 25.34 364 PHE A C 1
ATOM 2816 O O . PHE A 1 364 ? 35.494 3.116 41.224 1.00 25.34 364 PHE A O 1
ATOM 2823 N N . GLN A 1 365 ? 34.078 4.287 42.503 1.00 23.73 365 GLN A N 1
ATOM 2824 C CA . GLN A 1 365 ? 32.828 4.000 41.786 1.00 23.73 365 GLN A CA 1
ATOM 2825 C C . GLN A 1 365 ? 31.952 5.263 41.800 1.00 23.73 365 GLN A C 1
ATOM 2827 O O . GLN A 1 365 ? 31.852 5.887 42.858 1.00 23.73 365 GLN A O 1
ATOM 2832 N N . PRO A 1 366 ? 31.272 5.635 40.701 1.00 26.05 366 PRO A N 1
ATOM 2833 C CA . PRO A 1 366 ? 30.100 6.486 40.782 1.00 26.05 366 PRO A CA 1
ATOM 2834 C C . PRO A 1 366 ? 28.852 5.610 40.950 1.00 26.05 366 PRO A C 1
ATOM 2836 O O . PRO A 1 366 ? 28.487 4.829 40.074 1.00 26.05 366 PRO A O 1
ATOM 2839 N N . SER A 1 367 ? 28.189 5.758 42.091 1.00 25.42 367 SER A N 1
ATOM 2840 C CA . SER A 1 367 ? 26.809 5.345 42.325 1.00 25.42 367 SER A CA 1
ATOM 284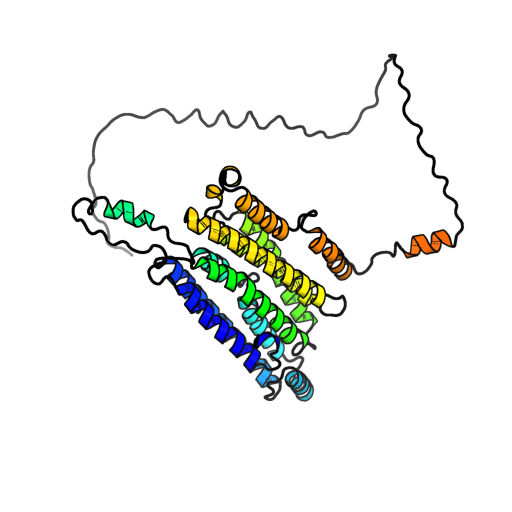1 C C . SER A 1 367 ? 25.923 6.590 42.246 1.00 25.42 367 SER A C 1
ATOM 2843 O O . SER A 1 367 ? 26.090 7.519 43.030 1.00 25.42 367 SER A O 1
ATOM 2845 N N . PHE A 1 368 ? 24.969 6.623 41.314 1.00 26.62 368 PHE A N 1
ATOM 2846 C CA . PHE A 1 368 ? 23.851 7.569 41.368 1.00 26.62 368 PHE A CA 1
ATOM 2847 C C . PHE A 1 368 ? 22.603 6.796 41.797 1.00 26.62 368 PHE A C 1
ATOM 2849 O O . PHE A 1 368 ? 22.029 6.022 41.036 1.00 26.62 368 PHE A O 1
ATOM 2856 N N . SER A 1 369 ? 22.244 6.969 43.068 1.00 25.02 369 SER A N 1
ATOM 2857 C CA . SER A 1 369 ? 21.037 6.435 43.691 1.00 25.02 369 SER A CA 1
ATOM 2858 C C . SER A 1 369 ? 19.942 7.497 43.667 1.00 25.02 369 SER A C 1
ATOM 2860 O O . SER A 1 369 ? 20.168 8.642 44.046 1.00 25.02 369 SER A O 1
ATOM 2862 N N . PHE A 1 370 ? 18.741 7.074 43.277 1.00 31.30 370 PHE A N 1
ATOM 2863 C CA . PHE A 1 370 ? 17.469 7.778 43.425 1.00 31.30 370 PHE A CA 1
ATOM 2864 C C . PHE A 1 370 ? 17.255 8.255 44.871 1.00 31.30 370 PHE A C 1
ATOM 2866 O O . PHE A 1 370 ? 16.944 7.446 45.742 1.00 31.30 370 PHE A O 1
ATOM 2873 N N . ARG A 1 371 ? 17.432 9.555 45.120 1.00 30.66 371 ARG A N 1
ATOM 2874 C CA . ARG A 1 371 ? 16.912 10.349 46.253 1.00 30.66 371 ARG A CA 1
ATOM 2875 C C . ARG A 1 371 ? 17.474 11.759 46.064 1.00 30.66 371 ARG A C 1
ATOM 2877 O O . ARG A 1 371 ? 18.572 11.989 46.525 1.00 30.66 371 ARG A O 1
ATOM 2884 N N . ASP A 1 372 ? 16.795 12.604 45.277 1.00 29.50 372 ASP A N 1
ATOM 2885 C CA . ASP A 1 372 ? 16.968 14.082 45.275 1.00 29.50 372 ASP A CA 1
ATOM 2886 C C . ASP A 1 372 ? 15.995 14.834 44.326 1.00 29.50 372 ASP A C 1
ATOM 2888 O O . ASP A 1 372 ? 16.240 15.960 43.904 1.00 29.50 372 ASP A O 1
ATOM 2892 N N . LEU A 1 373 ? 14.832 14.253 43.992 1.00 31.33 373 LEU A N 1
ATOM 2893 C CA . LEU A 1 373 ? 13.800 14.932 43.179 1.00 31.33 373 LEU A CA 1
ATOM 2894 C C . LEU A 1 373 ? 12.463 15.151 43.904 1.00 31.33 373 LEU A C 1
ATOM 2896 O O . LEU A 1 373 ? 11.510 15.629 43.292 1.00 31.33 373 LEU A O 1
ATOM 2900 N N . SER A 1 374 ? 12.389 14.864 45.208 1.00 32.00 374 SER A N 1
ATOM 2901 C CA . SER A 1 374 ? 11.156 15.051 45.990 1.00 32.00 374 SER A CA 1
ATOM 2902 C C . SER A 1 374 ? 11.057 16.399 46.713 1.00 32.00 374 SER A C 1
ATOM 2904 O O . SER A 1 374 ? 10.010 16.681 47.276 1.00 32.00 374 SER A O 1
ATOM 2906 N N . GLU A 1 375 ? 12.082 17.256 46.675 1.00 33.69 375 GLU A N 1
ATOM 2907 C CA . GLU A 1 375 ? 12.113 18.484 47.497 1.00 33.69 375 GLU A CA 1
ATOM 2908 C C . GLU A 1 375 ? 12.052 19.795 46.691 1.00 33.69 375 GLU A C 1
ATOM 2910 O O . GLU A 1 375 ? 12.196 20.886 47.233 1.00 33.69 375 GLU A O 1
ATOM 2915 N N . LYS A 1 376 ? 11.782 19.723 45.377 1.00 32.06 376 LYS A N 1
ATOM 2916 C CA . LYS A 1 376 ? 11.689 20.915 44.505 1.00 32.06 376 LYS A CA 1
ATOM 2917 C C . LYS A 1 376 ? 10.333 21.137 43.829 1.00 32.06 376 LYS A C 1
ATOM 2919 O O . LYS A 1 376 ? 10.231 21.982 42.943 1.00 32.06 376 LYS A O 1
ATOM 2924 N N . LYS A 1 377 ? 9.285 20.419 44.253 1.00 33.41 377 LYS A N 1
ATOM 2925 C CA . LYS A 1 377 ? 7.916 20.567 43.714 1.00 33.41 377 LYS A CA 1
ATOM 2926 C C . LYS A 1 377 ? 6.866 21.057 44.721 1.00 33.41 377 LYS A C 1
ATOM 2928 O O . LYS A 1 377 ? 5.749 21.337 44.305 1.00 33.41 377 LYS A O 1
ATOM 2933 N N . GLU A 1 378 ? 7.219 21.228 45.997 1.00 33.34 378 GLU A N 1
ATOM 2934 C CA . GLU A 1 378 ? 6.287 21.701 47.039 1.00 33.34 378 GLU A CA 1
ATOM 2935 C C . GLU A 1 378 ? 6.310 23.220 47.295 1.00 33.34 378 GLU A C 1
ATOM 2937 O O . GLU A 1 378 ? 5.383 23.740 47.904 1.00 33.34 378 GLU A O 1
ATOM 2942 N N . ASN A 1 379 ? 7.270 23.975 46.744 1.00 31.44 379 ASN A N 1
ATOM 2943 C CA . ASN A 1 379 ? 7.380 25.427 46.984 1.00 31.44 379 ASN A CA 1
ATOM 2944 C C . ASN A 1 379 ? 6.831 26.339 45.868 1.00 31.44 379 ASN A C 1
ATOM 2946 O O . ASN A 1 379 ? 7.053 27.546 45.901 1.00 31.44 379 ASN A O 1
ATOM 2950 N N . SER A 1 380 ? 6.077 25.812 44.899 1.00 33.19 380 SER A N 1
ATOM 2951 C CA . SER A 1 380 ? 5.430 26.617 43.842 1.00 33.19 380 SER A CA 1
ATOM 2952 C C . SER A 1 380 ? 3.894 26.585 43.866 1.00 33.19 380 SER A C 1
ATOM 2954 O O . SER A 1 380 ? 3.258 27.101 42.952 1.00 33.19 380 SER A O 1
ATOM 2956 N N . VAL A 1 381 ? 3.284 26.034 44.924 1.00 35.50 381 VAL A N 1
ATOM 2957 C CA . VAL A 1 381 ? 1.814 25.919 45.075 1.00 35.50 381 VAL A CA 1
ATOM 2958 C C . VAL A 1 381 ? 1.251 26.809 46.205 1.00 35.50 381 VAL A C 1
ATOM 2960 O O . VAL A 1 381 ? 0.040 26.882 46.391 1.00 35.50 381 VAL A O 1
ATOM 2963 N N . LEU A 1 382 ? 2.094 27.564 46.922 1.00 32.94 382 LEU A N 1
ATOM 2964 C CA . LEU A 1 382 ? 1.690 28.359 48.098 1.00 32.94 382 LEU A CA 1
ATOM 2965 C C . LEU A 1 382 ? 1.670 29.891 47.918 1.00 32.94 382 LEU A C 1
ATOM 2967 O O . LEU A 1 382 ? 1.448 30.609 48.886 1.00 32.94 382 LEU A O 1
ATOM 2971 N N . LEU A 1 383 ? 1.811 30.418 46.698 1.00 33.06 383 LEU A N 1
ATOM 2972 C CA . LEU A 1 383 ? 1.673 31.857 46.418 1.00 33.06 383 LEU A CA 1
ATOM 2973 C C . LEU A 1 383 ? 0.741 32.071 45.221 1.00 33.06 383 LEU A C 1
ATOM 2975 O O . LEU A 1 383 ? 1.157 31.987 44.072 1.00 33.06 383 LEU A O 1
ATOM 2979 N N . GLY A 1 384 ? -0.540 32.314 45.502 1.00 30.66 384 GLY A N 1
ATOM 2980 C CA . GLY A 1 384 ? -1.549 32.604 44.473 1.00 30.66 384 GLY A CA 1
ATOM 2981 C C . GLY A 1 384 ? -2.988 32.238 44.839 1.00 30.66 384 GLY A C 1
ATOM 2982 O O . GLY A 1 384 ? -3.859 32.266 43.976 1.00 30.66 384 GLY A O 1
ATOM 2983 N N . ARG A 1 385 ? -3.253 31.875 46.102 1.00 29.34 385 ARG A N 1
ATOM 2984 C CA . ARG A 1 385 ? -4.598 31.592 46.616 1.00 29.34 385 ARG A CA 1
ATOM 2985 C C . ARG A 1 385 ? -4.992 32.582 47.713 1.00 29.34 385 ARG A C 1
ATOM 2987 O O . ARG A 1 385 ? -5.374 32.187 48.802 1.00 29.34 385 ARG A O 1
ATOM 2994 N N . GLU A 1 386 ? -4.921 33.866 47.394 1.00 30.17 386 GLU A N 1
ATOM 2995 C CA . GLU A 1 386 ? -5.695 34.913 48.064 1.00 30.17 386 GLU A CA 1
ATOM 2996 C C . GLU A 1 386 ? -6.270 35.834 46.982 1.00 30.17 386 GLU A C 1
ATOM 2998 O O . GLU A 1 386 ? -5.660 35.994 45.929 1.00 30.17 386 GLU A O 1
ATOM 3003 N N . TYR A 1 387 ? -7.444 36.408 47.251 1.00 27.73 387 TYR A N 1
ATOM 3004 C CA . TYR A 1 387 ? -8.297 37.223 46.367 1.00 27.73 387 TYR A CA 1
ATOM 3005 C C . TYR A 1 387 ? -9.353 36.478 45.536 1.00 27.73 387 TYR A C 1
ATOM 3007 O O . TYR A 1 387 ? -9.442 36.585 44.317 1.00 27.73 387 TYR A O 1
ATOM 3015 N N . VAL A 1 388 ? -10.276 35.829 46.251 1.00 28.67 388 VAL A N 1
ATOM 3016 C CA . VAL A 1 388 ? -11.694 35.795 45.862 1.00 28.67 388 VAL A CA 1
ATOM 3017 C C . VAL A 1 388 ? -12.465 36.632 46.883 1.00 28.67 388 VAL A C 1
ATOM 3019 O O . VAL A 1 388 ? -12.600 36.199 48.024 1.00 28.67 388 VAL A O 1
ATOM 3022 N N . ASN A 1 389 ? -12.932 37.829 46.502 1.00 25.28 389 ASN A N 1
ATOM 3023 C CA . ASN A 1 389 ? -14.319 38.287 46.707 1.00 25.28 389 ASN A CA 1
ATOM 3024 C C . ASN A 1 389 ? -14.516 39.789 46.426 1.00 25.28 389 ASN A C 1
ATOM 3026 O O . ASN A 1 389 ? -13.711 40.611 46.852 1.00 25.28 389 ASN A O 1
ATOM 3030 N N . ARG A 1 390 ? -15.704 40.094 45.868 1.00 26.48 390 ARG A N 1
ATOM 3031 C CA . ARG A 1 390 ? -16.344 41.403 45.577 1.00 26.48 390 ARG A CA 1
ATOM 3032 C C . ARG A 1 390 ? -16.024 41.992 44.197 1.00 26.48 390 ARG A C 1
ATOM 3034 O O . ARG A 1 390 ? -14.866 42.079 43.841 1.00 26.48 390 ARG A O 1
ATOM 3041 N N . THR A 1 391 ? -16.952 42.466 43.364 1.00 28.02 391 THR A N 1
ATOM 3042 C CA . THR A 1 391 ? -18.424 42.612 43.373 1.00 28.02 391 THR A CA 1
ATOM 3043 C C . THR A 1 391 ? -18.836 43.083 41.961 1.00 28.02 391 THR A C 1
ATOM 3045 O O . THR A 1 391 ? -18.116 43.873 41.371 1.00 28.02 391 THR A O 1
ATOM 3048 N N . ASN A 1 392 ? -20.011 42.653 41.485 1.00 27.78 392 ASN A N 1
ATOM 3049 C CA . ASN A 1 392 ? -20.964 43.341 40.585 1.00 27.78 392 ASN A CA 1
ATOM 3050 C C . ASN A 1 392 ? -20.537 44.049 39.267 1.00 27.78 392 ASN A C 1
ATOM 3052 O O . ASN A 1 392 ? -20.058 45.171 39.302 1.00 27.78 392 ASN A O 1
ATOM 3056 N N . ARG A 1 393 ? -21.021 43.461 38.150 1.00 27.94 393 ARG A N 1
ATOM 3057 C CA . ARG A 1 393 ? -21.786 44.043 37.002 1.00 27.94 393 ARG A CA 1
ATOM 3058 C C . ARG A 1 393 ? -21.180 45.155 36.092 1.00 27.94 393 ARG A C 1
ATOM 3060 O O . ARG A 1 393 ? -20.242 45.830 36.482 1.00 27.94 393 ARG A O 1
ATOM 3067 N N . PRO A 1 394 ? -21.691 45.281 34.839 1.00 35.78 394 PRO A N 1
ATOM 3068 C CA . PRO A 1 394 ? -20.915 45.651 33.648 1.00 35.78 394 PRO A CA 1
ATOM 3069 C C . PRO A 1 394 ? -21.106 47.111 33.209 1.00 35.78 394 PRO A C 1
ATOM 3071 O O . PRO A 1 394 ? -22.120 47.723 33.541 1.00 35.78 394 PRO A O 1
ATOM 3074 N N . VAL A 1 395 ? -20.178 47.629 32.398 1.00 30.05 395 VAL A N 1
ATOM 3075 C CA . VAL A 1 395 ? -20.375 48.853 31.604 1.00 30.05 395 VAL A CA 1
ATOM 3076 C C . VAL A 1 395 ? -19.767 48.658 30.213 1.00 30.05 395 VAL A C 1
ATOM 3078 O O . VAL A 1 395 ? -18.583 48.353 30.076 1.00 30.05 395 VAL A O 1
ATOM 3081 N N . ASP A 1 396 ? -20.628 48.807 29.211 1.00 28.95 396 ASP A N 1
ATOM 3082 C CA . ASP A 1 396 ? -20.348 48.889 27.780 1.00 28.95 396 ASP A CA 1
ATOM 3083 C C . ASP A 1 396 ? -19.450 50.084 27.433 1.00 28.95 396 ASP A C 1
ATOM 3085 O O . ASP A 1 396 ? -19.639 51.161 27.991 1.00 28.95 396 ASP A O 1
ATOM 3089 N N . LEU A 1 397 ? -18.558 49.935 26.445 1.00 29.17 397 LEU A N 1
ATOM 3090 C CA . LEU A 1 397 ? -18.157 51.028 25.545 1.00 29.17 397 LEU A CA 1
ATOM 3091 C C . LEU A 1 397 ? -17.416 50.471 24.315 1.00 29.17 397 LEU A C 1
ATOM 3093 O O . LEU A 1 397 ? -16.200 50.305 24.296 1.00 29.17 397 LEU A O 1
ATOM 3097 N N . PHE A 1 398 ? -18.200 50.177 23.277 1.00 28.94 398 PHE A N 1
ATOM 3098 C CA . PHE A 1 398 ? -17.775 50.133 21.877 1.00 28.94 398 PHE A CA 1
ATOM 3099 C C . PHE A 1 398 ? -18.076 51.505 21.256 1.00 28.94 398 PHE A C 1
ATOM 3101 O O . PHE A 1 398 ? -19.241 51.888 21.210 1.00 28.94 398 PHE A O 1
ATOM 3108 N N . ALA A 1 399 ? -17.060 52.214 20.761 1.00 31.17 399 ALA A N 1
ATOM 3109 C CA . ALA A 1 399 ? -17.154 53.263 19.732 1.00 31.17 399 ALA A CA 1
ATOM 3110 C C . ALA A 1 399 ? -15.713 53.633 19.324 1.00 31.17 399 ALA A C 1
ATOM 3112 O O . ALA A 1 399 ? -14.932 54.088 20.147 1.00 31.17 399 ALA A O 1
ATOM 3113 N N . SER A 1 400 ? -15.250 53.162 18.165 1.00 28.64 400 SER A N 1
ATOM 3114 C CA . SER A 1 400 ? -15.166 53.934 16.913 1.00 28.64 400 SER A CA 1
ATOM 3115 C C . SER A 1 400 ? -13.886 54.765 16.807 1.00 28.64 400 SER A C 1
ATOM 3117 O O . SER A 1 400 ? -13.827 55.857 17.350 1.00 28.64 400 SER A O 1
ATOM 3119 N N . GLU A 1 401 ? -12.910 54.284 16.035 1.00 32.34 401 GLU A N 1
ATOM 3120 C CA . GLU A 1 401 ? -11.967 55.154 15.320 1.00 32.34 401 GLU A CA 1
ATOM 3121 C C . GLU A 1 401 ? -11.280 54.366 14.190 1.00 32.34 401 GLU A C 1
ATOM 3123 O O . GLU A 1 401 ? -10.222 53.763 14.339 1.00 32.34 401 GLU A O 1
ATOM 3128 N N . GLN A 1 402 ? -11.939 54.340 13.029 1.00 36.22 402 GLN A N 1
ATOM 3129 C CA . GLN A 1 402 ? -11.255 54.313 11.740 1.00 36.22 402 GLN A CA 1
ATOM 3130 C C . GLN A 1 402 ? -11.412 55.709 11.141 1.00 36.22 402 GLN A C 1
ATOM 3132 O O . GLN A 1 402 ? -12.525 56.086 10.782 1.00 36.22 402 GLN A O 1
ATOM 3137 N N . ASN A 1 403 ? -10.316 56.462 11.039 1.00 32.00 403 ASN A N 1
ATOM 3138 C CA . ASN A 1 403 ? -10.061 57.348 9.905 1.00 32.00 403 ASN A CA 1
ATOM 3139 C C . ASN A 1 403 ? -8.645 57.941 9.950 1.00 32.00 403 ASN A C 1
ATOM 3141 O O . ASN A 1 403 ? -8.250 58.520 10.952 1.00 32.00 403 ASN A O 1
ATOM 3145 N N . ASN A 1 404 ? -7.971 57.837 8.798 1.00 31.12 404 ASN A N 1
ATOM 3146 C CA . ASN A 1 404 ? -6.911 58.695 8.254 1.00 31.12 404 ASN A CA 1
ATOM 3147 C C . ASN A 1 404 ? -5.670 59.017 9.108 1.00 31.12 404 ASN A C 1
ATOM 3149 O O . ASN A 1 404 ? -5.738 59.776 10.063 1.00 31.12 404 ASN A O 1
ATOM 3153 N N . SER A 1 405 ? -4.478 58.671 8.608 1.00 34.69 405 SER A N 1
ATOM 3154 C CA . SER A 1 405 ? -3.772 59.530 7.635 1.00 34.69 405 SER A CA 1
ATOM 3155 C C . SER A 1 405 ? -2.342 59.044 7.352 1.00 34.69 405 SER A C 1
ATOM 3157 O O . SER A 1 405 ? -1.644 58.627 8.276 1.00 34.69 405 SER A O 1
ATOM 3159 N N . ASN A 1 406 ? -1.952 59.255 6.088 1.00 40.22 406 ASN A N 1
ATOM 3160 C CA . ASN A 1 406 ? -0.611 59.357 5.490 1.00 40.22 406 ASN A CA 1
ATOM 3161 C C . ASN A 1 406 ? 0.034 58.105 4.898 1.00 40.22 406 ASN A C 1
ATOM 3163 O O . ASN A 1 406 ? 0.399 57.178 5.649 1.00 40.22 406 ASN A O 1
#

Sequence (406 aa):
MFLCGANDLITIFVAPECFSLCSYLLSGYTKKDIRSNEATTKYLLMGGASSSILVYGFSWLYGSSGGEIELQEIVNGLINTQMYNSPGILIALIFITVGIGFKLSPAPSHQWTPDVYEGVRVRNNESLYDKQIHFASSLLRKEVRNPLFDSDSPTPVVAFLSVTSKVAASASATRIFDIPFYFSSNEWHLLLEILAILSMILGNLIAITQTSMKRMLAYSSIGQIGYVIIGIIVGDSNGGYASMITYTLFYISMNLGTFACIVSFGLRTGTDNIRDYAGLYTKDPFLALSLALCLLSLGGLPPLADIIFMEYDSLSRCLGGEMVDTRDSKSRAKERGVRFEIIRPAPPRIYASTRIKQRRLLAFQPSFSFRDLSEKKENSVLLGREYVNRTNRPVDLFASEQNNSN

pLDDT: mean 70.98, std 26.34, range [23.73, 95.81]

Organism: Canavalia gladiata (NCBI:txid3824)

InterPro domains:
  IPR001750 NADH:quinone oxidoreductase/Mrp antiporter, transmembrane domain [PF00361] (6-119)
  IPR001750 NADH:quinone oxidoreductase/Mrp antiporter, transmembrane domain [PF00361] (152-306)

Foldseek 3Di:
DQLLPDQWQVSVLVVLVVVLVVLLCLLCVPVVQPLSVVLSVVSVVLLVVLSVLLVVLVVLLCVCLPRDTGLQSSQVSNVVSVCLPPVSNVSSLVSNCSSLCCLQLFPPNVVSQLSSLPSQFFDDPVVVCVVCVVPPVPDDDPPPPPVVVVGSHSLVSNLCSLQVSNVSSLSNVLSNCCRNNVVVLVVNLVVLLVRLVRQLVQLVVVLVVDFFQRSNVSSLSSNLSSLLSLLSSLPPPLCSVVLNVQSSVLVSVLSNQLSVLQSVVCVVVVGRGPVVCVPVCVVPVPSVVSNCLSVVCSVQDCVNNVVVVVCVVSVCVSVDPDDDPPVVVVVVCVVVPDDDDDDDDDDDDDDDDDDDDDDDDDDDDDDDDPDDPPPPPPPPPPPDPDDDDDDDDDDDDDDDDDDDDD

Secondary structure (DSSP, 8-state):
-GGGG--BHHHHHHHHHHHHHHHHHHHT--TT-HHHHHHHHHHHHHHHHHHHHHHHHHHHHHHHHTS--BHHHHHHHHHHTTGGGSHHHHHHHHHHHHHHHHHH--SSGGGHHHHHHHHS-PPPGGGGHHHHTTTTTS--------TTTS----HHHHHHHHHHHHHHHHHHHHHHHHTTTGGGHHHHHHHHHHHHHHHHHHHHHHHHT--BHHHHHHHHHHHHHHHHHHHHHH-TTTTHHHHHHHHHHHHHHHHHHHHHHHHHHHHHH---BGGGGTTHHHH-HHHHHHHHHHHHHHTT-HHHHHHHHHHHHHHHHHH-S----TTHHHHHHHHTT-----PPPPPPPP-------------------S-SSSSSSSTTSSSS----------------------

Radius of gyration: 31.44 Å; chains: 1; bounding box: 90×92×91 Å